Protein AF-A0AA45MIL2-F1 (afdb_monomer)

Radius of gyration: 39.01 Å; Cα contacts (8 Å, |Δi|>4): 1017; chains: 1; bounding box: 91×87×105 Å

Structure (mmCIF, N/CA/C/O backbone):
data_AF-A0AA45MIL2-F1
#
_entry.id   AF-A0AA45MIL2-F1
#
loop_
_atom_site.group_PDB
_atom_site.id
_atom_site.type_symbol
_atom_site.label_atom_id
_atom_site.label_alt_id
_atom_site.label_comp_id
_atom_site.label_asym_id
_atom_site.label_entity_id
_atom_site.label_seq_id
_atom_site.pdbx_PDB_ins_code
_atom_site.Cartn_x
_atom_site.Cartn_y
_atom_site.Cartn_z
_atom_site.occupancy
_atom_site.B_iso_or_equiv
_atom_site.auth_seq_id
_atom_site.auth_comp_id
_atom_site.auth_asym_id
_atom_site.auth_atom_id
_atom_site.pdbx_PDB_model_num
ATOM 1 N N . MET A 1 1 ? -14.015 -39.449 46.819 1.00 60.78 1 MET A N 1
ATOM 2 C CA . MET A 1 1 ? -13.533 -40.356 47.885 1.00 60.78 1 MET A CA 1
ATOM 3 C C . MET A 1 1 ? -14.393 -41.610 47.856 1.00 60.78 1 MET A C 1
ATOM 5 O O . MET A 1 1 ? -15.596 -41.478 47.663 1.00 60.78 1 MET A O 1
ATOM 9 N N . LYS A 1 2 ? -13.800 -42.804 47.962 1.00 75.56 2 LYS A N 1
ATOM 10 C CA . LYS A 1 2 ? -14.536 -44.087 47.991 1.00 75.56 2 LYS A CA 1
ATOM 11 C C . LYS A 1 2 ? -14.476 -44.672 49.409 1.00 75.56 2 LYS A C 1
ATOM 13 O O . LYS A 1 2 ? -13.550 -44.357 50.149 1.00 75.56 2 LYS A O 1
ATOM 18 N N . LYS A 1 3 ? -15.461 -45.477 49.812 1.00 78.44 3 LYS A N 1
ATOM 19 C CA . LYS A 1 3 ? -15.445 -46.186 51.106 1.00 78.44 3 LYS A CA 1
ATOM 20 C C . LYS A 1 3 ? -14.478 -47.376 51.025 1.00 78.44 3 LYS A C 1
ATOM 22 O O . LYS A 1 3 ? -14.319 -47.938 49.943 1.00 78.44 3 LYS A O 1
ATOM 27 N N . CYS A 1 4 ? -13.832 -47.740 52.134 1.00 81.56 4 CYS A N 1
ATOM 28 C CA . CYS A 1 4 ? -12.920 -48.885 52.193 1.00 81.56 4 CYS A CA 1
ATOM 29 C C . CYS A 1 4 ? -13.563 -50.160 51.615 1.00 81.56 4 CYS A C 1
ATOM 31 O O . CYS A 1 4 ? -14.669 -50.528 52.003 1.00 81.56 4 CYS A O 1
ATOM 33 N N . SER A 1 5 ? -12.851 -50.834 50.710 1.00 77.88 5 SER A N 1
ATOM 34 C CA . SER A 1 5 ? -13.331 -52.017 49.974 1.00 77.88 5 SER A CA 1
ATOM 35 C C . SER A 1 5 ? -12.584 -53.314 50.323 1.00 77.88 5 SER A C 1
ATOM 37 O O . SER A 1 5 ? -12.712 -54.316 49.624 1.00 77.88 5 SER A O 1
ATOM 39 N N . ASN A 1 6 ? -11.800 -53.316 51.407 1.00 79.12 6 ASN A N 1
ATOM 40 C CA . ASN A 1 6 ? -10.999 -54.470 51.815 1.00 79.12 6 ASN A CA 1
ATOM 41 C C . ASN A 1 6 ? -11.889 -55.656 52.246 1.00 79.12 6 ASN A C 1
ATOM 43 O O . ASN A 1 6 ? -12.660 -55.551 53.201 1.00 79.12 6 ASN A O 1
ATOM 47 N N . ALA A 1 7 ? -11.729 -56.797 51.570 1.00 75.12 7 ALA A N 1
ATOM 48 C CA . ALA A 1 7 ? -12.518 -58.009 51.792 1.00 75.12 7 ALA A CA 1
ATOM 49 C C . ALA A 1 7 ? -12.341 -58.633 53.191 1.00 75.12 7 ALA A C 1
ATOM 51 O O . ALA A 1 7 ? -13.244 -59.317 53.666 1.00 75.12 7 ALA A O 1
ATOM 52 N N . GLN A 1 8 ? -11.215 -58.386 53.869 1.00 76.19 8 GLN A N 1
ATOM 53 C CA . GLN A 1 8 ? -10.965 -58.866 55.235 1.00 76.19 8 GLN A CA 1
ATOM 54 C C . GLN A 1 8 ? -11.611 -57.971 56.306 1.00 76.19 8 GLN A C 1
ATOM 56 O O . GLN A 1 8 ? -11.767 -58.397 57.448 1.00 76.19 8 GLN A O 1
ATOM 61 N N . HIS A 1 9 ? -12.040 -56.754 55.944 1.00 74.69 9 HIS A N 1
ATOM 62 C CA . HIS A 1 9 ? -12.657 -55.792 56.863 1.00 74.69 9 HIS A CA 1
ATOM 63 C C . HIS A 1 9 ? -13.921 -55.145 56.257 1.00 74.69 9 HIS A C 1
ATOM 65 O O . HIS A 1 9 ? -13.960 -53.926 56.053 1.00 74.69 9 HIS A O 1
ATOM 71 N N . PRO A 1 10 ? -14.993 -55.930 56.013 1.00 72.69 10 PRO A N 1
ATOM 72 C CA . PRO A 1 10 ? -16.201 -55.474 55.312 1.00 72.69 10 PRO A CA 1
ATOM 73 C C . PRO A 1 10 ? -17.010 -54.413 56.077 1.00 72.69 10 PRO A C 1
ATOM 75 O O . PRO A 1 10 ? -17.844 -53.723 55.493 1.00 72.69 10 PRO A O 1
ATOM 78 N N . HIS A 1 11 ? -16.761 -54.250 57.379 1.00 77.38 11 HIS A N 1
ATOM 79 C CA . HIS A 1 11 ? -17.433 -53.261 58.228 1.00 77.38 11 HIS A CA 1
ATOM 80 C C . HIS A 1 11 ? -16.664 -51.938 58.368 1.00 77.38 11 HIS A C 1
ATOM 82 O O . HIS A 1 11 ? -17.094 -51.054 59.105 1.00 77.38 11 HIS A O 1
ATOM 88 N N . CYS A 1 12 ? -15.534 -51.772 57.676 1.00 78.94 12 CYS A N 1
ATOM 89 C CA . CYS A 1 12 ? -14.759 -50.539 57.741 1.00 78.94 12 CYS A CA 1
ATOM 90 C C . CYS A 1 12 ? -15.537 -49.359 57.125 1.00 78.94 12 CYS A C 1
ATOM 92 O O . CYS A 1 12 ? -15.958 -49.400 55.968 1.00 78.94 12 CYS A O 1
ATOM 94 N N . THR A 1 13 ? -15.720 -48.281 57.895 1.00 82.38 13 THR A N 1
ATOM 95 C CA . THR A 1 13 ? -16.438 -47.073 57.450 1.00 82.38 13 THR A CA 1
ATOM 96 C C . THR A 1 13 ? -15.532 -45.932 57.002 1.00 82.38 13 THR A C 1
ATOM 98 O O . THR A 1 13 ? -16.047 -44.914 56.547 1.00 82.38 13 THR A O 1
ATOM 101 N N . TYR A 1 14 ? -14.212 -46.101 57.106 1.00 81.94 14 TYR A N 1
ATOM 102 C CA . TYR A 1 14 ? -13.231 -45.080 56.746 1.00 81.94 14 TYR A CA 1
ATOM 103 C C . TYR A 1 14 ? -13.155 -44.845 55.235 1.00 81.94 14 TYR A C 1
ATOM 105 O O . TYR A 1 14 ? -13.369 -45.755 54.420 1.00 81.94 14 TYR A O 1
ATOM 113 N N . TRP A 1 15 ? -12.837 -43.604 54.870 1.00 79.00 15 TRP A N 1
ATOM 114 C CA . TRP A 1 15 ? -12.717 -43.175 53.485 1.00 79.00 15 TRP A CA 1
ATOM 115 C C . TRP A 1 15 ? -11.333 -43.499 52.916 1.00 79.00 15 TRP A C 1
ATOM 117 O O . TRP A 1 15 ? -10.340 -43.643 53.629 1.00 79.00 15 TRP A O 1
ATOM 127 N N . VAL A 1 16 ? -11.292 -43.644 51.596 1.00 80.44 16 VAL A N 1
ATOM 128 C CA . VAL A 1 16 ? -10.082 -43.804 50.795 1.00 80.44 16 VAL A CA 1
ATOM 129 C C . VAL A 1 16 ? -9.944 -42.564 49.920 1.00 80.44 16 VAL A C 1
ATOM 131 O O . VAL A 1 16 ? -10.837 -42.232 49.119 1.00 80.44 16 VAL A O 1
ATOM 134 N N . MET A 1 17 ? -8.814 -41.880 50.084 1.00 75.00 17 MET A N 1
ATOM 135 C CA . MET A 1 17 ? -8.419 -40.764 49.233 1.00 75.00 17 MET A CA 1
ATOM 136 C C . MET A 1 17 ? -8.111 -41.267 47.812 1.00 75.00 17 MET A C 1
ATOM 138 O O . MET A 1 17 ? -7.569 -42.362 47.660 1.00 75.00 17 MET A O 1
ATOM 142 N N . PRO A 1 18 ? -8.445 -40.511 46.751 1.00 71.88 18 PRO A N 1
ATOM 143 C CA . PRO A 1 18 ? -8.115 -40.909 45.382 1.00 71.88 18 PRO A CA 1
ATOM 144 C C . PRO A 1 18 ? -6.611 -41.195 45.226 1.00 71.88 18 PRO A C 1
ATOM 146 O O . PRO A 1 18 ? -5.790 -40.346 45.556 1.00 71.88 18 PRO A O 1
ATOM 149 N N . GLY A 1 19 ? -6.257 -42.393 44.750 1.00 68.00 19 GLY A N 1
ATOM 150 C CA . GLY A 1 19 ? -4.864 -42.829 44.570 1.00 68.00 19 GLY A CA 1
ATOM 151 C C . GLY A 1 19 ? -4.179 -43.421 45.812 1.00 68.00 19 GLY A C 1
ATOM 152 O O . GLY A 1 19 ? -3.061 -43.917 45.692 1.00 68.00 19 GLY A O 1
ATOM 153 N N . ALA A 1 20 ? -4.823 -43.419 46.986 1.00 69.94 20 ALA A N 1
ATOM 154 C CA . ALA A 1 20 ? -4.268 -44.034 48.191 1.00 69.94 20 ALA A CA 1
ATOM 155 C C . ALA A 1 20 ? -4.417 -45.567 48.172 1.00 69.94 20 ALA A C 1
ATOM 157 O O . ALA A 1 20 ? -5.497 -46.094 47.907 1.00 69.94 20 ALA A O 1
ATOM 158 N N . GLN A 1 21 ? -3.335 -46.275 48.511 1.00 78.50 21 GLN A N 1
ATOM 159 C CA . GLN A 1 21 ? -3.279 -47.747 48.565 1.00 78.50 21 GLN A CA 1
ATOM 160 C C . GLN A 1 21 ? -3.853 -48.330 49.871 1.00 78.50 21 GLN A C 1
ATOM 162 O O . GLN A 1 21 ? -3.966 -49.545 50.017 1.00 78.50 21 GLN A O 1
ATOM 167 N N . ALA A 1 22 ? -4.243 -47.479 50.824 1.00 82.25 22 ALA A N 1
ATOM 168 C CA . ALA A 1 22 ? -4.900 -47.866 52.068 1.00 82.25 22 ALA A CA 1
ATOM 169 C C . ALA A 1 22 ? -5.984 -46.846 52.456 1.00 82.25 22 ALA A C 1
ATOM 171 O O . ALA A 1 22 ? -5.918 -45.680 52.063 1.00 82.25 22 ALA A O 1
ATOM 172 N N . CYS A 1 23 ? -6.995 -47.278 53.215 1.00 84.06 23 CYS A N 1
ATOM 173 C CA . CYS A 1 23 ? -7.952 -46.354 53.837 1.00 84.06 23 CYS A CA 1
ATOM 174 C C . CYS A 1 23 ? -7.329 -45.644 55.050 1.00 84.06 23 CYS A C 1
ATOM 176 O O . CYS A 1 23 ? -6.282 -46.061 55.542 1.00 84.06 23 CYS A O 1
ATOM 178 N N . GLU A 1 24 ? -7.996 -44.620 55.588 1.00 78.94 24 GLU A N 1
ATOM 179 C CA . GLU A 1 24 ? -7.535 -43.914 56.803 1.00 78.94 24 GLU A CA 1
ATOM 180 C C . GLU A 1 24 ? -7.359 -44.837 58.025 1.00 78.94 24 GLU A C 1
ATOM 182 O O . GLU A 1 24 ? -6.569 -44.542 58.915 1.00 78.94 24 GLU A O 1
ATOM 187 N N . GLY A 1 25 ? -8.048 -45.984 58.050 1.00 76.94 25 GLY A N 1
ATOM 188 C CA . GLY A 1 25 ? -7.882 -47.028 59.066 1.00 76.94 25 GLY A CA 1
ATOM 189 C C . GLY A 1 25 ? -6.740 -48.020 58.799 1.00 76.94 25 GLY A C 1
ATOM 190 O O . GLY A 1 25 ? -6.639 -49.013 59.510 1.00 76.94 25 GLY A O 1
ATOM 191 N N . GLY A 1 26 ? -5.915 -47.808 57.767 1.00 78.88 26 GLY A N 1
ATOM 192 C CA . GLY A 1 26 ? -4.743 -48.637 57.456 1.00 78.88 26 GLY A CA 1
ATOM 193 C C . GLY A 1 26 ? -5.018 -49.915 56.651 1.00 78.88 26 GLY A C 1
ATOM 194 O O . GLY A 1 26 ? -4.095 -50.686 56.403 1.00 78.88 26 GLY A O 1
ATOM 195 N N . HIS A 1 27 ? -6.254 -50.159 56.202 1.00 83.88 27 HIS A N 1
ATOM 196 C CA . HIS A 1 27 ? -6.572 -51.350 55.407 1.00 83.88 27 HIS A CA 1
ATOM 197 C C . HIS A 1 27 ? -6.178 -51.171 53.939 1.00 83.88 27 HIS A C 1
ATOM 199 O O . HIS A 1 27 ? -6.670 -50.252 53.272 1.00 83.88 27 HIS A O 1
ATOM 205 N N . ALA A 1 28 ? -5.367 -52.100 53.424 1.00 80.62 28 ALA A N 1
ATOM 206 C CA . ALA A 1 28 ? -4.952 -52.139 52.023 1.00 80.62 28 ALA A CA 1
ATOM 207 C C . ALA A 1 28 ? -6.164 -52.187 51.078 1.00 80.62 28 ALA A C 1
ATOM 209 O O . ALA A 1 28 ? -7.132 -52.910 51.337 1.00 80.62 28 ALA A O 1
ATOM 210 N N . GLN A 1 29 ? -6.123 -51.398 50.009 1.00 80.44 29 GLN A N 1
ATOM 211 C CA . GLN A 1 29 ? -7.120 -51.408 48.941 1.00 80.44 29 GLN A CA 1
ATOM 212 C C . GLN A 1 29 ? -6.630 -52.283 47.784 1.00 80.44 29 GLN A C 1
ATOM 214 O O . GLN A 1 29 ? -5.429 -52.476 47.612 1.00 80.44 29 GLN A O 1
ATOM 219 N N . ALA A 1 30 ? -7.558 -52.838 47.003 1.00 68.31 30 ALA A N 1
ATOM 220 C CA . ALA A 1 30 ? -7.199 -53.547 45.778 1.00 68.31 30 ALA A CA 1
ATOM 221 C C . ALA A 1 30 ? -6.526 -52.579 44.790 1.00 68.31 30 ALA A C 1
ATOM 223 O O . ALA A 1 30 ? -6.910 -51.406 44.733 1.00 68.31 30 ALA A O 1
ATOM 224 N N . GLU A 1 31 ? -5.536 -53.059 44.028 1.00 61.69 31 GLU A N 1
ATOM 225 C CA . GLU A 1 31 ? -4.805 -52.205 43.089 1.00 61.69 31 GLU A CA 1
ATOM 226 C C . GLU A 1 31 ? -5.761 -51.494 42.112 1.00 61.69 31 GLU A C 1
ATOM 228 O O . GLU A 1 31 ? -6.704 -52.108 41.598 1.00 61.69 31 GLU A O 1
ATOM 233 N N . PRO A 1 32 ? -5.540 -50.193 41.854 1.00 61.69 32 PRO A N 1
ATOM 234 C CA . PRO A 1 32 ? -6.424 -49.404 41.013 1.00 61.69 32 PRO A CA 1
ATOM 235 C C . PRO A 1 32 ? -6.417 -49.931 39.576 1.00 61.69 32 PRO A C 1
ATOM 237 O O . PRO A 1 32 ? -5.371 -50.058 38.942 1.00 61.69 32 PRO A O 1
ATOM 240 N N . SER A 1 33 ? -7.608 -50.193 39.035 1.00 56.81 33 SER A N 1
ATOM 241 C CA . SER A 1 33 ? -7.756 -50.546 37.623 1.00 56.81 33 SER A CA 1
ATOM 242 C C . SER A 1 33 ? -7.404 -49.351 36.726 1.00 56.81 33 SER A C 1
ATOM 244 O O . SER A 1 33 ? -7.573 -48.190 37.110 1.00 56.81 33 SER A O 1
ATOM 246 N N . SER A 1 34 ? -6.967 -49.611 35.491 1.00 48.62 34 SER A N 1
ATOM 247 C CA . SER A 1 34 ? -6.650 -48.573 34.493 1.00 48.62 34 SER A CA 1
ATOM 248 C C . SER A 1 34 ? -7.807 -47.593 34.234 1.00 48.62 34 SER A C 1
ATOM 250 O O . SER A 1 34 ? -7.575 -46.449 33.844 1.00 48.62 34 SER A O 1
ATOM 252 N N . PHE A 1 35 ? -9.046 -48.005 34.516 1.00 50.06 35 PHE A N 1
ATOM 253 C CA . PHE A 1 35 ? -10.239 -47.167 34.438 1.00 50.06 35 PHE A CA 1
ATOM 254 C C . PHE A 1 35 ? -10.286 -46.086 35.537 1.00 50.06 35 PHE A C 1
ATOM 256 O O . PHE A 1 35 ? -10.625 -44.938 35.252 1.00 50.06 35 PHE A O 1
ATOM 263 N N . ASP A 1 36 ? -9.873 -46.406 36.768 1.00 55.66 36 ASP A N 1
ATOM 264 C CA . ASP A 1 36 ? -9.890 -45.466 37.901 1.00 55.66 36 ASP A CA 1
ATOM 265 C C . ASP A 1 36 ? -8.842 -44.350 37.757 1.00 55.66 36 ASP A C 1
ATOM 267 O O . ASP A 1 36 ? -9.091 -43.202 38.134 1.00 55.66 36 ASP A O 1
ATOM 271 N N . LEU A 1 37 ? -7.693 -44.661 37.148 1.00 55.06 37 LEU A N 1
ATOM 272 C CA . LEU A 1 37 ? -6.645 -43.678 36.854 1.00 55.06 37 LEU A CA 1
ATOM 273 C C . LEU A 1 37 ? -7.083 -42.682 35.768 1.00 55.06 37 LEU A C 1
ATOM 275 O O . LEU A 1 37 ? -6.803 -41.489 35.869 1.00 55.06 37 LEU A O 1
ATOM 279 N N . LEU A 1 38 ? -7.836 -43.139 34.761 1.00 48.91 38 LEU A N 1
ATOM 280 C CA . LEU A 1 38 ? -8.354 -42.285 33.685 1.00 48.91 38 LEU A CA 1
ATOM 281 C C . LEU A 1 38 ? -9.485 -41.355 34.155 1.00 48.91 38 LEU A C 1
ATOM 283 O O . LEU A 1 38 ? -9.609 -40.237 33.648 1.00 48.91 38 LEU A O 1
ATOM 287 N N . SER A 1 39 ? -10.288 -41.773 35.139 1.00 49.78 39 SER A N 1
ATOM 288 C CA . SER A 1 39 ? -11.308 -40.913 35.755 1.00 49.78 39 SER A CA 1
ATOM 289 C C . SER A 1 39 ? -10.708 -39.807 36.631 1.00 49.78 39 SER A C 1
ATOM 291 O O . SER A 1 39 ? -11.252 -38.706 36.655 1.00 49.78 39 SER A O 1
ATOM 293 N N . ALA A 1 40 ? -9.571 -40.050 37.293 1.00 53.28 40 ALA A N 1
ATOM 294 C CA . ALA A 1 40 ? -8.887 -39.047 38.116 1.00 53.28 40 ALA A CA 1
ATOM 295 C C . ALA A 1 40 ? -8.250 -37.907 37.292 1.00 53.28 40 ALA A C 1
ATOM 297 O O . ALA A 1 40 ? -8.144 -36.784 37.777 1.00 53.28 40 ALA A O 1
ATOM 298 N N . VAL A 1 41 ? -7.879 -38.163 36.031 1.00 54.16 41 VAL A N 1
ATOM 299 C CA . VAL A 1 41 ? -7.263 -37.166 35.130 1.00 54.16 41 VAL A CA 1
ATOM 300 C C . VAL A 1 41 ? -8.301 -36.251 34.455 1.00 54.16 41 VAL A C 1
ATOM 302 O O . VAL A 1 41 ? -7.966 -35.158 34.004 1.00 54.16 41 VAL A O 1
ATOM 305 N N . ARG A 1 42 ? -9.584 -36.642 34.404 1.00 44.91 42 ARG A N 1
ATOM 306 C CA . ARG A 1 42 ? -10.645 -35.891 33.699 1.00 44.91 42 ARG A CA 1
ATOM 307 C C . ARG A 1 42 ? -11.374 -34.830 34.538 1.00 44.91 42 ARG A C 1
ATOM 309 O O . ARG A 1 42 ? -12.277 -34.183 34.014 1.00 44.91 42 ARG A O 1
ATOM 316 N N . SER A 1 43 ? -10.985 -34.594 35.791 1.00 36.31 43 SER A N 1
ATOM 317 C CA . SER A 1 43 ? -11.594 -33.551 36.633 1.00 36.31 43 SER A CA 1
ATOM 318 C C . SER A 1 43 ? -10.573 -32.536 37.157 1.00 36.31 43 SER A C 1
ATOM 320 O O . SER A 1 43 ? -9.945 -32.793 38.181 1.00 36.31 43 SER A O 1
ATOM 322 N N . PRO A 1 44 ? -10.467 -31.340 36.541 1.00 37.59 44 PRO A N 1
ATOM 323 C CA . PRO A 1 44 ? -9.846 -30.191 37.184 1.00 37.59 44 PRO A CA 1
ATOM 324 C C . PRO A 1 44 ? -10.846 -29.033 37.361 1.00 37.59 44 PRO A C 1
ATOM 326 O O . PRO A 1 44 ? -11.120 -28.266 36.444 1.00 37.59 44 PRO A O 1
ATOM 329 N N . ARG A 1 45 ? -11.381 -28.925 38.580 1.00 32.62 45 ARG A N 1
ATOM 330 C CA . ARG A 1 45 ? -11.876 -27.733 39.309 1.00 32.62 45 ARG A CA 1
ATOM 331 C C . ARG A 1 45 ? -12.155 -28.277 40.722 1.00 32.62 45 ARG A C 1
ATOM 333 O O . ARG A 1 45 ? -12.901 -29.237 40.837 1.00 32.62 45 ARG A O 1
ATOM 340 N N . SER A 1 46 ? -11.566 -27.839 41.830 1.00 29.36 46 SER A N 1
ATOM 341 C CA . SER A 1 46 ? -10.897 -26.587 42.189 1.00 29.36 46 SER A CA 1
ATOM 342 C C . SER A 1 46 ? -10.365 -26.724 43.633 1.00 29.36 46 SER A C 1
ATOM 344 O O . SER A 1 46 ? -11.035 -27.350 44.448 1.00 29.36 46 SER A O 1
ATOM 346 N N . GLY A 1 47 ? -9.238 -26.075 43.956 1.00 27.52 47 GLY A N 1
ATOM 347 C CA . GLY A 1 47 ? -8.935 -25.576 45.311 1.00 27.52 47 GLY A CA 1
ATOM 348 C C . GLY A 1 47 ? -8.065 -26.446 46.231 1.00 27.52 47 GLY A C 1
ATOM 349 O O . GLY A 1 47 ? -8.576 -27.258 46.992 1.00 27.52 47 GLY A O 1
ATOM 350 N N . ALA A 1 48 ? -6.756 -26.176 46.243 1.00 35.44 48 ALA A N 1
ATOM 351 C CA . ALA A 1 48 ? -5.921 -26.280 47.453 1.00 35.44 48 ALA A CA 1
ATOM 352 C C . ALA A 1 48 ? -6.203 -25.043 48.352 1.00 35.44 48 ALA A C 1
ATOM 354 O O . ALA A 1 48 ? -6.681 -24.047 47.795 1.00 35.44 48 ALA A O 1
ATOM 355 N N . PRO A 1 49 ? -5.935 -25.029 49.683 1.00 37.66 49 PRO A N 1
ATOM 356 C CA . PRO A 1 49 ? -4.548 -25.025 50.190 1.00 37.66 49 PRO A CA 1
ATOM 357 C C . PRO A 1 49 ? -4.322 -25.640 51.598 1.00 37.66 49 PRO A C 1
ATOM 359 O O . PRO A 1 49 ? -5.260 -25.864 52.357 1.00 37.66 49 PRO A O 1
ATOM 362 N N . GLY A 1 50 ? -3.050 -25.822 51.983 1.00 26.52 50 GLY A N 1
ATOM 363 C CA . GLY A 1 50 ? -2.638 -25.900 53.395 1.00 26.52 50 GLY A CA 1
ATOM 364 C C . GLY A 1 50 ? -1.603 -26.977 53.735 1.00 26.52 50 GLY A C 1
ATOM 365 O O . GLY A 1 50 ? -1.955 -28.075 54.142 1.00 26.52 50 GLY A O 1
ATOM 366 N N . THR A 1 51 ? -0.324 -26.633 53.596 1.00 34.97 51 THR A N 1
ATOM 367 C CA . THR A 1 51 ? 0.886 -27.349 54.053 1.00 34.97 51 THR A CA 1
ATOM 368 C C . THR A 1 51 ? 1.026 -27.442 55.582 1.00 34.97 51 THR A C 1
ATOM 370 O O . THR A 1 51 ? 0.667 -26.472 56.240 1.00 34.97 51 THR A O 1
ATOM 373 N N . MET A 1 52 ? 1.675 -28.500 56.107 1.00 26.67 52 MET A N 1
ATOM 374 C CA . MET A 1 52 ? 2.476 -28.578 57.365 1.00 26.67 52 MET A CA 1
ATOM 375 C C . MET A 1 52 ? 3.378 -29.848 57.295 1.00 26.67 52 MET A C 1
ATOM 377 O O . MET A 1 52 ? 2.928 -30.823 56.703 1.00 26.67 52 MET A O 1
ATOM 381 N N . LEU A 1 53 ? 4.609 -29.977 57.828 1.00 29.59 53 LEU A N 1
ATOM 382 C CA . LEU A 1 53 ? 5.481 -29.163 58.701 1.00 29.59 53 LEU A CA 1
ATOM 383 C C . LEU A 1 53 ? 6.898 -29.801 58.790 1.00 29.59 53 LEU A C 1
ATOM 385 O O . LEU A 1 53 ? 6.991 -31.023 58.757 1.00 29.59 53 LEU A O 1
ATOM 389 N N . ASP A 1 54 ? 7.943 -28.977 58.971 1.00 25.22 54 ASP A N 1
ATOM 390 C CA . ASP A 1 54 ? 9.021 -29.060 60.000 1.00 25.22 54 ASP A CA 1
ATOM 391 C C . ASP A 1 54 ? 9.925 -27.806 59.829 1.00 25.22 54 ASP A C 1
ATOM 393 O O . ASP A 1 54 ? 10.186 -27.420 58.694 1.00 25.22 54 ASP A O 1
ATOM 397 N N . ALA A 1 55 ? 10.417 -27.040 60.818 1.00 25.66 55 ALA A N 1
ATOM 398 C CA . ALA A 1 55 ? 10.579 -27.183 62.268 1.00 25.66 55 ALA A CA 1
ATOM 399 C C . ALA A 1 55 ? 10.608 -25.784 62.980 1.00 25.66 55 ALA A C 1
ATOM 401 O O . ALA A 1 55 ? 10.674 -24.746 62.326 1.00 25.66 55 ALA A O 1
ATOM 402 N N . ALA A 1 56 ? 10.536 -25.781 64.321 1.00 24.77 56 ALA A N 1
ATOM 403 C CA . ALA A 1 56 ? 10.328 -24.666 65.286 1.00 24.77 56 ALA A CA 1
ATOM 404 C C . ALA A 1 56 ? 11.560 -23.739 65.558 1.00 24.77 56 ALA A C 1
ATOM 406 O O . ALA A 1 56 ? 12.576 -23.938 64.895 1.00 24.77 56 ALA A O 1
ATOM 407 N N . PRO A 1 57 ? 11.611 -22.845 66.598 1.00 37.72 57 PRO A N 1
ATOM 408 C CA . PRO A 1 57 ? 10.582 -22.147 67.417 1.00 37.72 57 PRO A CA 1
ATOM 409 C C . PRO A 1 57 ? 10.816 -20.604 67.577 1.00 37.72 57 PRO A C 1
ATOM 411 O O . PRO A 1 57 ? 11.914 -20.125 67.329 1.00 37.72 57 PRO A O 1
ATOM 414 N N . ALA A 1 58 ? 9.824 -19.833 68.076 1.00 24.50 58 ALA A N 1
ATOM 415 C CA . ALA A 1 58 ? 9.961 -18.836 69.175 1.00 24.50 58 ALA A CA 1
ATOM 416 C C . ALA A 1 58 ? 8.802 -17.807 69.276 1.00 24.50 58 ALA A C 1
ATOM 418 O O . ALA A 1 58 ? 8.484 -17.090 68.336 1.00 24.50 58 ALA A O 1
ATOM 419 N N . SER A 1 59 ? 8.275 -17.718 70.503 1.00 24.23 59 SER A N 1
ATOM 420 C CA . SER A 1 59 ? 7.757 -16.549 71.240 1.00 24.23 59 SER A CA 1
ATOM 421 C C . SER A 1 59 ? 6.561 -15.701 70.753 1.00 24.23 59 SER A C 1
ATOM 423 O O . SER A 1 59 ? 6.613 -14.980 69.764 1.00 24.23 59 SER A O 1
ATOM 425 N N . THR A 1 60 ? 5.591 -15.646 71.679 1.00 23.73 60 THR A N 1
ATOM 426 C CA . THR A 1 60 ? 4.809 -14.483 72.159 1.00 23.73 60 THR A CA 1
ATOM 427 C C . THR A 1 60 ? 3.609 -13.966 71.359 1.00 23.73 60 THR A C 1
ATOM 429 O O . THR A 1 60 ? 3.724 -13.147 70.463 1.00 23.73 60 THR A O 1
ATOM 432 N N . ALA A 1 61 ? 2.443 -14.357 71.884 1.00 24.66 61 ALA A N 1
ATOM 433 C CA . ALA A 1 61 ? 1.398 -13.474 72.412 1.00 24.66 61 ALA A CA 1
ATOM 434 C C . ALA A 1 61 ? 0.580 -12.585 71.447 1.00 24.66 61 ALA A C 1
ATOM 436 O O . ALA A 1 61 ? 1.001 -11.522 71.017 1.00 24.66 61 ALA A O 1
ATOM 437 N N . ALA A 1 62 ? -0.700 -12.974 71.366 1.00 25.81 62 ALA A N 1
ATOM 438 C CA . ALA A 1 62 ? -1.870 -12.127 71.625 1.00 25.81 62 ALA A CA 1
ATOM 439 C C . ALA A 1 62 ? -2.325 -11.126 70.543 1.00 25.81 62 ALA A C 1
ATOM 441 O O . ALA A 1 62 ? -1.848 -10.001 70.487 1.00 25.81 62 ALA A O 1
ATOM 442 N N . HIS A 1 63 ? -3.384 -11.482 69.806 1.00 25.25 63 HIS A N 1
ATOM 443 C CA . HIS A 1 63 ? -4.753 -10.946 69.974 1.00 25.25 63 HIS A CA 1
ATOM 444 C C . HIS A 1 63 ? -5.636 -11.393 68.794 1.00 25.25 63 HIS A C 1
ATOM 446 O O . HIS A 1 63 ? -5.375 -11.062 67.642 1.00 25.25 63 HIS A O 1
ATOM 452 N N . ALA A 1 64 ? -6.709 -12.128 69.091 1.00 27.03 64 ALA A N 1
ATOM 453 C CA . ALA A 1 64 ? -7.892 -12.201 68.229 1.00 27.03 64 ALA A CA 1
ATOM 454 C C . ALA A 1 64 ? -8.699 -10.886 68.412 1.00 27.03 64 ALA A C 1
ATOM 456 O O . ALA A 1 64 ? -8.558 -10.279 69.479 1.00 27.03 64 ALA A O 1
ATOM 457 N N . PRO A 1 65 ? -9.553 -10.436 67.460 1.00 35.28 65 PRO A N 1
ATOM 458 C CA . PRO A 1 65 ? -10.766 -11.197 67.150 1.00 35.28 65 PRO A CA 1
ATOM 459 C C . PRO A 1 65 ? -11.293 -11.156 65.694 1.00 35.28 65 PRO A C 1
ATOM 461 O O . PRO A 1 65 ? -11.149 -10.193 64.953 1.00 35.28 65 PRO A O 1
ATOM 464 N N . ALA A 1 66 ? -11.989 -12.249 65.365 1.00 35.12 66 ALA A N 1
ATOM 465 C CA . ALA A 1 66 ? -13.253 -12.358 64.629 1.00 35.12 66 ALA A CA 1
ATOM 466 C C . ALA A 1 66 ? -13.488 -11.546 63.337 1.00 35.12 66 ALA A C 1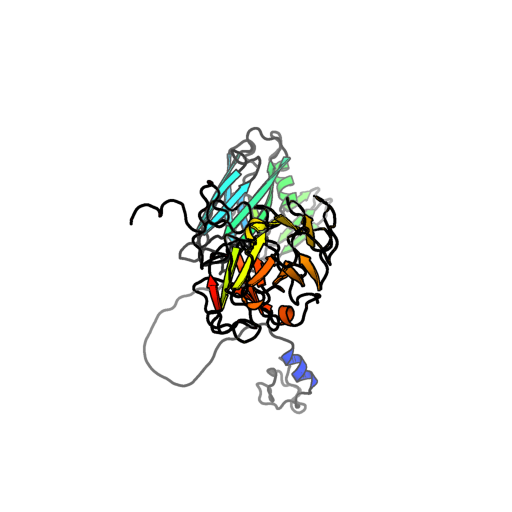
ATOM 468 O O . ALA A 1 66 ? -13.838 -10.368 63.357 1.00 35.12 66 ALA A O 1
ATOM 469 N N . THR A 1 67 ? -13.582 -12.262 62.213 1.00 27.52 67 THR A N 1
ATOM 470 C CA . THR A 1 67 ? -14.587 -11.954 61.183 1.00 27.52 67 THR A CA 1
ATOM 471 C C . THR A 1 67 ? -15.059 -13.259 60.543 1.00 27.52 67 THR A C 1
ATOM 473 O O . THR A 1 67 ? -14.298 -13.943 59.863 1.00 27.52 67 THR A O 1
ATOM 476 N N . TYR A 1 68 ? -16.314 -13.635 60.805 1.00 29.09 68 TYR A N 1
ATOM 477 C CA . TYR A 1 68 ? -16.987 -14.724 60.101 1.00 29.09 68 TYR A CA 1
ATOM 478 C C . TYR A 1 68 ? -17.106 -14.344 58.622 1.00 29.09 68 TYR A C 1
ATOM 480 O O . TYR A 1 68 ? -17.756 -13.362 58.265 1.00 29.09 68 TYR A O 1
ATOM 488 N N . ALA A 1 69 ? -16.436 -15.114 57.773 1.00 29.11 69 ALA A N 1
ATOM 489 C CA . ALA A 1 69 ? -16.467 -14.969 56.331 1.00 29.11 69 ALA A CA 1
ATOM 490 C C . ALA A 1 69 ? -17.862 -15.314 55.781 1.00 29.11 69 ALA A C 1
ATOM 492 O O . ALA A 1 69 ? -18.401 -16.376 56.085 1.00 29.11 69 ALA A O 1
ATOM 493 N N . ARG A 1 70 ? -18.413 -14.429 54.938 1.00 28.27 70 ARG A N 1
ATOM 494 C CA . ARG A 1 70 ? -19.502 -14.712 53.987 1.00 28.27 70 ARG A CA 1
ATOM 495 C C . ARG A 1 70 ? -18.934 -15.481 52.784 1.00 28.27 70 ARG A C 1
ATOM 497 O O . ARG A 1 70 ? -18.126 -14.897 52.060 1.00 28.27 70 ARG A O 1
ATOM 504 N N . PRO A 1 71 ? -19.389 -16.705 52.474 1.00 34.34 71 PRO A N 1
ATOM 505 C CA . PRO A 1 71 ? -19.087 -17.354 51.208 1.00 34.34 71 PRO A CA 1
ATOM 506 C C . PRO A 1 71 ? -20.397 -17.629 50.459 1.00 34.34 71 PRO A C 1
ATOM 508 O O . PRO A 1 71 ? -21.035 -18.635 50.730 1.00 34.34 71 PRO A O 1
ATOM 511 N N . LEU A 1 72 ? -20.813 -16.719 49.565 1.00 35.06 72 LEU A N 1
ATOM 512 C CA . LEU A 1 72 ? -21.761 -16.994 48.456 1.00 35.06 72 LEU A CA 1
ATOM 513 C C . LEU A 1 72 ? -21.944 -15.800 47.494 1.00 35.06 72 LEU A C 1
ATOM 515 O O . LEU A 1 72 ? -22.259 -16.001 46.329 1.00 35.06 72 LEU A O 1
ATOM 519 N N . GLN A 1 73 ? -21.609 -14.571 47.908 1.00 38.44 73 GLN A N 1
ATOM 520 C CA . GLN A 1 73 ? -21.720 -13.358 47.071 1.00 38.44 73 GLN A CA 1
ATOM 521 C C . GLN A 1 73 ? -20.720 -13.271 45.892 1.00 38.44 73 GLN A C 1
ATOM 523 O O . GLN A 1 73 ? -20.823 -12.371 45.068 1.00 38.44 73 GLN A O 1
ATOM 528 N N . ARG A 1 74 ? -19.745 -14.187 45.798 1.00 37.53 74 ARG A N 1
ATOM 529 C CA . ARG A 1 74 ? -18.696 -14.182 44.755 1.00 37.53 74 ARG A CA 1
ATOM 530 C C . ARG A 1 74 ? -19.037 -14.986 43.496 1.00 37.53 74 ARG A C 1
ATOM 532 O O . ARG A 1 74 ? -18.294 -14.904 42.529 1.00 37.53 74 ARG A O 1
ATOM 539 N N . ALA A 1 75 ? -20.103 -15.788 43.507 1.00 35.22 75 ALA A N 1
ATOM 540 C CA . ALA A 1 75 ? -20.386 -16.715 42.405 1.00 35.22 75 ALA A CA 1
ATOM 541 C C . ALA A 1 75 ? -21.239 -16.104 41.273 1.00 35.22 75 ALA A C 1
ATOM 543 O O . ALA A 1 75 ? -21.216 -16.622 40.164 1.00 35.22 75 ALA A O 1
ATOM 544 N N . GLN A 1 76 ? -21.951 -14.996 41.518 1.00 40.31 76 GLN A N 1
ATOM 545 C CA . GLN A 1 76 ? -22.699 -14.252 40.485 1.00 40.31 76 GLN A CA 1
ATOM 546 C C . GLN A 1 76 ? -21.874 -13.125 39.830 1.00 40.31 76 GLN A C 1
ATOM 548 O O . GLN A 1 76 ? -22.279 -12.576 38.813 1.00 40.31 76 GLN A O 1
ATOM 553 N N . SER A 1 77 ? -20.690 -12.803 40.360 1.00 45.84 77 SER A N 1
ATOM 554 C CA . SER A 1 77 ? -19.852 -11.680 39.914 1.00 45.84 77 SER A CA 1
ATOM 555 C C . SER A 1 77 ? -18.844 -12.032 38.809 1.00 45.84 77 SER A C 1
ATOM 557 O O . SER A 1 77 ? -17.778 -11.423 38.751 1.00 45.84 77 SER A O 1
ATOM 559 N N . GLU A 1 78 ? -19.119 -13.027 37.961 1.00 56.09 78 GLU A N 1
ATOM 560 C CA . GLU A 1 78 ? -18.240 -13.326 36.813 1.00 56.09 78 GLU A CA 1
ATOM 561 C C . GLU A 1 78 ? -18.505 -12.413 35.605 1.00 56.09 78 GLU A C 1
ATOM 563 O O . GLU A 1 78 ? -17.659 -12.322 34.716 1.00 56.09 78 GLU A O 1
ATOM 568 N N . ARG A 1 79 ? -19.651 -11.719 35.560 1.00 71.75 79 ARG A N 1
ATOM 569 C CA . ARG A 1 79 ? -20.009 -10.821 34.455 1.00 71.75 79 ARG A CA 1
ATOM 570 C C . ARG A 1 79 ? -20.019 -9.356 34.903 1.00 71.75 79 ARG A C 1
ATOM 572 O O . ARG A 1 79 ? -20.508 -9.075 35.999 1.00 71.75 79 ARG A O 1
ATOM 579 N N . PRO A 1 80 ? -19.502 -8.424 34.082 1.00 87.12 80 PRO A N 1
ATOM 580 C CA . PRO A 1 80 ? -19.616 -6.996 34.351 1.00 87.12 80 PRO A CA 1
ATOM 581 C C . PRO A 1 80 ? -21.088 -6.575 34.360 1.00 87.12 80 PRO A C 1
ATOM 583 O O . PRO A 1 80 ? -21.835 -6.908 33.441 1.00 87.12 80 PRO A O 1
ATOM 586 N N . GLN A 1 81 ? -21.502 -5.843 35.389 1.00 88.69 81 GLN A N 1
ATOM 587 C CA . GLN A 1 81 ? -22.883 -5.412 35.589 1.00 88.69 81 GLN A CA 1
ATOM 588 C C . GLN A 1 81 ? -22.953 -3.947 36.001 1.00 88.69 81 GLN A C 1
ATOM 590 O O . GLN A 1 81 ? -22.077 -3.426 36.704 1.00 88.69 81 GLN A O 1
ATOM 595 N N . LEU A 1 82 ? -24.030 -3.295 35.578 1.00 89.81 82 LEU A N 1
ATOM 596 C CA . LEU A 1 82 ? -24.411 -1.965 36.012 1.00 89.81 82 LEU A CA 1
ATOM 597 C C . LEU A 1 82 ? -25.603 -2.071 36.961 1.00 89.81 82 LEU A C 1
ATOM 599 O O . LEU A 1 82 ? -26.722 -2.346 36.537 1.00 89.81 82 LEU A O 1
ATOM 603 N N . HIS A 1 83 ? -25.357 -1.809 38.239 1.00 88.19 83 HIS A N 1
ATOM 604 C CA . HIS A 1 83 ? -26.407 -1.700 39.237 1.00 88.19 83 HIS A CA 1
ATOM 605 C C . HIS A 1 83 ? -27.044 -0.316 39.172 1.00 88.19 83 HIS A C 1
ATOM 607 O O . HIS A 1 83 ? -26.355 0.701 39.300 1.00 88.19 83 HIS A O 1
ATOM 613 N N . ILE A 1 84 ? -28.358 -0.274 38.999 1.00 85.69 84 ILE A N 1
ATOM 614 C CA . ILE A 1 84 ? -29.147 0.950 38.901 1.00 85.69 84 ILE A CA 1
ATOM 615 C C . ILE A 1 84 ? -30.071 1.004 40.109 1.00 85.69 84 ILE A C 1
ATOM 617 O O . ILE A 1 84 ? -30.728 0.024 40.437 1.00 85.69 84 ILE A O 1
ATOM 621 N N . SER A 1 85 ? -30.121 2.151 40.783 1.00 82.25 85 SER A N 1
ATOM 622 C CA . SER A 1 85 ? -31.000 2.389 41.931 1.00 82.25 85 SER A CA 1
ATOM 623 C C . SER A 1 85 ? -31.465 3.847 41.985 1.00 82.25 85 SER A C 1
ATOM 625 O O . SER A 1 85 ? -30.976 4.700 41.241 1.00 82.25 85 SER A O 1
ATOM 627 N N . GLY A 1 86 ? -32.417 4.159 42.867 1.00 74.62 86 GLY A N 1
ATOM 628 C CA . GLY A 1 86 ? -32.892 5.534 43.073 1.00 74.62 86 GLY A CA 1
ATOM 629 C C . GLY A 1 86 ? -34.068 5.955 42.187 1.00 74.62 86 GLY A C 1
ATOM 630 O O . GLY A 1 86 ? -34.535 7.085 42.310 1.00 74.62 86 GLY A O 1
ATOM 631 N N . PHE A 1 87 ? -34.589 5.064 41.333 1.00 75.75 87 PHE A N 1
ATOM 632 C CA . PHE A 1 87 ? -35.782 5.354 40.536 1.00 75.75 87 PHE A CA 1
ATOM 633 C C . PHE A 1 87 ? -37.047 5.313 41.408 1.00 75.75 87 PHE A C 1
ATOM 635 O O . PHE A 1 87 ? -37.311 4.306 42.071 1.00 75.75 87 PHE A O 1
ATOM 642 N N . ASP A 1 88 ? -37.840 6.389 41.394 1.00 71.44 88 ASP A N 1
ATOM 643 C CA . ASP A 1 88 ? -39.153 6.440 42.045 1.00 71.44 88 ASP A CA 1
ATOM 644 C C . ASP A 1 88 ? -40.242 6.692 40.988 1.00 71.44 88 ASP A C 1
ATOM 646 O O . ASP A 1 88 ? -40.408 7.821 40.511 1.00 71.44 88 ASP A O 1
ATOM 650 N N . PRO A 1 89 ? -41.042 5.672 40.634 1.00 64.56 89 PRO A N 1
ATOM 651 C CA . PRO A 1 89 ? -42.050 5.804 39.591 1.00 64.56 89 PRO A CA 1
ATOM 652 C C . PRO A 1 89 ? -43.206 6.717 40.031 1.00 64.56 89 PRO A C 1
ATOM 654 O O . PRO A 1 89 ? -43.981 7.167 39.193 1.00 64.56 89 PRO A O 1
ATOM 657 N N . ARG A 1 90 ? -43.325 7.029 41.332 1.00 61.66 90 ARG A N 1
ATOM 658 C CA . ARG A 1 90 ? -44.334 7.953 41.875 1.00 61.66 90 ARG A CA 1
ATOM 659 C C . ARG A 1 90 ? -43.972 9.414 41.617 1.00 61.66 90 ARG A C 1
ATOM 661 O O . ARG A 1 90 ? -44.854 10.264 41.631 1.00 61.66 90 ARG A O 1
ATOM 668 N N . ALA A 1 91 ? -42.701 9.715 41.347 1.00 62.03 91 ALA A N 1
ATOM 669 C CA . ALA A 1 91 ? -42.227 11.055 41.005 1.00 62.03 91 ALA A CA 1
ATOM 670 C C . ALA A 1 91 ? -42.439 11.385 39.509 1.00 62.03 91 ALA A C 1
ATOM 672 O O . ALA A 1 91 ? -41.596 12.019 38.862 1.00 62.03 91 ALA A O 1
ATOM 673 N N . ALA A 1 92 ? -43.551 10.918 38.935 1.00 58.34 92 ALA A N 1
ATOM 674 C CA . ALA A 1 92 ? -43.920 11.154 37.545 1.00 58.34 92 ALA A CA 1
ATOM 675 C C . ALA A 1 92 ? -44.171 12.650 37.293 1.00 58.34 92 ALA A C 1
ATOM 677 O O . ALA A 1 92 ? -44.838 13.324 38.075 1.00 58.34 92 ALA A O 1
ATOM 678 N N . GLY A 1 93 ? -43.592 13.190 36.217 1.00 61.41 93 GLY A N 1
ATOM 679 C CA . GLY A 1 93 ? -43.623 14.621 35.894 1.00 61.41 93 GLY A CA 1
ATOM 680 C C . GLY A 1 93 ? -42.559 15.467 36.609 1.00 61.41 93 GLY A C 1
ATOM 681 O O . GLY A 1 93 ? -42.480 16.673 36.365 1.00 61.41 93 GLY A O 1
ATOM 682 N N . GLY A 1 94 ? -41.729 14.854 37.461 1.00 71.38 94 GLY A N 1
ATOM 683 C CA . GLY A 1 94 ? -40.645 15.504 38.197 1.00 71.38 94 GLY A CA 1
ATOM 684 C C . GLY A 1 94 ? -39.244 15.235 37.639 1.00 71.38 94 GLY A C 1
ATOM 685 O O . GLY A 1 94 ? -39.048 14.463 36.695 1.00 71.38 94 GLY A O 1
ATOM 686 N N . ARG A 1 95 ? -38.255 15.891 38.260 1.00 79.00 95 ARG A N 1
ATOM 687 C CA . ARG A 1 95 ? -36.831 15.553 38.129 1.00 79.00 95 ARG A CA 1
ATOM 688 C C . ARG A 1 95 ? -36.505 14.386 39.051 1.00 79.00 95 ARG A C 1
ATOM 690 O O . ARG A 1 95 ? -36.946 14.372 40.197 1.00 79.00 95 ARG A O 1
ATOM 697 N N . GLN A 1 96 ? -35.723 13.445 38.552 1.00 81.25 96 GLN A N 1
ATOM 698 C CA . GLN A 1 96 ? -35.302 12.253 39.272 1.00 81.25 96 GLN A CA 1
ATOM 699 C C . GLN A 1 96 ? -33.820 11.982 38.998 1.00 81.25 96 GLN A C 1
ATOM 701 O O . GLN A 1 96 ? -33.260 12.470 38.013 1.00 81.25 96 GLN A O 1
ATOM 706 N N . THR A 1 97 ? -33.189 11.192 39.863 1.00 84.88 97 THR A N 1
ATOM 707 C CA . THR A 1 97 ? -31.759 10.886 39.776 1.00 84.88 97 THR A CA 1
ATOM 708 C C . THR A 1 97 ? -31.550 9.384 39.907 1.00 84.88 97 THR A C 1
ATOM 710 O O . THR A 1 97 ? -31.923 8.798 40.920 1.00 84.88 97 THR A O 1
ATOM 713 N N . LEU A 1 98 ? -30.932 8.761 38.901 1.00 87.25 98 LEU A N 1
ATOM 714 C CA . LEU A 1 98 ? -30.475 7.375 38.993 1.00 87.25 98 LEU A CA 1
ATOM 715 C C . LEU A 1 98 ? -29.086 7.354 39.609 1.00 87.25 98 LEU A C 1
ATOM 717 O O . LEU A 1 98 ? -28.185 8.046 39.132 1.00 87.25 98 LEU A O 1
ATOM 721 N N . LYS A 1 99 ? -28.905 6.524 40.630 1.00 89.75 99 LYS A N 1
ATOM 722 C CA . LYS A 1 99 ? -27.593 6.132 41.129 1.00 89.75 99 LYS A CA 1
ATOM 723 C C . LYS A 1 99 ? -27.150 4.887 40.370 1.00 89.75 99 LYS A C 1
ATOM 725 O O . LYS A 1 99 ? -27.855 3.881 40.370 1.00 89.75 99 LYS A O 1
ATOM 730 N N . MET A 1 100 ? -25.982 4.961 39.748 1.00 91.06 100 MET A N 1
ATOM 731 C CA . MET A 1 100 ? -25.395 3.885 38.960 1.00 91.06 100 MET A CA 1
ATOM 732 C C . MET A 1 100 ? -24.080 3.424 39.596 1.00 91.06 100 MET A C 1
ATOM 734 O O . MET A 1 100 ? -23.225 4.247 39.933 1.00 91.06 100 MET A O 1
ATOM 738 N N . GLU A 1 101 ? -23.910 2.114 39.749 1.00 90.31 101 GLU A N 1
ATOM 739 C CA . GLU A 1 101 ? -22.746 1.465 40.361 1.00 90.31 101 GLU A CA 1
ATOM 740 C C . GLU A 1 101 ? -22.223 0.339 39.464 1.00 90.31 101 GLU A C 1
ATOM 742 O O . GLU A 1 101 ? -22.999 -0.455 38.941 1.00 90.31 101 GLU A O 1
ATOM 747 N N . LEU A 1 102 ? -20.901 0.239 39.308 1.00 90.38 102 LEU A N 1
ATOM 748 C CA . LEU A 1 102 ? -20.277 -0.842 38.543 1.00 90.38 102 LEU A CA 1
ATOM 749 C C . LEU A 1 102 ? -19.940 -2.032 39.441 1.00 90.38 102 LEU A C 1
ATOM 751 O O . LEU A 1 102 ? -19.289 -1.874 40.477 1.00 90.38 102 LEU A O 1
ATOM 755 N N . ARG A 1 103 ? -20.322 -3.233 39.004 1.00 86.94 103 ARG A N 1
ATOM 756 C CA . ARG A 1 103 ? -20.048 -4.511 39.675 1.00 86.94 103 ARG A CA 1
ATOM 757 C C . ARG A 1 103 ? -19.405 -5.490 38.693 1.00 86.94 103 ARG A C 1
ATOM 759 O O . ARG A 1 103 ? -19.638 -5.407 37.495 1.00 86.94 103 ARG A O 1
ATOM 766 N N . GLY A 1 104 ? -18.547 -6.388 39.182 1.00 82.75 104 GLY A N 1
ATOM 767 C CA . GLY A 1 104 ? -17.952 -7.448 38.348 1.00 82.75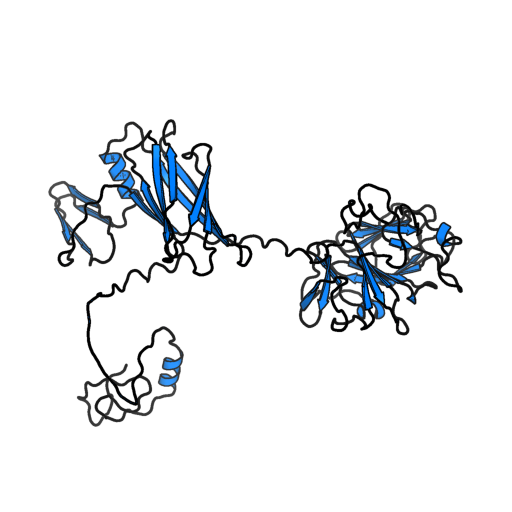 104 GLY A CA 1
ATOM 768 C C . GLY A 1 104 ? -17.041 -6.964 37.206 1.00 82.75 104 GLY A C 1
ATOM 769 O O . GLY A 1 104 ? -16.805 -7.709 36.260 1.00 82.75 104 GLY A O 1
ATOM 770 N N . MET A 1 105 ? -16.539 -5.722 37.254 1.00 86.44 105 MET A N 1
ATOM 771 C CA . MET A 1 105 ? -15.644 -5.199 36.212 1.00 86.44 105 MET A CA 1
ATOM 772 C C . MET A 1 105 ? -14.317 -5.976 36.177 1.00 86.44 105 MET A C 1
ATOM 774 O O . MET A 1 105 ? -13.753 -6.229 37.247 1.00 86.44 105 MET A O 1
ATOM 778 N N . PRO A 1 106 ? -13.758 -6.281 34.989 1.00 82.56 106 PRO A N 1
ATOM 779 C CA . PRO A 1 106 ? -12.493 -7.004 34.883 1.00 82.56 106 PRO A CA 1
ATOM 780 C C . PRO A 1 106 ? -11.348 -6.268 35.589 1.00 82.56 106 PRO A C 1
ATOM 782 O O . PRO A 1 106 ? -11.302 -5.039 35.608 1.00 82.56 106 PRO A O 1
ATOM 785 N N . GLU A 1 107 ? -10.379 -6.999 36.141 1.00 76.44 107 GLU A N 1
ATOM 786 C CA . GLU A 1 107 ? -9.199 -6.385 36.778 1.00 76.44 107 GLU A CA 1
ATOM 787 C C . GLU A 1 107 ? -8.335 -5.607 35.774 1.00 76.44 107 GLU A C 1
ATOM 789 O O . GLU A 1 107 ? -7.733 -4.596 36.121 1.00 76.44 107 GLU A O 1
ATOM 794 N N . ALA A 1 108 ? -8.345 -6.028 34.508 1.00 75.31 108 ALA A N 1
ATOM 795 C CA . ALA A 1 108 ? -7.598 -5.422 33.411 1.00 75.31 108 ALA A CA 1
ATOM 796 C C . ALA A 1 108 ? -8.328 -4.243 32.727 1.00 75.31 108 ALA A C 1
ATOM 798 O O . ALA A 1 108 ? -8.126 -4.018 31.533 1.00 75.31 108 ALA A O 1
ATOM 799 N N . CYS A 1 109 ? -9.192 -3.502 33.429 1.00 80.94 109 CYS A N 1
ATOM 800 C CA . CYS A 1 109 ? -9.799 -2.262 32.921 1.00 80.94 109 CYS A CA 1
ATOM 801 C C . CYS A 1 109 ? -9.104 -1.013 33.490 1.00 80.94 109 CYS A C 1
ATOM 803 O O . CYS A 1 109 ? -8.568 -1.050 34.598 1.00 80.94 109 CYS A O 1
ATOM 805 N N . ALA A 1 110 ? -9.149 0.108 32.763 1.00 84.31 110 ALA A N 1
ATOM 806 C CA . ALA A 1 110 ? -8.571 1.371 33.225 1.00 84.31 110 ALA A CA 1
ATOM 807 C C . ALA A 1 110 ? -9.162 1.799 34.587 1.00 84.31 110 ALA A C 1
ATOM 809 O O . ALA A 1 110 ? -10.338 1.539 34.836 1.00 84.31 110 ALA A O 1
ATOM 810 N N . PRO A 1 111 ? -8.410 2.501 35.461 1.00 85.25 111 PRO A N 1
ATOM 811 C CA . PRO A 1 111 ? -8.918 2.978 36.756 1.00 85.25 111 PRO A CA 1
ATOM 812 C C . PRO A 1 111 ? -9.966 4.098 36.627 1.00 85.25 111 PRO A C 1
ATOM 814 O O . PRO A 1 111 ? -10.598 4.483 37.612 1.00 85.25 111 PRO A O 1
ATOM 817 N N . GLN A 1 112 ? -10.154 4.628 35.418 1.00 89.69 112 GLN A N 1
ATOM 818 C CA . GLN A 1 112 ? -11.163 5.620 35.080 1.00 89.69 112 GLN A CA 1
ATOM 819 C C . GLN A 1 112 ? -11.915 5.177 33.826 1.00 89.69 112 GLN A C 1
ATOM 821 O O . GLN A 1 112 ? -11.294 4.883 32.806 1.00 89.69 112 GLN A O 1
ATOM 826 N N . LEU A 1 113 ? -13.246 5.165 33.891 1.00 91.31 113 LEU A N 1
ATOM 827 C CA . LEU A 1 113 ? -14.116 4.770 32.783 1.00 91.31 113 LEU A CA 1
ATOM 828 C C . LEU A 1 113 ? -15.067 5.912 32.441 1.00 91.31 113 LEU A C 1
ATOM 830 O O . LEU A 1 113 ? -15.669 6.516 33.329 1.00 91.31 113 LEU A O 1
ATOM 834 N N . THR A 1 114 ? -15.221 6.205 31.154 1.00 93.44 114 THR A N 1
ATOM 835 C CA . THR A 1 114 ? -16.202 7.189 30.683 1.00 93.44 114 THR A CA 1
ATOM 836 C C . THR A 1 114 ? -17.552 6.508 30.500 1.00 93.44 114 THR A C 1
ATOM 838 O O . THR A 1 114 ? -17.652 5.583 29.703 1.00 93.44 114 THR A O 1
ATOM 841 N N . LEU A 1 115 ? -18.586 7.002 31.177 1.00 93.69 115 LEU A N 1
ATOM 842 C CA . LEU A 1 115 ? -19.978 6.612 30.971 1.00 93.69 115 LEU A CA 1
ATOM 843 C C . LEU A 1 115 ? -20.661 7.632 30.052 1.00 93.69 115 LEU A C 1
ATOM 845 O O . LEU A 1 115 ? -20.663 8.828 30.343 1.00 93.69 115 LEU A O 1
ATOM 849 N N . GLN A 1 116 ? -21.271 7.170 28.969 1.00 93.94 116 GLN A N 1
ATOM 850 C CA . GLN A 1 116 ? -22.188 7.944 28.141 1.00 93.94 116 GLN A CA 1
ATOM 851 C C . GLN A 1 116 ? -23.581 7.343 28.264 1.00 93.94 116 GLN A C 1
ATOM 853 O O . GLN A 1 116 ? -23.756 6.136 28.128 1.00 93.94 116 GLN A O 1
ATOM 858 N N . VAL A 1 117 ? -24.565 8.191 28.532 1.00 92.19 117 VAL A N 1
ATOM 859 C CA . VAL A 1 117 ? -25.964 7.800 28.686 1.00 92.19 117 VAL A CA 1
ATOM 860 C C . VAL A 1 117 ? -26.786 8.603 27.695 1.00 92.19 117 VAL A C 1
ATOM 862 O O . VAL A 1 117 ? -26.642 9.822 27.632 1.00 92.19 117 VAL A O 1
ATOM 865 N N . GLN A 1 118 ? -27.640 7.938 26.929 1.00 93.19 118 GLN A N 1
ATOM 866 C CA . GLN A 1 118 ? -28.509 8.558 25.934 1.00 93.19 118 GLN A CA 1
ATOM 867 C C . GLN A 1 118 ? -29.958 8.167 26.201 1.00 93.19 118 GLN A C 1
ATOM 869 O O . GLN A 1 118 ? -30.267 6.989 26.383 1.00 93.19 118 GLN A O 1
ATOM 874 N N . SER A 1 119 ? -30.842 9.160 26.256 1.00 90.25 119 SER A N 1
ATOM 875 C CA . SER A 1 119 ? -32.281 8.961 26.419 1.00 90.25 119 SER A CA 1
ATOM 876 C C . SER A 1 119 ? -33.032 10.268 26.198 1.00 90.25 119 SER A C 1
ATOM 878 O O . SER A 1 119 ? -32.560 11.336 26.590 1.00 90.25 119 SER A O 1
ATOM 880 N N . ASP A 1 120 ? -34.265 10.178 25.706 1.00 87.88 120 ASP A N 1
ATOM 881 C CA . ASP A 1 120 ? -35.182 11.318 25.619 1.00 87.88 120 ASP A CA 1
ATOM 882 C C . ASP A 1 120 ? -35.542 11.914 26.986 1.00 87.88 120 ASP A C 1
ATOM 884 O O . ASP A 1 120 ? -35.997 13.059 27.052 1.00 87.88 120 ASP A O 1
ATOM 888 N N . LEU A 1 121 ? -35.359 11.156 28.073 1.00 85.50 121 LEU A N 1
ATOM 889 C CA . LEU A 1 121 ? -35.578 11.625 29.443 1.00 85.50 121 LEU A CA 1
ATOM 890 C C . LEU A 1 121 ? -34.427 12.496 29.970 1.00 85.50 121 LEU A C 1
ATOM 892 O O . LEU A 1 121 ? -34.583 13.158 30.998 1.00 85.50 121 LEU A O 1
ATOM 896 N N . ILE A 1 122 ? -33.274 12.511 29.298 1.00 87.31 122 ILE A N 1
ATOM 897 C CA . ILE A 1 122 ? -32.099 13.279 29.716 1.00 87.31 122 ILE A CA 1
ATOM 898 C C . ILE A 1 122 ? -32.159 14.687 29.102 1.00 87.31 122 ILE A C 1
ATOM 900 O O . ILE A 1 122 ? -32.468 14.829 27.914 1.00 87.31 122 ILE A O 1
ATOM 904 N N . PRO A 1 123 ? -31.848 15.755 29.863 1.00 78.25 123 PRO A N 1
ATOM 905 C CA . PRO A 1 123 ? -31.715 17.094 29.295 1.00 78.25 123 PRO A CA 1
ATOM 906 C C . PRO A 1 123 ? -30.698 17.104 28.141 1.00 78.25 123 PRO A C 1
ATOM 908 O O . PRO A 1 123 ? -29.558 16.694 28.324 1.00 78.25 123 PRO A O 1
ATOM 911 N N . ASN A 1 124 ? -31.104 17.582 26.961 1.00 80.00 124 ASN A N 1
ATOM 912 C CA . ASN A 1 124 ? -30.317 17.553 25.713 1.00 80.00 124 ASN A CA 1
ATOM 913 C C . ASN A 1 124 ? -30.074 16.149 25.113 1.00 80.00 124 ASN A C 1
ATOM 915 O O . ASN A 1 124 ? -29.225 16.002 24.238 1.00 80.00 124 ASN A O 1
ATOM 919 N N . GLY A 1 125 ? -30.808 15.124 25.558 1.00 83.50 125 GLY A N 1
ATOM 920 C CA . GLY A 1 125 ? -30.803 13.776 24.974 1.00 83.50 125 GLY A CA 1
ATOM 921 C C . GLY A 1 125 ? -29.621 12.885 25.373 1.00 83.50 125 GLY A C 1
ATOM 922 O O . GLY A 1 125 ? -29.675 11.673 25.162 1.00 83.50 125 GLY A O 1
ATOM 923 N N . ALA A 1 126 ? -28.567 13.446 25.974 1.00 88.81 126 ALA A N 1
ATOM 924 C CA . ALA A 1 126 ? -27.392 12.695 26.402 1.00 88.81 126 ALA A CA 1
ATOM 925 C C . ALA A 1 126 ? -26.702 13.312 27.628 1.00 88.81 126 ALA A C 1
ATOM 927 O O . ALA A 1 126 ? -26.672 14.529 27.804 1.00 88.81 126 ALA A O 1
ATOM 928 N N . ALA A 1 127 ? -26.099 12.459 28.454 1.00 90.44 127 ALA A N 1
ATOM 929 C CA . ALA A 1 127 ? -25.276 12.829 29.597 1.00 90.44 127 ALA A CA 1
ATOM 930 C C . ALA A 1 127 ? -23.961 12.045 29.574 1.00 90.44 127 ALA A C 1
ATOM 932 O O . ALA A 1 127 ? -23.919 10.877 29.189 1.00 90.44 127 ALA A O 1
ATOM 933 N N . ARG A 1 128 ? -22.878 12.684 30.022 1.00 92.31 128 ARG A N 1
ATOM 934 C CA . ARG A 1 128 ? -21.562 12.055 30.162 1.00 92.31 128 ARG A CA 1
ATOM 935 C C . ARG A 1 128 ? -21.115 12.130 31.616 1.00 92.31 128 ARG A C 1
ATOM 937 O O . ARG A 1 128 ? -21.130 13.205 32.203 1.00 92.31 128 ARG A O 1
ATOM 944 N N . GLN A 1 129 ? -20.720 10.991 32.170 1.00 92.19 129 GLN A N 1
ATOM 945 C CA . GLN A 1 129 ? -20.215 10.840 33.533 1.00 92.19 129 GLN A CA 1
ATOM 946 C C . GLN A 1 129 ? -18.910 10.039 33.528 1.00 92.19 129 GLN A C 1
ATOM 948 O O . GLN A 1 129 ? -18.491 9.505 32.498 1.00 92.19 129 GLN A O 1
ATOM 953 N N . GLN A 1 130 ? -18.254 9.954 34.682 1.00 92.81 130 GLN A N 1
ATOM 954 C CA . GLN A 1 130 ? -17.003 9.220 34.825 1.00 92.81 130 GLN A CA 1
ATOM 955 C C . GLN A 1 130 ? -17.022 8.359 36.084 1.00 92.81 130 GLN A C 1
ATOM 957 O O . GLN A 1 130 ? -17.196 8.864 37.193 1.00 92.81 130 GLN A O 1
ATOM 962 N N . PHE A 1 131 ? -16.798 7.061 35.909 1.00 92.06 131 PHE A N 1
ATOM 963 C CA . PHE A 1 131 ? -16.519 6.155 37.012 1.00 92.06 131 PHE A CA 1
ATOM 964 C C . PHE A 1 131 ? -15.035 6.222 37.351 1.00 92.06 131 PHE A C 1
ATOM 966 O O . PHE A 1 131 ? -14.178 6.139 36.469 1.00 92.06 131 PHE A O 1
ATOM 973 N N . VAL A 1 132 ? -14.731 6.344 38.639 1.00 90.75 132 VAL A N 1
ATOM 974 C CA . VAL A 1 132 ? -13.359 6.355 39.153 1.00 90.75 132 VAL A CA 1
ATOM 975 C C . VAL A 1 132 ? -13.222 5.236 40.172 1.00 90.75 132 VAL A C 1
ATOM 977 O O . VAL A 1 132 ? -14.029 5.143 41.103 1.00 90.75 132 VAL A O 1
ATOM 980 N N . ARG A 1 133 ? -12.207 4.390 39.991 1.00 88.56 133 ARG A N 1
ATOM 981 C CA . ARG A 1 133 ? -11.867 3.325 40.932 1.00 88.56 133 ARG A CA 1
ATOM 982 C C . ARG A 1 133 ? -11.148 3.935 42.136 1.00 88.56 133 ARG A C 1
ATOM 984 O O . ARG A 1 133 ? -10.161 4.653 41.983 1.00 88.56 133 ARG A O 1
ATOM 991 N N . ALA A 1 134 ? -11.670 3.690 43.331 1.00 83.94 134 ALA A N 1
ATOM 992 C CA . ALA A 1 134 ? -11.059 4.102 44.585 1.00 83.94 134 ALA A CA 1
ATOM 993 C C . ALA A 1 134 ? -9.798 3.273 44.881 1.00 83.94 134 ALA A C 1
ATOM 995 O O . ALA A 1 134 ? -9.612 2.181 44.344 1.00 83.94 134 ALA A O 1
ATOM 996 N N . THR A 1 135 ? -8.950 3.757 45.792 1.00 81.00 135 THR A N 1
ATOM 997 C CA . THR A 1 135 ? -7.751 3.030 46.254 1.00 81.00 135 THR A CA 1
ATOM 998 C C . THR A 1 135 ? -8.082 1.706 46.948 1.00 81.00 135 THR A C 1
ATOM 1000 O O . THR A 1 135 ? -7.250 0.806 46.961 1.00 81.00 135 THR A O 1
ATOM 1003 N N . SER A 1 136 ? -9.302 1.559 47.474 1.00 79.88 136 SER A N 1
ATOM 1004 C CA . SER A 1 136 ? -9.843 0.304 48.011 1.00 79.88 136 SER A CA 1
ATOM 1005 C C . SER A 1 136 ? -10.211 -0.726 46.934 1.00 79.88 136 SER A C 1
ATOM 1007 O O . SER A 1 136 ? -10.538 -1.860 47.268 1.00 79.88 136 SER A O 1
ATOM 1009 N N . GLY A 1 137 ? -10.182 -0.346 45.652 1.00 73.69 137 GLY A N 1
ATOM 1010 C CA . GLY A 1 137 ? -10.573 -1.187 44.520 1.00 73.69 137 GLY A CA 1
ATOM 1011 C C . GLY A 1 137 ? -12.048 -1.076 44.119 1.00 73.69 137 GLY A C 1
ATOM 1012 O O . GLY A 1 137 ? -12.414 -1.576 43.057 1.00 73.69 137 GLY A O 1
ATOM 1013 N N . GLU A 1 138 ? -12.880 -0.394 44.910 1.00 82.50 138 GLU A N 1
ATOM 1014 C CA . GLU A 1 138 ? -14.307 -0.196 44.623 1.00 82.50 138 GLU A CA 1
ATOM 1015 C C . GLU A 1 138 ? -14.556 0.939 43.619 1.00 82.50 138 GLU A C 1
ATOM 1017 O O . GLU A 1 138 ? -13.795 1.905 43.535 1.00 82.50 138 GLU A O 1
ATOM 1022 N N . TRP A 1 139 ? -15.651 0.854 42.864 1.00 87.19 139 TRP A N 1
ATOM 1023 C CA . TRP A 1 139 ? -16.062 1.904 41.932 1.00 87.19 139 TRP A CA 1
ATOM 1024 C C . TRP A 1 139 ? -16.931 2.945 42.621 1.00 87.19 139 TRP A C 1
ATOM 1026 O O . TRP A 1 139 ? -17.930 2.611 43.257 1.00 87.19 139 TRP A O 1
ATOM 1036 N N . ARG A 1 140 ? -16.589 4.226 42.459 1.00 88.94 140 ARG A N 1
ATOM 1037 C CA . ARG A 1 140 ? -17.435 5.304 42.979 1.00 88.94 140 ARG A CA 1
ATOM 1038 C C . ARG A 1 140 ? -18.751 5.378 42.192 1.00 88.94 140 ARG A C 1
ATOM 1040 O O . ARG A 1 140 ? -18.684 5.428 40.965 1.00 88.94 140 ARG A O 1
ATOM 1047 N N . PRO A 1 141 ? -19.917 5.439 42.862 1.00 90.31 141 PRO A N 1
ATOM 1048 C CA . PRO A 1 141 ? -21.198 5.584 42.181 1.00 90.31 141 PRO A CA 1
ATOM 1049 C C . PRO A 1 141 ? -21.275 6.909 41.423 1.00 90.31 141 PRO A C 1
ATOM 1051 O O . PRO A 1 141 ? -20.752 7.928 41.884 1.00 90.31 141 PRO A O 1
ATOM 1054 N N . VAL A 1 142 ? -21.983 6.897 40.297 1.00 92.50 142 VAL A N 1
ATOM 1055 C CA . VAL A 1 142 ? -22.309 8.099 39.520 1.00 92.50 142 VAL A CA 1
ATOM 1056 C C . VAL A 1 142 ? -23.807 8.354 39.553 1.00 92.50 142 VAL A C 1
ATOM 1058 O O . VAL A 1 142 ? -24.606 7.437 39.739 1.00 92.50 142 VAL A O 1
ATOM 1061 N N . PHE A 1 143 ? -24.185 9.615 39.378 1.00 90.44 143 PHE A N 1
ATOM 1062 C CA . PHE A 1 143 ? -25.572 10.051 39.431 1.00 90.44 143 PHE A CA 1
ATOM 1063 C C . PHE A 1 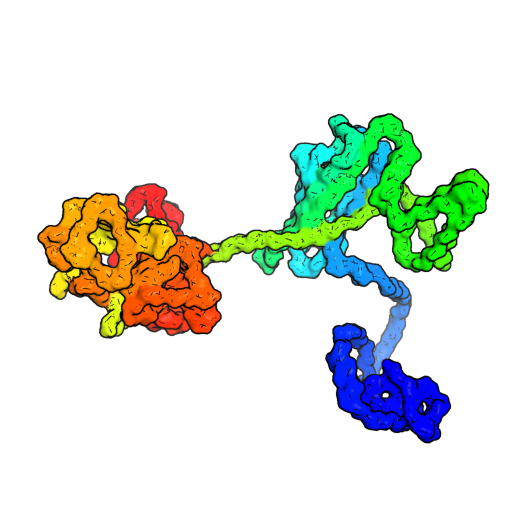143 ? -25.961 10.667 38.091 1.00 90.44 143 PHE A C 1
ATOM 1065 O O . PHE A 1 143 ? -25.261 11.542 37.579 1.00 90.44 143 PHE A O 1
ATOM 1072 N N . VAL A 1 144 ? -27.067 10.199 37.519 1.00 89.38 144 VAL A N 1
ATOM 1073 C CA . VAL A 1 144 ? -27.595 10.694 36.244 1.00 89.38 144 VAL A CA 1
ATOM 1074 C C . VAL A 1 144 ? -28.981 11.263 36.483 1.00 89.38 144 VAL A C 1
ATOM 1076 O O . VAL A 1 144 ? -29.889 10.556 36.919 1.00 89.38 144 VAL A O 1
ATOM 1079 N N . GLU A 1 145 ? -29.133 12.555 36.214 1.00 88.38 145 GLU A N 1
ATOM 1080 C CA . GLU A 1 145 ? -30.416 13.242 36.316 1.00 88.38 145 GLU A CA 1
ATOM 1081 C C . GLU A 1 145 ? -31.238 13.056 35.041 1.00 88.38 145 GLU A C 1
ATOM 1083 O O . GLU A 1 145 ? -30.736 13.196 33.924 1.00 88.38 145 GLU A O 1
ATOM 1088 N N . PHE A 1 146 ? -32.527 12.796 35.216 1.00 86.75 146 PHE A N 1
ATOM 1089 C CA . PHE A 1 146 ? -33.500 12.702 34.137 1.00 86.75 146 PHE A CA 1
ATOM 1090 C C . PHE A 1 146 ? -34.803 13.395 34.549 1.00 86.75 146 PHE A C 1
ATOM 1092 O O . PHE A 1 146 ? -35.076 13.644 35.726 1.00 86.75 146 PHE A O 1
ATOM 1099 N N . SER A 1 147 ? -35.607 13.768 33.561 1.00 84.75 147 SER A N 1
ATOM 1100 C CA . SER A 1 147 ? -36.853 14.499 33.751 1.00 84.75 147 SER A CA 1
ATOM 1101 C C . SER A 1 147 ? -37.945 13.894 32.885 1.00 84.75 147 SER A C 1
ATOM 1103 O O . SER A 1 147 ? -37.851 13.892 31.661 1.00 84.75 147 SER A O 1
ATOM 1105 N N . SER A 1 148 ? -39.027 13.461 33.528 1.00 81.31 148 SER A N 1
ATOM 1106 C CA . SER A 1 148 ? -40.257 13.037 32.843 1.00 81.31 148 SER A CA 1
ATOM 1107 C C . SER A 1 148 ? -41.228 14.201 32.600 1.00 81.31 148 SER A C 1
ATOM 1109 O O . SER A 1 148 ? -42.310 14.015 32.047 1.00 81.31 148 SER A O 1
ATOM 1111 N N . ARG A 1 149 ? -40.866 15.430 32.999 1.00 81.50 149 ARG A N 1
ATOM 1112 C CA . ARG A 1 149 ? -41.705 16.618 32.796 1.00 81.50 149 ARG A CA 1
ATOM 1113 C C . ARG A 1 149 ? -41.947 16.873 31.307 1.00 81.50 149 ARG A C 1
ATOM 1115 O O . ARG A 1 149 ? -40.997 17.070 30.554 1.00 81.50 149 ARG A O 1
ATOM 1122 N N . GLY A 1 150 ? -43.219 16.936 30.911 1.00 75.75 150 GLY A N 1
ATOM 1123 C CA . GLY A 1 150 ? -43.618 17.198 29.524 1.00 75.75 150 GLY A CA 1
ATOM 1124 C C . GLY A 1 150 ? -43.368 16.029 28.567 1.00 75.75 150 GLY A C 1
ATOM 1125 O O . GLY A 1 150 ? -43.390 16.233 27.358 1.00 75.75 150 GLY A O 1
ATOM 1126 N N . LYS A 1 151 ? -43.104 14.829 29.095 1.00 82.81 151 LYS A N 1
ATOM 1127 C CA . LYS A 1 151 ? -42.972 13.592 28.323 1.00 82.81 151 LYS A CA 1
ATOM 1128 C C . LYS A 1 151 ? -44.282 12.810 28.363 1.00 82.81 151 LYS A C 1
ATOM 1130 O O . LYS A 1 151 ? -45.025 12.893 29.342 1.00 82.81 151 LYS A O 1
ATOM 1135 N N . GLU A 1 152 ? -44.579 12.105 27.278 1.00 82.56 152 GLU A N 1
ATOM 1136 C CA . GLU A 1 152 ? -45.757 11.244 27.197 1.00 82.56 152 GLU A CA 1
ATOM 1137 C C . GLU A 1 152 ? -45.609 10.047 28.142 1.00 82.56 152 GLU A C 1
ATOM 1139 O O . GLU A 1 152 ? -44.514 9.690 28.572 1.00 82.56 152 GLU A O 1
ATOM 1144 N N . HIS A 1 153 ? -46.728 9.431 28.510 1.00 81.19 153 HIS A N 1
ATOM 1145 C CA . HIS A 1 153 ? -46.676 8.190 29.271 1.00 81.19 153 HIS A CA 1
ATOM 1146 C C . HIS A 1 153 ? -46.198 7.064 28.353 1.00 81.19 153 HIS A C 1
ATOM 1148 O O . HIS A 1 153 ? -46.620 6.978 27.201 1.00 81.19 153 HIS A O 1
ATOM 1154 N N . GLY A 1 154 ? -45.340 6.181 28.852 1.00 79.69 154 GLY A N 1
ATOM 1155 C CA . GLY A 1 154 ? -44.793 5.115 28.025 1.00 79.69 154 GLY A CA 1
ATOM 1156 C C . GLY A 1 154 ? -43.441 4.608 28.489 1.00 79.69 154 GLY A C 1
ATOM 1157 O O . GLY A 1 154 ? -42.958 4.930 29.575 1.00 79.69 154 GLY A O 1
ATOM 1158 N N . GLN A 1 155 ? -42.856 3.765 27.649 1.00 82.06 155 GLN A N 1
ATOM 1159 C CA . GLN A 1 155 ? -41.551 3.159 27.861 1.00 82.06 155 GLN A CA 1
ATOM 1160 C C . GLN A 1 155 ? -40.476 4.005 27.183 1.00 82.06 155 GLN A C 1
ATOM 1162 O O . GLN A 1 155 ? -40.537 4.241 25.980 1.00 82.06 155 GLN A O 1
ATOM 1167 N N . TYR A 1 156 ? -39.486 4.436 27.957 1.00 84.69 156 TYR A N 1
ATOM 1168 C CA . TYR A 1 156 ? -38.347 5.201 27.473 1.00 84.69 156 TYR A CA 1
ATOM 1169 C C . TYR A 1 156 ? -37.082 4.372 27.588 1.00 84.69 156 TYR A C 1
ATOM 1171 O O . TYR A 1 156 ? -36.706 3.930 28.675 1.00 84.69 156 TYR A O 1
ATOM 1179 N N . GLN A 1 157 ? -36.420 4.185 26.454 1.00 87.50 157 GLN A N 1
ATOM 1180 C CA . GLN A 1 157 ? -35.144 3.500 26.395 1.00 87.50 157 GLN A CA 1
ATOM 1181 C C . GLN A 1 157 ? -34.028 4.405 26.929 1.00 87.50 157 GLN A C 1
ATOM 1183 O O . GLN A 1 157 ? -33.985 5.611 26.657 1.00 87.50 157 GLN A O 1
ATOM 1188 N N . ILE A 1 158 ? -33.118 3.804 27.687 1.00 88.94 158 ILE A N 1
ATOM 1189 C CA . ILE A 1 158 ? -31.864 4.406 28.118 1.00 88.94 158 ILE A CA 1
ATOM 1190 C C . ILE A 1 158 ? -30.733 3.536 27.589 1.00 88.94 158 ILE A C 1
ATOM 1192 O O . ILE A 1 158 ? -30.575 2.383 27.990 1.00 88.94 158 ILE A O 1
ATOM 1196 N N . SER A 1 159 ? -29.955 4.108 26.678 1.00 91.50 159 SER A N 1
ATOM 1197 C CA . SER A 1 159 ? -28.785 3.466 26.089 1.00 91.50 159 SER A CA 1
ATOM 1198 C C . SER A 1 159 ? -27.536 3.914 26.833 1.00 91.50 159 SER A C 1
ATOM 1200 O O . SER A 1 159 ? -27.332 5.111 27.052 1.00 91.50 159 SER A O 1
ATOM 1202 N N . ILE A 1 160 ? -26.698 2.957 27.215 1.00 92.69 160 ILE A N 1
ATOM 1203 C CA . ILE A 1 160 ? -25.453 3.199 27.935 1.00 92.69 160 ILE A CA 1
ATOM 1204 C C . ILE A 1 160 ? -24.270 2.700 27.123 1.00 92.69 160 ILE A C 1
ATOM 1206 O O . ILE A 1 160 ? -24.261 1.572 26.634 1.00 92.69 160 ILE A O 1
ATOM 1210 N N . GLU A 1 161 ? -23.234 3.531 27.070 1.00 92.25 161 GLU A N 1
ATOM 1211 C CA . GLU A 1 161 ? -21.906 3.153 26.613 1.00 92.25 161 GLU A CA 1
ATOM 1212 C C . GLU A 1 161 ? -20.874 3.441 27.706 1.00 92.25 161 GLU A C 1
ATOM 1214 O O . GLU A 1 161 ? -20.785 4.553 28.225 1.00 92.25 161 GLU A O 1
ATOM 1219 N N . LEU A 1 162 ? -20.062 2.445 28.042 1.00 91.81 162 LEU A N 1
ATOM 1220 C CA . LEU A 1 162 ? -18.971 2.550 29.001 1.00 91.81 162 LEU A CA 1
ATOM 1221 C C . LEU A 1 162 ? -17.646 2.314 28.280 1.00 91.81 162 LEU A C 1
ATOM 1223 O O . LEU A 1 162 ? -17.442 1.270 27.669 1.00 91.81 162 LEU A O 1
ATOM 1227 N N . LEU A 1 163 ? -16.734 3.276 28.361 1.00 90.56 163 LEU A N 1
ATOM 1228 C CA . LEU A 1 163 ? -15.476 3.274 27.623 1.00 90.56 163 LEU A CA 1
ATOM 1229 C C . LEU A 1 163 ? -14.281 3.274 28.582 1.00 90.56 163 LEU A C 1
ATOM 1231 O O . LEU A 1 163 ? -14.117 4.193 29.388 1.00 90.56 163 LEU A O 1
ATOM 1235 N N . SER A 1 164 ? -13.428 2.257 28.456 1.00 87.88 164 SER A N 1
ATOM 1236 C CA . SER A 1 164 ? -12.115 2.164 29.102 1.00 87.88 164 SER A CA 1
ATOM 1237 C C . SER A 1 164 ? -11.042 2.612 28.122 1.00 87.88 164 SER A C 1
ATOM 1239 O O . SER A 1 164 ? -10.780 1.910 27.147 1.00 87.88 164 SER A O 1
ATOM 1241 N N . GLN A 1 165 ? -10.392 3.744 28.393 1.00 78.62 165 GLN A N 1
ATOM 1242 C CA . GLN A 1 165 ? -9.242 4.233 27.630 1.00 78.62 165 GLN A CA 1
ATOM 1243 C C . GLN A 1 165 ? -8.100 4.573 28.589 1.00 78.62 165 GLN A C 1
ATOM 1245 O O . GLN A 1 165 ? -8.270 5.377 29.503 1.00 78.62 165 GLN A O 1
ATOM 1250 N N . HIS A 1 166 ? -6.939 3.955 28.381 1.00 76.12 166 HIS A N 1
ATOM 1251 C CA . HIS A 1 166 ? -5.706 4.244 29.110 1.00 76.12 166 HIS A CA 1
ATOM 1252 C C . HIS A 1 166 ? -4.513 4.006 28.181 1.00 76.12 166 HIS A C 1
ATOM 1254 O O . HIS A 1 166 ? -4.541 3.061 27.398 1.00 76.12 166 HIS A O 1
ATOM 1260 N N . ALA A 1 167 ? -3.478 4.848 28.260 1.00 57.25 167 ALA A N 1
ATOM 1261 C CA . ALA A 1 167 ? -2.372 4.868 27.292 1.00 57.25 167 ALA A CA 1
ATOM 1262 C C . ALA A 1 167 ? -1.614 3.529 27.170 1.00 57.25 167 ALA A C 1
ATOM 1264 O O . ALA A 1 167 ? -1.063 3.228 26.118 1.00 57.25 167 ALA A O 1
ATOM 1265 N N . GLU A 1 168 ? -1.621 2.718 28.228 1.00 62.81 168 GLU A N 1
ATOM 1266 C CA . GLU A 1 168 ? -0.884 1.448 28.308 1.00 62.81 168 GLU A CA 1
ATOM 1267 C C . GLU A 1 168 ? -1.791 0.204 28.284 1.00 62.81 168 GLU A C 1
ATOM 1269 O O . GLU A 1 168 ? -1.322 -0.911 28.499 1.00 62.81 168 GLU A O 1
ATOM 1274 N N . MET A 1 169 ? -3.100 0.367 28.060 1.00 67.56 169 MET A N 1
ATOM 1275 C CA . MET A 1 169 ? -4.061 -0.740 28.106 1.00 67.56 169 MET A CA 1
ATOM 1276 C C . MET A 1 169 ? -4.927 -0.788 26.852 1.00 67.56 169 MET A C 1
ATOM 1278 O O . MET A 1 169 ? -5.254 0.239 26.259 1.00 67.56 169 MET A O 1
ATOM 1282 N N . ALA A 1 170 ? -5.351 -1.996 26.475 1.00 66.25 170 ALA A N 1
ATOM 1283 C CA . ALA A 1 170 ? -6.308 -2.175 25.391 1.00 66.25 170 ALA A CA 1
ATOM 1284 C C . ALA A 1 170 ? -7.594 -1.388 25.689 1.00 66.25 170 ALA A C 1
ATOM 1286 O O . ALA A 1 170 ? -8.163 -1.493 26.781 1.00 66.25 170 ALA A O 1
ATOM 1287 N N . SER A 1 171 ? -8.042 -0.597 24.711 1.00 80.50 171 SER A N 1
ATOM 1288 C CA . SER A 1 171 ? -9.317 0.108 24.819 1.00 80.50 171 SER A CA 1
ATOM 1289 C C . SER A 1 171 ? -10.458 -0.899 24.763 1.00 80.50 171 SER A C 1
ATOM 1291 O O . SER A 1 171 ? -10.457 -1.790 23.916 1.00 80.50 171 SER A O 1
ATOM 1293 N N . ARG A 1 172 ? -11.418 -0.765 25.676 1.00 85.62 172 ARG A N 1
ATOM 1294 C CA . ARG A 1 172 ? -12.582 -1.653 25.778 1.00 85.62 172 ARG A CA 1
ATOM 1295 C C . ARG A 1 172 ? -13.847 -0.826 25.858 1.00 85.62 172 ARG A C 1
ATOM 1297 O O . ARG A 1 172 ? -13.850 0.234 26.493 1.00 85.62 172 ARG A O 1
ATOM 1304 N N . LYS A 1 173 ? -14.915 -1.323 25.245 1.00 90.00 173 LYS A N 1
ATOM 1305 C CA . LYS A 1 173 ? -16.233 -0.699 25.277 1.00 90.00 173 LYS A CA 1
ATOM 1306 C C . LYS A 1 173 ? -17.254 -1.720 25.762 1.00 90.00 173 LYS A C 1
ATOM 1308 O O . LYS A 1 173 ? -17.304 -2.829 25.245 1.00 90.00 173 LYS A O 1
ATOM 1313 N N . TRP A 1 174 ? -18.072 -1.328 26.730 1.00 92.44 174 TRP A N 1
ATOM 1314 C CA . TRP A 1 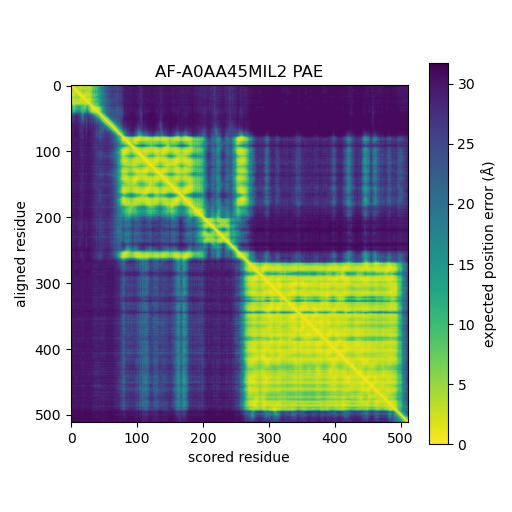174 ? -19.253 -2.078 27.140 1.00 92.44 174 TRP A CA 1
ATOM 1315 C C . TRP A 1 174 ? -20.506 -1.284 26.815 1.00 92.44 174 TRP A C 1
ATOM 1317 O O . TRP A 1 174 ? -20.498 -0.053 26.865 1.00 92.44 174 TRP A O 1
ATOM 1327 N N . VAL A 1 175 ? -21.582 -1.988 26.498 1.00 91.62 175 VAL A N 1
ATOM 1328 C CA . VAL A 1 175 ? -22.893 -1.392 26.257 1.00 91.62 175 VAL A CA 1
ATOM 1329 C C . VAL A 1 175 ? -23.955 -2.126 27.056 1.00 91.62 175 VAL A C 1
ATOM 1331 O O . VAL A 1 175 ? -23.887 -3.341 27.236 1.00 91.62 175 VAL A O 1
ATOM 1334 N N . CYS A 1 176 ? -24.947 -1.384 27.529 1.00 89.56 176 CYS A N 1
ATOM 1335 C CA . CYS A 1 176 ? -26.190 -1.954 28.028 1.00 89.56 176 CYS A CA 1
ATOM 1336 C C . CYS A 1 176 ? -27.357 -1.042 27.656 1.00 89.56 176 CYS A C 1
ATOM 1338 O O . CYS A 1 176 ? -27.188 0.119 27.271 1.00 89.56 176 CYS A O 1
ATOM 1340 N N . THR A 1 177 ? -28.561 -1.592 27.690 1.00 87.06 177 THR A N 1
ATOM 1341 C CA . THR A 1 177 ? -29.782 -0.856 27.385 1.00 87.06 177 THR A CA 1
ATOM 1342 C C . THR A 1 177 ? -30.860 -1.332 28.325 1.00 87.06 177 THR A C 1
ATOM 1344 O O . THR A 1 177 ? -31.086 -2.531 28.436 1.00 87.06 177 THR A O 1
ATOM 1347 N N . PHE A 1 178 ? -31.545 -0.388 28.953 1.00 84.31 178 PHE A N 1
ATOM 1348 C CA . PHE A 1 178 ? -32.669 -0.678 29.828 1.00 84.31 178 PHE A CA 1
ATOM 1349 C C . PHE A 1 178 ? -33.806 0.303 29.571 1.00 84.31 178 PHE A C 1
ATOM 1351 O O . PHE A 1 178 ? -33.651 1.302 28.863 1.00 84.31 178 PHE A O 1
ATOM 1358 N N . VAL A 1 179 ? -34.977 -0.003 30.119 1.00 82.38 179 VAL A N 1
ATOM 1359 C CA . VAL A 1 179 ? -36.205 0.750 29.864 1.00 82.38 179 VAL A CA 1
ATOM 1360 C C . VAL A 1 179 ? -36.758 1.288 31.173 1.00 82.38 179 VAL A C 1
ATOM 1362 O O . VAL A 1 179 ? -36.912 0.550 32.143 1.00 82.38 179 VAL A O 1
ATOM 1365 N N . ILE A 1 180 ? -37.102 2.574 31.182 1.00 80.69 180 ILE A N 1
ATOM 1366 C CA . ILE A 1 180 ? -37.845 3.208 32.268 1.00 80.69 180 ILE A CA 1
ATOM 1367 C C . ILE A 1 180 ? -39.281 3.447 31.824 1.00 80.69 180 ILE A C 1
ATOM 1369 O O . ILE A 1 180 ? -39.538 4.012 30.761 1.00 80.69 180 ILE A O 1
ATOM 1373 N N . LEU A 1 181 ? -40.227 3.053 32.672 1.00 77.44 181 LEU A N 1
ATOM 1374 C CA . LEU A 1 181 ? -41.636 3.350 32.475 1.00 77.44 181 LEU A CA 1
ATOM 1375 C C . LEU A 1 181 ? -41.991 4.701 33.106 1.00 77.44 181 LEU A C 1
ATOM 1377 O O . LEU A 1 181 ? -41.867 4.881 34.318 1.00 77.44 181 LEU A O 1
ATOM 1381 N N . VAL A 1 182 ? -42.500 5.623 32.294 1.00 81.56 182 VAL A N 1
ATOM 1382 C CA . VAL A 1 182 ? -43.134 6.860 32.758 1.00 81.56 182 VAL A CA 1
ATOM 1383 C C . VAL A 1 182 ? -44.642 6.609 32.849 1.00 81.56 182 VAL A C 1
ATOM 1385 O O . VAL A 1 182 ? -45.282 6.390 31.815 1.00 81.56 182 VAL A O 1
ATOM 1388 N N . PRO A 1 183 ? -45.233 6.588 34.058 1.00 74.50 183 PRO A N 1
ATOM 1389 C CA . PRO A 1 183 ? -46.651 6.297 34.212 1.00 74.50 183 PRO A CA 1
ATOM 1390 C C . PRO A 1 183 ? -47.520 7.468 33.737 1.00 74.50 183 PRO A C 1
ATOM 1392 O O . PRO A 1 183 ? -47.056 8.602 33.592 1.00 74.50 183 PRO A O 1
ATOM 1395 N N . ARG A 1 184 ? -48.808 7.191 33.507 1.00 72.12 184 ARG A N 1
ATOM 1396 C CA . ARG A 1 184 ? -49.795 8.229 33.181 1.00 72.12 184 ARG A CA 1
ATOM 1397 C C . ARG A 1 184 ? -49.969 9.197 34.352 1.00 72.12 184 ARG A C 1
ATOM 1399 O O . ARG A 1 184 ? -49.873 8.792 35.507 1.00 72.12 184 ARG A O 1
ATOM 1406 N N . LEU A 1 185 ? -50.284 10.455 34.046 1.00 66.75 185 LEU A N 1
ATOM 1407 C CA . LEU A 1 185 ? -50.548 11.495 35.051 1.00 66.75 185 LEU A CA 1
ATOM 1408 C C . LEU A 1 185 ? -51.730 11.151 35.977 1.00 66.75 185 LEU A C 1
ATOM 1410 O O . LEU A 1 185 ? -51.758 11.605 37.115 1.00 66.75 185 LEU A O 1
ATOM 1414 N N . ASP A 1 186 ? -52.687 10.354 35.497 1.00 69.06 186 ASP A N 1
ATOM 1415 C CA . ASP A 1 186 ? -53.872 9.887 36.225 1.00 69.06 186 ASP A CA 1
ATOM 1416 C C . ASP A 1 186 ? -53.702 8.489 36.849 1.00 69.06 186 ASP A C 1
ATOM 1418 O O . ASP A 1 186 ? -54.632 7.981 37.477 1.00 69.06 186 ASP A O 1
ATOM 1422 N N . ALA A 1 187 ? -52.534 7.851 36.695 1.00 67.00 187 ALA A N 1
ATOM 1423 C CA . ALA A 1 187 ? -52.307 6.503 37.202 1.00 67.00 187 ALA A CA 1
ATOM 1424 C C . ALA A 1 187 ? -52.341 6.478 38.737 1.00 67.00 187 ALA A C 1
ATOM 1426 O O . ALA A 1 187 ? -51.605 7.197 39.417 1.00 67.00 187 ALA A O 1
ATOM 1427 N N . THR A 1 188 ? -53.171 5.598 39.299 1.00 66.44 188 THR A N 1
ATOM 1428 C CA . THR A 1 188 ? -53.231 5.408 40.753 1.00 66.44 188 THR A CA 1
ATOM 1429 C C . THR A 1 188 ? -51.953 4.744 41.274 1.00 66.44 188 THR A C 1
ATOM 1431 O O . THR A 1 188 ? -51.296 3.976 40.570 1.00 66.44 188 THR A O 1
ATOM 1434 N N . LEU A 1 189 ? -51.605 4.973 42.545 1.00 61.16 189 LEU A N 1
ATOM 1435 C CA . LEU A 1 189 ? -50.433 4.341 43.170 1.00 61.16 189 LEU A CA 1
ATOM 1436 C C . LEU A 1 189 ? -50.505 2.805 43.088 1.00 61.16 189 LEU A C 1
ATOM 1438 O O . LEU A 1 189 ? -49.488 2.148 42.890 1.00 61.16 189 LEU A O 1
ATOM 1442 N N . THR A 1 190 ? -51.712 2.238 43.161 1.00 62.22 190 THR A N 1
ATOM 1443 C CA . THR A 1 190 ? -51.964 0.803 42.975 1.00 62.22 190 THR A CA 1
ATOM 1444 C C . THR A 1 190 ? -51.682 0.337 41.544 1.00 62.22 190 THR A C 1
ATOM 1446 O O . THR A 1 190 ? -51.132 -0.748 41.370 1.00 62.22 190 THR A O 1
ATOM 1449 N N . GLU A 1 191 ? -52.012 1.132 40.521 1.00 64.75 191 GLU A N 1
ATOM 1450 C CA . GLU A 1 191 ? -51.682 0.835 39.118 1.00 64.75 191 GLU A CA 1
ATOM 1451 C C . GLU A 1 191 ? -50.177 0.909 38.860 1.00 64.75 191 GLU A C 1
ATOM 1453 O O . GLU A 1 191 ? -49.614 -0.025 38.291 1.00 64.75 191 GLU A O 1
ATOM 1458 N N . ILE A 1 192 ? -49.522 1.973 39.337 1.00 64.81 192 ILE A N 1
ATOM 1459 C CA . ILE A 1 192 ? -48.069 2.160 39.219 1.00 64.81 192 ILE A CA 1
ATOM 1460 C C . ILE A 1 192 ? -47.339 0.995 39.891 1.00 64.81 192 ILE A C 1
ATOM 1462 O O . ILE A 1 192 ? -46.459 0.380 39.292 1.00 64.81 192 ILE A O 1
ATOM 1466 N N . HIS A 1 193 ? -47.746 0.650 41.115 1.00 62.69 193 HIS A N 1
ATOM 1467 C CA . HIS A 1 193 ? -47.158 -0.453 41.863 1.00 62.69 193 HIS A CA 1
ATOM 1468 C C . HIS A 1 193 ? -47.417 -1.797 41.173 1.00 62.69 193 HIS A C 1
ATOM 1470 O O . HIS A 1 193 ? -46.490 -2.574 41.007 1.00 62.69 193 HIS A O 1
ATOM 1476 N N . ARG A 1 194 ? -48.636 -2.069 40.687 1.00 62.28 194 ARG A N 1
ATOM 1477 C CA . ARG A 1 194 ? -48.951 -3.325 39.986 1.00 62.28 194 ARG A CA 1
ATOM 1478 C C . ARG A 1 194 ? -48.127 -3.506 38.709 1.00 62.28 194 ARG A C 1
ATOM 1480 O O . ARG A 1 194 ? -47.627 -4.605 38.483 1.00 62.28 194 ARG A O 1
ATOM 1487 N N . ILE A 1 195 ? -48.001 -2.466 37.882 1.00 62.44 195 ILE A N 1
ATOM 1488 C CA . ILE A 1 195 ? -47.221 -2.545 36.639 1.00 62.44 195 ILE A CA 1
ATOM 1489 C C . ILE A 1 195 ? -45.743 -2.757 36.972 1.00 62.44 195 ILE A C 1
ATOM 1491 O O . ILE A 1 195 ? -45.127 -3.669 36.431 1.00 62.44 195 ILE A O 1
ATOM 1495 N N . PHE A 1 196 ? -45.214 -2.000 37.933 1.00 61.81 196 PHE A N 1
ATOM 1496 C CA . PHE A 1 196 ? -43.845 -2.159 38.408 1.00 61.81 196 PHE A CA 1
ATOM 1497 C C . PHE A 1 196 ? -43.554 -3.578 38.933 1.00 61.81 196 PHE A C 1
ATOM 1499 O O . PHE A 1 196 ? -42.583 -4.215 38.530 1.00 61.81 196 PHE A O 1
ATOM 1506 N N . LEU A 1 197 ? -44.426 -4.112 39.793 1.00 58.41 197 LEU A N 1
ATOM 1507 C CA . LEU A 1 197 ? -44.284 -5.471 40.314 1.00 58.41 197 LEU A CA 1
ATOM 1508 C C . LEU A 1 197 ? -44.342 -6.518 39.191 1.00 58.41 197 LEU A C 1
ATOM 1510 O O . LEU A 1 197 ? -43.653 -7.530 39.261 1.00 58.41 197 LEU A O 1
ATOM 1514 N N . SER A 1 198 ? -45.146 -6.281 38.150 1.00 56.34 198 SER A N 1
ATOM 1515 C CA . SER A 1 198 ? -45.260 -7.203 37.017 1.00 56.34 198 SER A CA 1
ATOM 1516 C C . SER A 1 198 ? -44.037 -7.218 36.099 1.00 56.34 198 SER A C 1
ATOM 1518 O O . SER A 1 198 ? -43.804 -8.231 35.448 1.00 56.34 198 SER A O 1
ATOM 1520 N N . THR A 1 199 ? -43.256 -6.133 36.051 1.00 52.34 199 THR A N 1
ATOM 1521 C CA . THR A 1 199 ? -42.064 -6.035 35.198 1.00 52.34 199 THR A CA 1
ATOM 1522 C C . THR A 1 199 ? -40.768 -6.429 35.907 1.00 52.34 199 THR A C 1
ATOM 1524 O O . THR A 1 199 ? -39.813 -6.770 35.218 1.00 52.34 199 THR A O 1
ATOM 1527 N N . HIS A 1 200 ? -40.723 -6.416 37.248 1.00 51.16 200 HIS A N 1
ATOM 1528 C CA . HIS A 1 200 ? -39.469 -6.590 38.004 1.00 51.16 200 HIS A CA 1
ATOM 1529 C C . HIS A 1 200 ? -39.472 -7.681 39.088 1.00 51.16 200 HIS A C 1
ATOM 1531 O O . HIS A 1 200 ? -38.433 -7.899 39.708 1.00 51.16 200 HIS A O 1
ATOM 1537 N N . LYS A 1 201 ? -40.586 -8.384 39.350 1.00 52.12 201 LYS A N 1
ATOM 1538 C CA . LYS A 1 201 ? -40.595 -9.466 40.355 1.00 52.12 201 LYS A CA 1
ATOM 1539 C C . LYS A 1 201 ? -40.318 -10.840 39.762 1.00 52.12 201 LYS A C 1
ATOM 1541 O O . LYS A 1 201 ? -40.915 -11.242 38.769 1.00 52.12 201 LYS A O 1
ATOM 1546 N N . ASN A 1 202 ? -39.491 -11.596 40.478 1.00 48.84 202 ASN A N 1
ATOM 1547 C CA . ASN A 1 202 ? -39.146 -12.977 40.146 1.00 48.84 202 ASN A CA 1
ATOM 1548 C C . ASN A 1 202 ? -40.224 -13.987 40.591 1.00 48.84 202 ASN A C 1
ATOM 1550 O O . ASN A 1 202 ? -40.293 -15.079 40.033 1.00 48.84 202 ASN A O 1
ATOM 1554 N N . VAL A 1 203 ? -41.066 -13.656 41.589 1.00 51.84 203 VAL A N 1
ATOM 1555 C CA . VAL A 1 203 ? -42.082 -14.578 42.140 1.00 51.84 203 VAL A CA 1
ATOM 1556 C C . VAL A 1 203 ? -43.368 -13.843 42.546 1.00 51.84 203 VAL A C 1
ATOM 1558 O O . VAL A 1 203 ? -43.336 -12.873 43.306 1.00 51.84 203 VAL A O 1
ATOM 1561 N N . ARG A 1 204 ? -44.524 -14.350 42.095 1.00 54.94 204 ARG A N 1
ATOM 1562 C CA . ARG A 1 204 ? -45.862 -13.854 42.457 1.00 54.94 204 ARG A CA 1
ATOM 1563 C C . ARG A 1 204 ? -46.698 -14.963 43.094 1.00 54.94 204 ARG A C 1
ATOM 1565 O O . ARG A 1 204 ? -46.824 -16.042 42.520 1.00 54.94 204 ARG A O 1
ATOM 1572 N N . VAL A 1 205 ? -47.294 -14.684 44.254 1.00 55.56 205 VAL A N 1
ATOM 1573 C CA . VAL A 1 205 ? -48.147 -15.617 45.006 1.00 55.56 205 VAL A CA 1
ATOM 1574 C C . VAL A 1 205 ? -49.569 -15.072 45.040 1.00 55.56 205 VAL A C 1
ATOM 1576 O O . VAL A 1 205 ? -49.821 -14.001 45.595 1.00 55.56 205 VAL A O 1
ATOM 1579 N N . MET A 1 206 ? -50.504 -15.803 44.435 1.00 51.75 206 MET A N 1
ATOM 1580 C CA . MET A 1 206 ? -51.910 -15.411 44.355 1.00 51.75 206 MET A CA 1
ATOM 1581 C C . MET A 1 206 ? -52.799 -16.561 44.827 1.00 51.75 206 MET A C 1
ATOM 1583 O O . MET A 1 206 ? -52.659 -17.681 44.341 1.00 51.75 206 MET A O 1
ATOM 1587 N N . ALA A 1 207 ? -53.697 -16.272 45.769 1.00 57.62 207 ALA A N 1
ATOM 1588 C CA . ALA A 1 207 ? -54.731 -17.188 46.246 1.00 57.62 207 ALA A CA 1
ATOM 1589 C C . ALA A 1 207 ? -56.119 -16.559 46.037 1.00 57.62 207 ALA A C 1
ATOM 1591 O O . ALA A 1 207 ? -56.353 -15.425 46.465 1.00 57.62 207 ALA A O 1
ATOM 1592 N N . ASP A 1 208 ? -57.017 -17.296 45.383 1.00 55.25 208 ASP A N 1
ATOM 1593 C CA . ASP A 1 208 ? -58.402 -16.888 45.087 1.00 55.25 208 ASP A CA 1
ATOM 1594 C C . ASP A 1 208 ? -59.387 -18.059 45.291 1.00 55.25 208 ASP A C 1
ATOM 1596 O O . ASP A 1 208 ? -58.957 -19.209 45.341 1.00 55.25 208 ASP A O 1
ATOM 1600 N N . ASP A 1 209 ? -60.684 -17.790 45.438 1.00 64.94 209 ASP A N 1
ATOM 1601 C CA . ASP A 1 209 ? -61.757 -18.7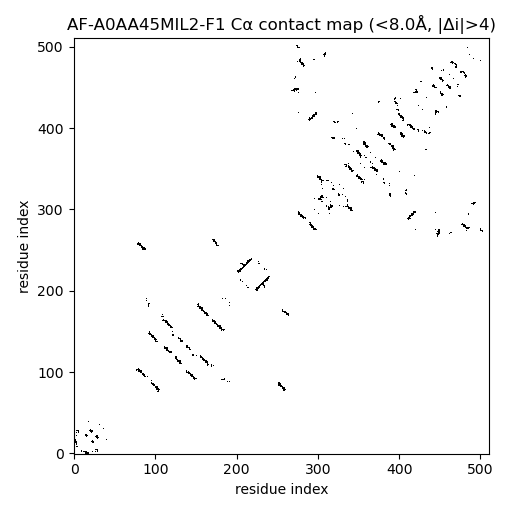92 45.616 1.00 64.94 209 ASP A CA 1
ATOM 1602 C C . ASP A 1 209 ? -61.474 -19.856 46.699 1.00 64.94 209 ASP A C 1
ATOM 1604 O O . ASP A 1 209 ? -61.467 -21.061 46.444 1.00 64.94 209 ASP A O 1
ATOM 1608 N N . ALA A 1 210 ? -61.206 -19.411 47.933 1.00 58.59 210 ALA A N 1
ATOM 1609 C CA . ALA A 1 210 ? -60.866 -20.275 49.075 1.00 58.59 210 ALA A CA 1
ATOM 1610 C C . ALA A 1 210 ? -59.639 -21.199 48.868 1.00 58.59 210 ALA A C 1
ATOM 1612 O O . ALA A 1 210 ? -59.421 -22.136 49.642 1.00 58.59 210 ALA A O 1
ATOM 1613 N N . SER A 1 211 ? -58.806 -20.937 47.855 1.00 53.03 211 SER A N 1
ATOM 1614 C CA . SER A 1 211 ? -57.552 -21.665 47.646 1.00 53.03 211 SER A CA 1
ATOM 1615 C C . SER A 1 211 ? -56.450 -21.213 48.608 1.00 53.03 211 SER A C 1
ATOM 1617 O O . SER A 1 211 ? -56.478 -20.121 49.186 1.00 53.03 211 SER A O 1
ATOM 1619 N N . ILE A 1 212 ? -55.456 -22.084 48.786 1.00 58.75 212 ILE A N 1
ATOM 1620 C CA . ILE A 1 212 ? -54.284 -21.816 49.616 1.00 58.75 212 ILE A CA 1
ATOM 1621 C C . ILE A 1 212 ? -53.044 -21.857 48.730 1.00 58.75 212 ILE A C 1
ATOM 1623 O O . ILE A 1 212 ? -52.689 -22.913 48.208 1.00 58.75 212 ILE A O 1
ATOM 1627 N N . ALA A 1 213 ? -52.358 -20.722 48.609 1.00 49.59 213 ALA A N 1
ATOM 1628 C CA . ALA A 1 213 ? -51.077 -20.627 47.918 1.00 49.59 213 ALA A CA 1
ATOM 1629 C C . ALA A 1 213 ? -49.947 -20.527 48.950 1.00 49.59 213 ALA A C 1
ATOM 1631 O O . ALA A 1 213 ? -49.960 -19.648 49.817 1.00 49.59 213 ALA A O 1
ATOM 1632 N N . ARG A 1 214 ? -48.973 -21.441 48.877 1.00 56.12 214 ARG A N 1
ATOM 1633 C CA . ARG A 1 214 ? -47.820 -21.482 49.787 1.00 56.12 214 ARG A CA 1
ATOM 1634 C C . ARG A 1 214 ? -46.529 -21.379 48.997 1.00 56.12 214 ARG A C 1
ATOM 1636 O O . ARG A 1 214 ? -46.329 -22.142 48.057 1.00 56.12 214 ARG A O 1
ATOM 1643 N N . VAL A 1 215 ? -45.648 -20.479 49.419 1.00 55.69 215 VAL A N 1
ATOM 1644 C CA . VAL A 1 215 ? -44.275 -20.402 48.914 1.00 55.69 215 VAL A CA 1
ATOM 1645 C C . VAL A 1 215 ? -43.321 -20.443 50.097 1.00 55.69 215 VAL A C 1
ATOM 1647 O O . VAL A 1 215 ? -43.423 -19.636 51.020 1.00 55.69 215 VAL A O 1
ATOM 1650 N N . SER A 1 216 ? -42.405 -21.407 50.060 1.00 54.72 216 SER A N 1
ATOM 1651 C CA . SER A 1 216 ? -41.295 -21.543 51.001 1.00 54.72 216 SER A CA 1
ATOM 1652 C C . SER A 1 216 ? -39.993 -21.311 50.242 1.00 54.72 216 SER A C 1
ATOM 1654 O O . SER A 1 216 ? -39.661 -22.094 49.350 1.00 54.72 216 SER A O 1
ATOM 1656 N N . ALA A 1 217 ? -39.264 -20.253 50.588 1.00 53.41 217 ALA A N 1
ATOM 1657 C CA . ALA A 1 217 ? -37.945 -19.970 50.033 1.00 53.41 217 ALA A CA 1
ATOM 1658 C C . ALA A 1 217 ? -36.899 -20.084 51.148 1.00 53.41 217 ALA A C 1
ATOM 1660 O O . ALA A 1 217 ? -37.060 -19.492 52.214 1.00 53.41 217 ALA A O 1
ATO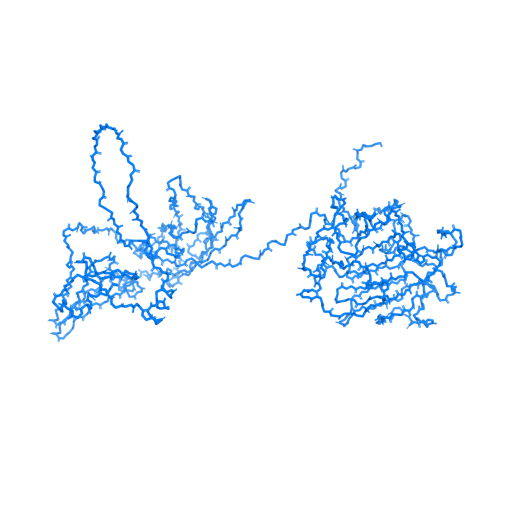M 1661 N N . GLN A 1 218 ? -35.831 -20.853 50.920 1.00 47.06 218 GLN A N 1
ATOM 1662 C CA . GLN A 1 218 ? -34.682 -20.869 51.825 1.00 47.06 218 GLN A CA 1
ATOM 1663 C C . GLN A 1 218 ? -33.797 -19.665 51.495 1.00 47.06 218 GLN A C 1
ATOM 1665 O O . GLN A 1 218 ? -33.299 -19.539 50.378 1.00 47.06 218 GLN A O 1
ATOM 1670 N N . GLY A 1 219 ? -33.703 -18.741 52.453 1.00 49.47 219 GLY A N 1
ATOM 1671 C CA . GLY A 1 219 ? -33.130 -17.411 52.269 1.00 49.47 219 GLY A CA 1
ATOM 1672 C C . GLY A 1 219 ? -31.650 -17.421 51.889 1.00 49.47 219 GLY A C 1
ATOM 1673 O O . GLY A 1 219 ? -30.839 -18.117 52.498 1.00 49.47 219 GLY A O 1
ATOM 1674 N N . GLY A 1 220 ? -31.313 -16.584 50.910 1.00 44.59 220 GLY A N 1
ATOM 1675 C CA . GLY A 1 220 ? -29.942 -16.285 50.494 1.00 44.59 220 GLY A CA 1
ATOM 1676 C C . GLY A 1 220 ? -29.856 -14.980 49.700 1.00 44.59 220 GLY A C 1
ATOM 1677 O O . GLY A 1 220 ? -28.946 -14.193 49.944 1.00 44.59 220 GLY A O 1
ATOM 1678 N N . ASP A 1 221 ? -30.863 -14.709 48.860 1.00 48.97 221 ASP A N 1
ATOM 1679 C CA . ASP A 1 221 ? -30.957 -13.508 48.021 1.00 48.97 221 ASP A CA 1
ATOM 1680 C C . ASP A 1 221 ? -32.151 -12.609 48.391 1.00 48.97 221 ASP A C 1
ATOM 1682 O O . ASP A 1 221 ? -33.131 -13.050 49.000 1.00 48.97 221 ASP A O 1
ATOM 1686 N N . SER A 1 222 ? -32.067 -11.331 47.998 1.00 49.47 222 SER A N 1
ATOM 1687 C CA . SER A 1 222 ? -33.171 -10.366 48.075 1.00 49.47 222 SER A CA 1
ATOM 1688 C C . SER A 1 222 ? -34.303 -10.811 47.148 1.00 49.47 222 SER A C 1
ATOM 1690 O O . SER A 1 222 ? -34.217 -10.672 45.930 1.00 49.47 222 SER A O 1
ATOM 1692 N N . LEU A 1 223 ? -35.360 -11.378 47.724 1.00 51.66 223 LEU A N 1
ATOM 1693 C CA . LEU A 1 223 ? -36.536 -11.835 46.995 1.00 51.66 223 LEU A CA 1
ATOM 1694 C C . LEU A 1 223 ? -37.614 -10.756 46.999 1.00 51.66 223 LEU A C 1
ATOM 1696 O O . LEU A 1 223 ? -38.170 -10.402 48.037 1.00 51.66 223 LEU A O 1
ATOM 1700 N N . ASP A 1 224 ? -37.951 -10.294 45.804 1.00 51.59 224 ASP A N 1
ATOM 1701 C CA . ASP A 1 224 ? -39.049 -9.374 45.581 1.00 51.59 224 ASP A CA 1
ATOM 1702 C C . ASP A 1 224 ? -40.338 -10.177 45.353 1.00 51.59 224 ASP A C 1
ATOM 1704 O O . ASP A 1 224 ? -40.553 -10.738 44.278 1.00 51.59 224 ASP A O 1
ATOM 1708 N N . ILE A 1 225 ? -41.193 -10.268 46.380 1.00 57.75 225 ILE A N 1
ATOM 1709 C CA . ILE A 1 225 ? -42.377 -11.151 46.385 1.00 57.75 225 ILE A CA 1
ATOM 1710 C C . ILE A 1 225 ? -43.658 -10.316 46.444 1.00 57.75 225 ILE A C 1
ATOM 1712 O O . ILE A 1 225 ? -43.775 -9.424 47.284 1.00 57.75 225 ILE A O 1
ATOM 1716 N N . ASP A 1 226 ? -44.599 -10.550 45.528 1.00 54.78 226 ASP A N 1
ATOM 1717 C CA . ASP A 1 226 ? -45.963 -9.999 45.590 1.00 54.78 226 ASP A CA 1
ATOM 1718 C C . ASP A 1 226 ? -46.915 -11.070 46.136 1.00 54.78 226 ASP A C 1
ATOM 1720 O O . ASP A 1 226 ? -47.006 -12.160 45.564 1.00 54.78 226 ASP A O 1
ATOM 1724 N N . VAL A 1 227 ? -47.594 -10.775 47.249 1.00 59.06 227 VAL A N 1
ATOM 1725 C CA . VAL A 1 227 ? -48.513 -11.699 47.928 1.00 59.06 227 VAL A CA 1
ATOM 1726 C C . VAL A 1 227 ? -49.908 -11.095 47.917 1.00 59.06 227 VAL A C 1
ATOM 1728 O O . VAL A 1 227 ? -50.159 -10.067 48.542 1.00 59.06 227 VAL A O 1
ATOM 1731 N N . THR A 1 228 ? -50.834 -11.749 47.220 1.00 61.47 228 THR A N 1
ATOM 1732 C CA . THR A 1 228 ? -52.226 -11.296 47.118 1.00 61.47 228 THR A CA 1
ATOM 1733 C C . THR A 1 228 ? -53.201 -12.415 47.478 1.00 61.47 228 THR A C 1
ATOM 1735 O O . THR A 1 228 ? -53.090 -13.536 46.984 1.00 61.47 228 THR A O 1
ATOM 1738 N N . ALA A 1 229 ? -54.170 -12.101 48.343 1.00 55.50 229 ALA A N 1
ATOM 1739 C CA . ALA A 1 229 ? -55.235 -13.007 48.770 1.00 55.50 229 ALA A CA 1
ATOM 1740 C C . ALA A 1 229 ? -56.601 -12.331 48.574 1.00 55.50 229 ALA A C 1
ATOM 1742 O O . ALA A 1 229 ? -56.793 -11.187 48.994 1.00 55.50 229 ALA A O 1
ATOM 1743 N N . ARG A 1 230 ? -57.531 -13.010 47.894 1.00 58.69 230 ARG A N 1
ATOM 1744 C CA . ARG A 1 230 ? -58.892 -12.523 47.595 1.00 58.69 230 ARG A CA 1
ATOM 1745 C C . ARG A 1 230 ? -59.920 -13.633 47.832 1.00 58.69 230 ARG A C 1
ATOM 1747 O O . ARG A 1 230 ? -59.542 -14.792 47.938 1.00 58.69 230 ARG A O 1
ATOM 1754 N N . ASN A 1 231 ? -61.198 -13.266 47.983 1.00 63.19 231 ASN A N 1
ATOM 1755 C CA . ASN A 1 231 ? -62.339 -14.190 48.121 1.00 63.19 231 ASN A CA 1
ATOM 1756 C C . ASN A 1 231 ? -62.097 -15.357 49.102 1.00 63.19 231 ASN A C 1
ATOM 1758 O O . ASN A 1 231 ? -62.183 -16.530 48.743 1.00 63.19 231 ASN A O 1
ATOM 1762 N N . ALA A 1 232 ? -61.755 -15.025 50.352 1.00 54.56 232 ALA A N 1
ATOM 1763 C CA . ALA A 1 232 ? -61.431 -15.985 51.417 1.00 54.56 232 ALA A CA 1
ATOM 1764 C C . ALA A 1 232 ? -60.222 -16.913 51.141 1.00 54.56 232 ALA A C 1
ATOM 1766 O O . ALA A 1 232 ? -60.014 -17.880 51.872 1.00 54.56 232 ALA A O 1
ATOM 1767 N N . GLY A 1 233 ? -59.402 -16.617 50.128 1.00 53.50 233 GLY A N 1
ATOM 1768 C CA . GLY A 1 233 ? -58.126 -17.284 49.885 1.00 53.50 233 GLY A CA 1
ATOM 1769 C C . GLY A 1 233 ? -57.080 -16.958 50.955 1.00 53.50 233 GLY A C 1
ATOM 1770 O O . GLY A 1 233 ? -57.097 -15.885 51.562 1.00 53.50 233 GLY A O 1
ATOM 1771 N N . ILE A 1 234 ? -56.147 -17.884 51.178 1.00 54.00 234 ILE A N 1
ATOM 1772 C CA . ILE A 1 234 ? -55.057 -17.735 52.153 1.00 54.00 234 ILE A CA 1
ATOM 1773 C C . ILE A 1 234 ? -53.723 -17.826 51.414 1.00 54.00 234 ILE A C 1
ATOM 1775 O O . ILE A 1 234 ? -53.380 -18.866 50.852 1.00 54.00 234 ILE A O 1
ATOM 1779 N N . ALA A 1 235 ? -52.943 -16.747 51.446 1.00 56.31 235 ALA A N 1
ATOM 1780 C CA . ALA A 1 235 ? -51.579 -16.736 50.931 1.00 56.31 235 ALA A CA 1
ATOM 1781 C C . ALA A 1 235 ? -50.588 -16.778 52.102 1.00 56.31 235 ALA A C 1
ATOM 1783 O O . ALA A 1 235 ? -50.617 -15.911 52.974 1.00 56.31 235 ALA A O 1
ATOM 1784 N N . HIS A 1 236 ? -49.733 -17.803 52.136 1.00 54.62 236 HIS A N 1
ATOM 1785 C CA . HIS A 1 236 ? -48.752 -18.008 53.203 1.00 54.62 236 HIS A CA 1
ATOM 1786 C C . HIS A 1 236 ? -47.334 -17.966 52.629 1.00 54.62 236 HIS A C 1
ATOM 1788 O O . HIS A 1 236 ? -46.951 -18.830 51.834 1.00 54.62 236 HIS A O 1
ATOM 1794 N N . LEU A 1 237 ? -46.562 -16.966 53.052 1.00 59.78 237 LEU A N 1
ATOM 1795 C CA . LEU A 1 237 ? -45.150 -16.811 52.721 1.00 59.78 237 LEU A CA 1
ATOM 1796 C C . LEU A 1 237 ? -44.316 -17.121 53.965 1.00 59.78 237 LEU A C 1
ATOM 1798 O O . LEU A 1 237 ? -44.458 -16.441 54.977 1.00 59.78 237 LEU A O 1
ATOM 1802 N N . ASP A 1 238 ? -43.455 -18.133 53.874 1.00 58.66 238 ASP A N 1
ATOM 1803 C CA . ASP A 1 238 ? -42.553 -18.517 54.961 1.00 58.66 238 ASP A CA 1
ATOM 1804 C C . ASP A 1 238 ? -41.096 -18.198 54.585 1.00 58.66 238 ASP A C 1
ATOM 1806 O O . ASP A 1 238 ? -40.538 -18.796 53.659 1.00 58.66 238 ASP A O 1
ATOM 1810 N N . LEU A 1 239 ? -40.507 -17.221 55.285 1.00 59.59 239 LEU A N 1
ATOM 1811 C CA . LEU A 1 239 ? -39.129 -16.743 55.125 1.00 59.59 239 LEU A CA 1
ATOM 1812 C C . LEU A 1 239 ? -38.305 -17.180 56.344 1.00 59.59 239 LEU A C 1
ATOM 1814 O O . LEU A 1 239 ? -37.914 -16.362 57.176 1.00 59.59 239 LEU A O 1
ATOM 1818 N N . ASN A 1 240 ? -38.063 -18.481 56.491 1.00 51.12 240 ASN A N 1
ATOM 1819 C CA . ASN A 1 240 ? -37.264 -18.997 57.602 1.00 51.12 240 ASN A CA 1
ATOM 1820 C C . ASN A 1 240 ? -35.773 -18.643 57.424 1.00 51.12 240 ASN A C 1
ATOM 1822 O O . ASN A 1 240 ? -35.013 -19.392 56.811 1.00 51.12 240 ASN A O 1
ATOM 1826 N N . ALA A 1 241 ? -35.348 -17.512 57.995 1.00 42.19 241 ALA A N 1
ATOM 1827 C CA . ALA A 1 241 ? -33.949 -17.182 58.274 1.00 42.19 241 ALA A CA 1
ATOM 1828 C C . ALA A 1 241 ? -33.794 -16.768 59.755 1.00 42.19 241 ALA A C 1
ATOM 1830 O O . ALA A 1 241 ? -34.668 -16.079 60.289 1.00 42.19 241 ALA A O 1
ATOM 1831 N N . PRO A 1 242 ? -32.710 -17.163 60.452 1.00 43.97 242 PRO A N 1
ATOM 1832 C CA . PRO A 1 242 ? -32.515 -16.799 61.850 1.00 43.97 242 PRO A CA 1
ATOM 1833 C C . PRO A 1 242 ? -32.229 -15.297 61.980 1.00 43.97 242 PRO A C 1
ATOM 1835 O O . PRO A 1 242 ? -31.277 -14.796 61.390 1.00 43.97 242 PRO A O 1
ATOM 1838 N N . ALA A 1 243 ? -33.086 -14.609 62.745 1.00 42.22 243 ALA A N 1
ATOM 1839 C CA . ALA A 1 243 ? -32.976 -13.244 63.276 1.00 42.22 243 ALA A CA 1
ATOM 1840 C C . ALA A 1 243 ? -31.920 -12.328 62.612 1.00 42.22 243 ALA A C 1
ATOM 1842 O O . ALA A 1 243 ? -30.897 -11.991 63.207 1.00 42.22 243 ALA A O 1
ATOM 1843 N N . GLY A 1 244 ? -32.207 -11.883 61.388 1.00 38.47 244 GLY A N 1
ATOM 1844 C CA . GLY A 1 244 ? -31.523 -10.780 60.718 1.00 38.47 244 GLY A CA 1
ATOM 1845 C C . GLY A 1 244 ? -32.508 -9.636 60.499 1.00 38.47 244 GLY A C 1
ATOM 1846 O O . GLY A 1 244 ? -33.634 -9.860 60.065 1.00 38.47 244 GLY A O 1
ATOM 1847 N N . LYS A 1 245 ? -32.101 -8.415 60.850 1.00 34.59 245 LYS A N 1
ATOM 1848 C CA . LYS A 1 245 ? -32.882 -7.179 60.721 1.00 34.59 245 LYS A CA 1
ATOM 1849 C C . LYS A 1 245 ? -33.500 -7.064 59.315 1.00 34.59 245 LYS A C 1
ATOM 1851 O O . LYS A 1 245 ? -32.772 -6.996 58.329 1.00 34.59 245 LYS A O 1
ATOM 1856 N N . VAL A 1 246 ? -34.831 -7.027 59.237 1.00 39.09 246 VAL A N 1
ATOM 1857 C CA . VAL A 1 246 ? -35.566 -6.704 58.006 1.00 39.09 246 VAL A CA 1
ATOM 1858 C C . VAL A 1 246 ? -35.497 -5.187 57.830 1.00 39.09 246 VAL A C 1
ATOM 1860 O O . VAL A 1 246 ? -36.263 -4.452 58.453 1.00 39.09 246 VAL A O 1
ATOM 1863 N N . ASP A 1 247 ? -34.529 -4.702 57.050 1.00 33.31 247 ASP A N 1
ATOM 1864 C CA . ASP A 1 247 ? -34.473 -3.287 56.676 1.00 33.31 247 ASP A CA 1
ATOM 1865 C C . ASP A 1 247 ? -35.592 -3.011 55.660 1.00 33.31 247 ASP A C 1
ATOM 1867 O O . ASP A 1 247 ? -35.487 -3.314 54.473 1.00 33.31 247 ASP A O 1
ATOM 1871 N N . LEU A 1 248 ? -36.686 -2.421 56.143 1.00 35.59 248 LEU A N 1
ATOM 1872 C CA . LEU A 1 248 ? -37.703 -1.771 55.316 1.00 35.59 248 LEU A CA 1
ATOM 1873 C C . LEU A 1 248 ? -37.110 -0.463 54.768 1.00 35.59 248 LEU A C 1
ATOM 1875 O O . LEU A 1 248 ? -37.410 0.632 55.243 1.00 35.59 248 LEU A O 1
ATOM 1879 N N . GLY A 1 249 ? -36.188 -0.593 53.815 1.00 35.69 249 GLY A N 1
ATOM 1880 C CA . GLY A 1 249 ? -35.600 0.525 53.089 1.00 35.69 249 GLY A CA 1
ATOM 1881 C C . GLY A 1 249 ? -36.625 1.184 52.166 1.00 35.69 249 GLY A C 1
ATOM 1882 O O . GLY A 1 249 ? -37.449 0.514 51.545 1.00 35.69 249 GLY A O 1
ATOM 1883 N N . PHE A 1 250 ? -36.584 2.513 52.091 1.00 35.44 250 PHE A N 1
ATOM 1884 C CA . PHE A 1 250 ? -37.449 3.329 51.241 1.00 35.44 250 PHE A CA 1
ATOM 1885 C C . PHE A 1 250 ? -37.470 2.821 49.788 1.00 35.44 250 PHE A C 1
ATOM 1887 O O . PHE A 1 250 ? -36.425 2.565 49.194 1.00 35.44 250 PHE A O 1
ATOM 1894 N N . THR A 1 251 ? -38.680 2.694 49.232 1.00 45.28 251 THR A N 1
ATOM 1895 C CA . THR A 1 251 ? -39.006 2.082 47.933 1.00 45.28 251 THR A CA 1
ATOM 1896 C C . THR A 1 251 ? -38.470 2.892 46.749 1.00 45.28 251 THR A C 1
ATOM 1898 O O . THR A 1 251 ? -39.229 3.557 46.044 1.00 45.28 251 THR A O 1
ATOM 1901 N N . THR A 1 252 ? -37.160 2.865 46.545 1.00 52.41 252 THR A N 1
ATOM 1902 C CA . THR A 1 252 ? -36.561 3.175 45.247 1.00 52.41 252 THR A CA 1
ATOM 1903 C C . THR A 1 252 ? -36.252 1.864 44.557 1.00 52.41 252 THR A C 1
ATOM 1905 O O . THR A 1 252 ? -35.769 0.922 45.182 1.00 52.41 252 THR A O 1
ATOM 1908 N N . ILE A 1 253 ? -36.601 1.788 43.285 1.00 62.38 253 ILE A N 1
ATOM 1909 C CA . ILE A 1 253 ? -36.427 0.591 42.479 1.00 62.38 253 ILE A CA 1
ATOM 1910 C C . ILE A 1 253 ? -34.930 0.407 42.233 1.00 62.38 253 ILE A C 1
ATOM 1912 O O . ILE A 1 253 ? -34.252 1.376 41.874 1.00 62.38 253 ILE A O 1
ATOM 1916 N N . ALA A 1 254 ? -34.437 -0.819 42.418 1.00 67.12 254 ALA A N 1
ATOM 1917 C CA . ALA A 1 254 ? -33.070 -1.193 42.092 1.00 67.12 254 ALA A CA 1
ATOM 1918 C C . ALA A 1 254 ? -33.021 -2.500 41.289 1.00 67.12 254 ALA A C 1
ATOM 1920 O O . ALA A 1 254 ? -33.782 -3.422 41.571 1.00 67.12 254 ALA A O 1
ATOM 1921 N N . TRP A 1 255 ? -32.148 -2.564 40.286 1.00 77.00 255 TRP A N 1
ATOM 1922 C CA . TRP A 1 255 ? -31.943 -3.731 39.424 1.00 77.00 255 TRP A CA 1
ATOM 1923 C C . TRP A 1 255 ? -30.522 -3.732 38.854 1.00 77.00 255 TRP A C 1
ATOM 1925 O O . TRP A 1 255 ? -29.806 -2.734 38.953 1.00 77.00 255 TRP A O 1
ATOM 1935 N N . ASP A 1 256 ? -30.108 -4.860 38.285 1.00 79.19 256 ASP A N 1
ATOM 1936 C CA . ASP A 1 256 ? -28.798 -5.033 37.663 1.00 79.19 256 ASP A CA 1
ATOM 1937 C C . ASP A 1 256 ? -28.971 -5.270 36.159 1.00 79.19 256 ASP A C 1
ATOM 1939 O O . ASP A 1 256 ? -29.805 -6.076 35.749 1.00 79.19 256 ASP A O 1
ATOM 1943 N N . GLU A 1 257 ? -28.178 -4.572 35.347 1.00 83.31 257 GLU A N 1
ATOM 1944 C CA . GLU A 1 257 ? -28.109 -4.761 33.895 1.00 83.31 257 GLU A CA 1
ATOM 1945 C C . GLU A 1 257 ? -26.756 -5.349 33.499 1.00 83.31 257 GLU A C 1
ATOM 1947 O O . GLU A 1 257 ? -25.706 -4.883 33.956 1.00 83.31 257 GLU A O 1
ATOM 1952 N N . ASP A 1 258 ? -26.764 -6.341 32.612 1.00 84.25 258 ASP A N 1
ATOM 1953 C CA . ASP A 1 258 ? -25.535 -6.940 32.094 1.00 84.25 258 ASP A CA 1
ATOM 1954 C C . ASP A 1 258 ? -24.820 -5.961 31.146 1.00 84.25 258 ASP A C 1
ATOM 1956 O O . ASP A 1 258 ? -25.394 -5.449 30.181 1.00 84.25 258 ASP A O 1
ATOM 1960 N N . LEU A 1 259 ? -23.534 -5.711 31.403 1.00 86.94 259 LEU A N 1
ATOM 1961 C CA . LEU A 1 259 ? -22.671 -4.916 30.533 1.00 86.94 259 LEU A CA 1
ATOM 1962 C C . LEU A 1 259 ? -22.028 -5.831 29.489 1.00 86.94 259 LEU A C 1
ATOM 1964 O O . LEU A 1 259 ? -21.134 -6.626 29.790 1.00 86.94 259 LEU A O 1
ATOM 1968 N N . ILE A 1 260 ? -22.465 -5.694 28.240 1.00 83.50 260 ILE A N 1
ATOM 1969 C CA . ILE A 1 260 ? -21.984 -6.501 27.119 1.00 83.50 260 ILE A CA 1
ATOM 1970 C C . ILE A 1 260 ? -20.727 -5.843 26.549 1.00 83.50 260 ILE A C 1
ATOM 1972 O O . ILE A 1 260 ? -20.784 -4.712 26.070 1.00 83.50 260 ILE A O 1
ATOM 1976 N N . GLU A 1 261 ? -19.590 -6.538 26.604 1.00 86.44 261 GLU A N 1
ATOM 1977 C CA . GLU A 1 261 ? -18.348 -6.086 25.962 1.00 86.44 261 GLU A CA 1
ATOM 1978 C C . GLU A 1 261 ? -18.505 -6.172 24.440 1.00 86.44 261 GLU A C 1
ATOM 1980 O O . GLU A 1 261 ? -18.917 -7.205 23.911 1.00 86.44 261 GLU A O 1
ATOM 1985 N N . ILE A 1 262 ? -18.200 -5.079 23.743 1.00 81.81 262 ILE A N 1
ATOM 1986 C CA . ILE A 1 262 ? -18.231 -5.008 22.283 1.00 81.81 262 ILE A CA 1
ATOM 1987 C C . ILE A 1 262 ? -16.839 -4.709 21.744 1.00 81.81 262 ILE A C 1
ATOM 1989 O O . ILE A 1 262 ? -16.107 -3.876 22.289 1.00 81.81 262 ILE A O 1
ATOM 1993 N N . ASP A 1 263 ? -16.493 -5.380 20.647 1.00 70.81 263 ASP A N 1
ATOM 1994 C CA . ASP A 1 263 ? -15.217 -5.180 19.977 1.00 70.81 263 ASP A CA 1
ATOM 1995 C C . ASP A 1 263 ? -15.101 -3.731 19.508 1.00 70.81 263 ASP A C 1
ATOM 1997 O O . ASP A 1 263 ? -15.926 -3.215 18.747 1.00 70.81 263 ASP A O 1
ATOM 2001 N N . MET A 1 264 ? -14.050 -3.058 19.969 1.00 64.38 264 MET A N 1
ATOM 2002 C CA . MET A 1 264 ? -13.659 -1.791 19.381 1.00 64.38 264 MET A CA 1
ATOM 2003 C C . MET A 1 264 ? -12.903 -2.073 18.083 1.00 64.38 264 MET A C 1
ATOM 2005 O O . MET A 1 264 ? -12.021 -2.937 18.088 1.00 64.38 264 MET A O 1
ATOM 2009 N N . PRO A 1 265 ? -13.180 -1.344 16.985 1.00 57.09 265 PRO A N 1
ATOM 2010 C CA . PRO A 1 265 ? -12.296 -1.395 15.833 1.00 57.09 265 PRO A CA 1
ATOM 2011 C C . PRO A 1 265 ? -10.897 -1.030 16.328 1.00 57.09 265 PRO A C 1
ATOM 2013 O O . PRO A 1 265 ? -10.713 0.043 16.912 1.00 57.09 265 PRO A O 1
ATOM 2016 N N . LEU A 1 266 ? -9.933 -1.947 16.166 1.00 56.16 266 LEU A N 1
ATOM 2017 C CA . LEU A 1 266 ? -8.537 -1.646 16.458 1.00 56.16 266 LEU A CA 1
ATOM 2018 C C . LEU A 1 266 ? -8.208 -0.369 15.690 1.00 56.16 266 LEU A C 1
ATOM 2020 O O . LEU A 1 266 ? -8.346 -0.332 14.466 1.00 56.16 266 LEU A O 1
ATOM 2024 N N . ALA A 1 267 ? -7.810 0.683 16.408 1.00 53.22 267 ALA A N 1
ATOM 2025 C CA . ALA A 1 267 ? -7.166 1.811 15.764 1.00 53.22 267 ALA A CA 1
ATOM 2026 C C . ALA A 1 267 ? -6.016 1.218 14.944 1.00 53.22 267 ALA A C 1
ATOM 2028 O O . ALA A 1 267 ? -5.168 0.525 15.513 1.00 53.22 267 ALA A O 1
ATOM 2029 N N . ALA A 1 268 ? -6.068 1.394 13.620 1.00 55.56 268 ALA A N 1
ATOM 2030 C CA . ALA A 1 268 ? -5.050 0.891 12.709 1.00 55.56 268 ALA A CA 1
ATOM 2031 C C . ALA A 1 268 ? -3.685 1.269 13.287 1.00 55.56 268 ALA A C 1
ATOM 2033 O O . ALA A 1 268 ? -3.461 2.437 13.624 1.00 55.56 268 ALA A O 1
ATOM 2034 N N . ALA A 1 269 ? -2.831 0.273 13.522 1.00 62.56 269 ALA A N 1
ATOM 2035 C CA . ALA A 1 269 ? -1.542 0.498 14.150 1.00 62.56 269 ALA A CA 1
ATOM 2036 C C . ALA A 1 269 ? -0.720 1.367 13.200 1.00 62.56 269 ALA A C 1
ATOM 2038 O O . ALA A 1 269 ? -0.181 0.859 12.227 1.00 62.56 269 ALA A O 1
ATOM 2039 N N . MET A 1 270 ? -0.674 2.680 13.445 1.00 75.81 270 MET A N 1
ATOM 2040 C CA . MET A 1 270 ? -0.026 3.622 12.535 1.00 75.81 270 MET A CA 1
ATOM 2041 C C . MET A 1 270 ? 1.404 3.169 12.253 1.00 75.81 270 MET A C 1
ATOM 2043 O O . MET A 1 270 ? 2.173 2.901 13.182 1.00 75.81 270 MET A O 1
ATOM 2047 N N . HIS A 1 271 ? 1.760 3.082 10.971 1.00 87.50 271 HIS A N 1
ATOM 2048 C CA . HIS A 1 271 ? 3.102 2.694 10.581 1.00 87.50 271 HIS A CA 1
ATOM 2049 C C . HIS A 1 271 ? 4.118 3.674 11.198 1.00 87.50 271 HIS A C 1
ATOM 2051 O O . HIS A 1 271 ? 3.907 4.888 11.125 1.00 87.50 271 HIS A O 1
ATOM 2057 N N . PRO A 1 272 ? 5.243 3.198 11.771 1.00 86.44 272 PRO A N 1
ATOM 2058 C CA . PRO A 1 272 ? 6.234 4.063 12.422 1.00 86.44 272 PRO A CA 1
ATOM 2059 C C . PRO A 1 272 ? 6.875 5.087 11.474 1.00 86.44 272 PRO A C 1
ATOM 2061 O O . PRO A 1 272 ? 7.496 6.044 11.928 1.00 86.44 272 PRO A O 1
ATOM 2064 N N . HIS A 1 273 ? 6.742 4.888 10.163 1.00 88.81 273 HIS A N 1
ATOM 2065 C CA . HIS A 1 273 ? 7.229 5.811 9.146 1.00 88.81 273 HIS A CA 1
ATOM 2066 C C . HIS A 1 273 ? 6.253 5.892 7.959 1.00 88.81 273 HIS A C 1
ATOM 2068 O O . HIS A 1 273 ? 6.426 5.162 6.975 1.00 88.81 273 HIS A O 1
ATOM 2074 N N . PRO A 1 274 ? 5.195 6.714 8.025 1.00 89.69 274 PRO A N 1
ATOM 2075 C CA . PRO A 1 274 ? 4.228 6.815 6.939 1.00 89.69 274 PRO A CA 1
ATOM 2076 C C . PRO A 1 274 ? 4.903 7.291 5.646 1.00 89.69 274 PRO A C 1
ATOM 2078 O O . PRO A 1 274 ? 5.644 8.268 5.664 1.00 89.69 274 PRO A O 1
ATOM 2081 N N . SER A 1 275 ? 4.703 6.589 4.533 1.00 91.88 275 SER A N 1
ATOM 2082 C CA . SER A 1 275 ? 5.160 7.022 3.211 1.00 91.88 275 SER A CA 1
ATOM 2083 C C . SER A 1 275 ? 4.474 6.234 2.100 1.00 91.88 275 SER A C 1
ATOM 2085 O O . SER A 1 275 ? 4.339 5.017 2.189 1.00 91.88 275 SER A O 1
ATOM 2087 N N . ARG A 1 276 ? 4.129 6.930 1.010 1.00 94.12 276 ARG A N 1
ATOM 2088 C CA . ARG A 1 276 ? 3.536 6.350 -0.207 1.00 94.12 276 ARG A CA 1
ATOM 2089 C C . ARG A 1 276 ? 4.547 6.073 -1.314 1.00 94.12 276 ARG A C 1
ATOM 2091 O O . ARG A 1 276 ? 4.186 5.468 -2.323 1.00 94.12 276 ARG A O 1
ATOM 2098 N N . ALA A 1 277 ? 5.792 6.513 -1.164 1.00 95.75 277 ALA A N 1
ATOM 2099 C CA . ALA A 1 277 ? 6.872 6.137 -2.065 1.00 95.75 277 ALA A CA 1
ATOM 2100 C C . ALA A 1 277 ? 8.204 6.100 -1.329 1.00 95.75 277 ALA A C 1
ATOM 2102 O O . ALA A 1 277 ? 8.452 6.912 -0.454 1.00 95.75 277 ALA A O 1
ATOM 2103 N N . ALA A 1 278 ? 9.050 5.143 -1.669 1.00 97.06 278 ALA A N 1
ATOM 2104 C CA . ALA A 1 278 ? 10.293 4.892 -0.953 1.00 97.06 278 ALA A CA 1
ATOM 2105 C C . ALA A 1 278 ? 11.282 4.165 -1.865 1.00 97.06 278 ALA A C 1
ATOM 2107 O O . ALA A 1 278 ? 10.963 3.832 -3.009 1.00 97.06 278 ALA A O 1
ATOM 2108 N N . CYS A 1 279 ? 12.479 3.887 -1.364 1.00 97.25 279 CYS A N 1
ATOM 2109 C CA . CYS A 1 279 ? 13.466 3.106 -2.095 1.00 97.25 279 CYS A CA 1
ATOM 2110 C C . CYS A 1 279 ? 14.207 2.135 -1.173 1.00 97.25 279 CYS A C 1
ATOM 2112 O O . CYS A 1 279 ? 14.634 2.508 -0.080 1.00 97.25 279 CYS A O 1
ATOM 2114 N N . LEU A 1 280 ? 14.416 0.895 -1.623 1.00 96.50 280 LEU A N 1
ATOM 2115 C CA . LEU A 1 280 ? 15.468 0.043 -1.070 1.00 96.50 280 LEU A CA 1
ATOM 2116 C C . LEU A 1 280 ? 16.736 0.252 -1.895 1.00 96.50 280 LEU A C 1
ATOM 2118 O O . LEU A 1 280 ? 16.814 -0.160 -3.053 1.00 96.50 280 LEU A O 1
ATOM 2122 N N . VAL A 1 281 ? 17.728 0.883 -1.273 1.00 95.69 281 VAL A N 1
ATOM 2123 C CA . VAL A 1 281 ? 19.016 1.188 -1.892 1.00 95.69 281 VAL A CA 1
ATOM 2124 C C . VAL A 1 281 ? 19.987 0.062 -1.585 1.00 95.69 281 VAL A C 1
ATOM 2126 O O . VAL A 1 281 ? 20.355 -0.140 -0.428 1.00 95.69 281 VAL A O 1
ATOM 2129 N N . ASN A 1 282 ? 20.442 -0.627 -2.619 1.00 93.00 282 ASN A N 1
ATOM 2130 C CA . ASN A 1 282 ? 21.475 -1.645 -2.545 1.00 93.00 282 ASN A CA 1
ATOM 2131 C C . ASN A 1 282 ? 22.851 -0.976 -2.704 1.00 93.00 282 ASN A C 1
ATOM 2133 O O . ASN A 1 282 ? 23.209 -0.513 -3.786 1.00 93.00 282 ASN A O 1
ATOM 2137 N N . ALA A 1 283 ? 23.632 -0.873 -1.625 1.00 88.44 283 ALA A N 1
ATOM 2138 C CA . ALA A 1 283 ? 24.918 -0.169 -1.666 1.00 88.44 283 ALA A CA 1
ATOM 2139 C C . ALA A 1 283 ? 26.028 -0.930 -2.423 1.00 88.44 283 ALA A C 1
ATOM 2141 O O . ALA A 1 283 ? 26.976 -0.300 -2.899 1.00 88.44 283 ALA A O 1
ATOM 2142 N N . ALA A 1 284 ? 25.905 -2.252 -2.562 1.00 86.94 284 ALA A N 1
ATOM 2143 C CA . ALA A 1 284 ? 26.903 -3.137 -3.159 1.00 86.94 284 ALA A CA 1
ATOM 2144 C C . ALA A 1 284 ? 26.219 -4.229 -4.008 1.00 86.94 284 ALA A C 1
ATOM 2146 O O . ALA A 1 284 ? 26.160 -5.387 -3.595 1.00 86.94 284 ALA A O 1
ATOM 2147 N N . PRO A 1 285 ? 25.647 -3.878 -5.177 1.00 82.31 285 PRO A N 1
ATOM 2148 C CA . PRO A 1 285 ? 24.854 -4.819 -5.954 1.00 82.31 285 PRO A CA 1
ATOM 2149 C C . PRO A 1 285 ? 25.717 -5.976 -6.454 1.00 82.31 285 PRO A C 1
ATOM 2151 O O . PRO A 1 285 ? 26.734 -5.777 -7.117 1.00 82.31 285 PRO A O 1
ATOM 2154 N N . GLU A 1 286 ? 25.289 -7.192 -6.125 1.00 81.00 286 GLU A N 1
ATOM 2155 C CA . GLU A 1 286 ? 25.835 -8.422 -6.688 1.00 81.00 286 GLU A CA 1
ATOM 2156 C C . GLU A 1 286 ? 25.444 -8.541 -8.170 1.00 81.00 286 GLU A C 1
ATOM 2158 O O . GLU A 1 286 ? 24.539 -7.854 -8.654 1.00 81.00 286 GLU A O 1
ATOM 2163 N N . ALA A 1 287 ? 26.123 -9.417 -8.913 1.00 74.25 287 ALA A N 1
ATOM 2164 C CA . ALA A 1 287 ? 25.854 -9.600 -10.335 1.00 74.25 287 ALA A CA 1
ATOM 2165 C C . ALA A 1 287 ? 24.372 -9.952 -10.585 1.00 74.25 287 ALA A C 1
ATOM 2167 O O . ALA A 1 287 ? 23.872 -10.966 -10.102 1.00 74.25 287 ALA A O 1
ATOM 2168 N N . GLY A 1 288 ? 23.679 -9.108 -11.358 1.00 75.38 288 GLY A N 1
ATOM 2169 C CA . GLY A 1 288 ? 22.264 -9.281 -11.711 1.00 75.38 288 GLY A CA 1
ATOM 2170 C C . GLY A 1 288 ? 21.253 -8.704 -10.711 1.00 75.38 288 GLY A C 1
ATOM 2171 O O . GLY A 1 288 ? 20.055 -8.752 -10.990 1.00 75.38 288 GLY A O 1
ATOM 2172 N N . ALA A 1 289 ? 21.697 -8.139 -9.582 1.00 84.00 289 ALA A N 1
ATOM 2173 C CA . ALA A 1 289 ? 20.831 -7.427 -8.644 1.00 84.00 289 ALA A CA 1
ATOM 2174 C C . ALA A 1 289 ? 20.693 -5.943 -9.020 1.00 84.00 289 ALA A C 1
ATOM 2176 O O . ALA A 1 289 ? 21.644 -5.308 -9.479 1.00 84.00 289 ALA A O 1
ATOM 2177 N N . GLN A 1 290 ? 19.514 -5.366 -8.779 1.00 90.75 290 GLN A N 1
ATOM 2178 C CA . GLN A 1 290 ? 19.283 -3.942 -9.006 1.00 90.75 290 GLN A CA 1
ATOM 2179 C C . GLN A 1 290 ? 19.906 -3.098 -7.894 1.00 90.75 290 GLN A C 1
ATOM 2181 O O . GLN A 1 290 ? 19.843 -3.443 -6.709 1.00 90.75 290 GLN A O 1
ATOM 2186 N N . ARG A 1 291 ? 20.474 -1.953 -8.284 1.00 93.44 291 ARG A N 1
ATOM 2187 C CA . ARG A 1 291 ? 20.975 -0.932 -7.359 1.00 93.44 291 ARG A CA 1
ATOM 2188 C C . ARG A 1 291 ? 19.840 -0.300 -6.552 1.00 93.44 291 ARG A C 1
ATOM 2190 O O . ARG A 1 291 ? 20.024 -0.038 -5.367 1.00 93.44 291 ARG A O 1
ATOM 2197 N N . GLN A 1 292 ? 18.696 -0.051 -7.183 1.00 95.50 292 GLN A N 1
ATOM 2198 C CA . GLN A 1 292 ? 17.535 0.584 -6.564 1.00 95.50 292 GLN A CA 1
ATOM 2199 C C . GLN A 1 292 ? 16.280 -0.267 -6.773 1.00 95.50 292 GLN A C 1
ATOM 2201 O O . GLN A 1 292 ? 15.961 -0.645 -7.900 1.00 95.50 292 GLN A O 1
ATOM 2206 N N . ILE A 1 293 ? 15.532 -0.517 -5.701 1.00 96.81 293 ILE A N 1
ATOM 2207 C CA . ILE A 1 293 ? 14.159 -1.026 -5.784 1.00 96.81 293 ILE A CA 1
ATOM 2208 C C . ILE A 1 293 ? 13.240 0.117 -5.369 1.00 96.81 293 ILE A C 1
ATOM 2210 O O . ILE A 1 293 ? 13.114 0.419 -4.180 1.00 96.81 293 ILE A O 1
ATOM 2214 N N . ARG A 1 294 ? 12.618 0.774 -6.348 1.00 97.75 294 ARG A N 1
ATOM 2215 C CA . ARG A 1 294 ? 11.744 1.926 -6.105 1.00 97.75 294 ARG A CA 1
ATOM 2216 C C . ARG A 1 294 ? 10.332 1.453 -5.787 1.00 97.75 294 ARG A C 1
ATOM 2218 O O . ARG A 1 294 ? 9.777 0.627 -6.508 1.00 97.75 294 ARG A O 1
ATOM 2225 N N . LEU A 1 295 ? 9.755 1.975 -4.713 1.00 98.19 295 LEU A N 1
ATOM 2226 C CA . LEU A 1 295 ? 8.466 1.564 -4.170 1.00 98.19 295 LEU A CA 1
ATOM 2227 C C . LEU A 1 295 ? 7.451 2.689 -4.359 1.00 98.19 295 LEU A C 1
ATOM 2229 O O . LEU A 1 295 ? 7.735 3.830 -4.003 1.00 98.19 295 LEU A O 1
ATOM 2233 N N . PHE A 1 296 ? 6.265 2.364 -4.865 1.00 97.88 296 PHE A N 1
ATOM 2234 C CA . PHE A 1 296 ? 5.157 3.304 -5.031 1.00 97.88 296 PHE A CA 1
ATOM 2235 C C . PHE A 1 296 ? 3.851 2.644 -4.590 1.00 97.88 296 PHE A C 1
ATOM 2237 O O . PHE A 1 296 ? 3.500 1.587 -5.104 1.00 97.88 296 PHE A O 1
ATOM 2244 N N . ALA A 1 297 ? 3.129 3.264 -3.659 1.00 96.38 297 ALA A N 1
ATOM 2245 C CA . ALA A 1 297 ? 1.847 2.805 -3.132 1.00 96.38 297 ALA A CA 1
ATOM 2246 C C . ALA A 1 297 ? 0.718 3.774 -3.517 1.00 96.38 297 ALA A C 1
ATOM 2248 O O . ALA A 1 297 ? 0.377 4.728 -2.801 1.00 96.38 297 ALA A O 1
ATOM 2249 N N . MET A 1 298 ? 0.169 3.567 -4.711 1.00 93.44 298 MET A N 1
ATOM 2250 C CA . MET A 1 298 ? -0.740 4.503 -5.374 1.00 93.44 298 MET A CA 1
ATOM 2251 C C . MET A 1 298 ? -1.842 3.753 -6.107 1.00 93.44 298 MET A C 1
ATOM 2253 O O . MET A 1 298 ? -1.595 2.697 -6.678 1.00 93.44 298 MET A O 1
ATOM 2257 N N . GLU A 1 299 ? -3.042 4.331 -6.128 1.00 92.25 299 GLU A N 1
ATOM 2258 C CA . GLU A 1 299 ? -4.143 3.821 -6.960 1.00 92.25 299 GLU A CA 1
ATOM 2259 C C . GLU A 1 299 ? -3.806 3.943 -8.453 1.00 92.25 299 GLU A C 1
ATOM 2261 O O . GLU A 1 299 ? -4.055 3.031 -9.241 1.00 92.25 299 GLU A O 1
ATOM 2266 N N . GLU A 1 300 ? -3.167 5.060 -8.818 1.00 94.00 300 GLU A N 1
ATOM 2267 C CA . GLU A 1 300 ? -2.651 5.327 -10.156 1.00 94.00 300 GLU A CA 1
ATOM 2268 C C . GLU A 1 300 ? -1.184 5.773 -10.073 1.00 94.00 300 GLU A C 1
ATOM 2270 O O . GLU A 1 300 ? -0.843 6.790 -9.461 1.00 94.00 300 GLU A O 1
ATOM 2275 N N . CYS A 1 301 ? -0.290 5.020 -10.710 1.00 96.94 301 CYS A N 1
ATOM 2276 C CA . CYS A 1 301 ? 1.117 5.369 -10.838 1.00 96.94 301 CYS A CA 1
ATOM 2277 C C . CYS A 1 301 ? 1.390 5.957 -12.225 1.00 96.94 301 CYS A C 1
ATOM 2279 O O . CYS A 1 301 ? 1.190 5.299 -13.246 1.00 96.94 301 CYS A O 1
ATOM 2281 N N . VAL A 1 302 ? 1.866 7.200 -12.267 1.00 97.94 302 VAL A N 1
ATOM 2282 C CA . VAL A 1 302 ? 2.194 7.900 -13.507 1.00 97.94 302 VAL A CA 1
ATOM 2283 C C . VAL A 1 302 ? 3.679 7.725 -13.784 1.00 97.94 302 VAL A C 1
ATOM 2285 O O . VAL A 1 302 ? 4.514 8.128 -12.973 1.00 97.94 302 VAL A O 1
ATOM 2288 N N . LEU A 1 303 ? 3.992 7.151 -14.938 1.00 98.19 303 LEU A N 1
ATOM 2289 C CA . LEU A 1 303 ? 5.340 6.976 -15.460 1.00 98.19 303 LEU A CA 1
ATOM 2290 C C . LEU A 1 303 ? 5.648 8.130 -16.404 1.00 98.19 303 LEU A C 1
ATOM 2292 O O . LEU A 1 303 ? 4.820 8.484 -17.249 1.00 98.19 303 LEU A O 1
ATOM 2296 N N . GLY A 1 304 ? 6.840 8.699 -16.307 1.00 96.88 304 GLY A N 1
ATOM 2297 C CA . GLY A 1 304 ? 7.182 9.857 -17.112 1.00 96.88 304 GLY A CA 1
ATOM 2298 C C . GLY A 1 304 ? 8.658 10.181 -17.146 1.00 96.88 304 GLY A C 1
ATOM 2299 O O . GLY A 1 304 ? 9.488 9.484 -16.572 1.00 96.88 304 GLY A O 1
ATOM 2300 N N . ARG A 1 305 ? 8.984 11.234 -17.886 1.00 96.06 305 ARG A N 1
ATOM 2301 C CA . ARG A 1 305 ? 10.340 11.763 -17.999 1.00 96.06 305 ARG A CA 1
ATOM 2302 C C . ARG A 1 305 ? 10.863 12.188 -16.629 1.00 96.06 305 ARG A C 1
ATOM 2304 O O . ARG A 1 305 ? 10.151 12.838 -15.871 1.00 96.06 305 ARG A O 1
ATOM 2311 N N . PHE A 1 306 ? 12.129 11.887 -16.355 1.00 94.75 306 PHE A N 1
ATOM 2312 C CA . PHE A 1 306 ? 12.821 12.459 -15.209 1.00 94.75 306 PHE A CA 1
ATOM 2313 C C . PHE A 1 306 ? 12.943 13.976 -15.333 1.00 94.75 306 PHE A C 1
ATOM 2315 O O . PHE A 1 306 ? 13.535 14.493 -16.283 1.00 94.75 306 PHE A O 1
ATOM 2322 N N . GLU A 1 307 ? 12.415 14.673 -14.334 1.00 92.31 307 GLU A N 1
ATOM 2323 C CA . GLU A 1 307 ? 12.491 16.119 -14.182 1.00 92.31 307 GLU A CA 1
ATOM 2324 C C . GLU A 1 307 ? 12.875 16.424 -12.738 1.00 92.31 307 GLU A C 1
ATOM 2326 O O . GLU A 1 307 ? 12.308 15.868 -11.797 1.00 92.31 307 GLU A O 1
ATOM 2331 N N . LEU A 1 308 ? 13.879 17.286 -12.570 1.00 90.75 308 LEU A N 1
ATOM 2332 C CA . LEU A 1 308 ? 14.379 17.652 -11.247 1.00 90.75 308 LEU A CA 1
ATOM 2333 C C . LEU A 1 308 ? 13.403 18.579 -10.513 1.00 90.75 308 LEU A C 1
ATOM 2335 O O . LEU A 1 308 ? 13.314 18.525 -9.293 1.00 90.75 308 LEU A O 1
ATOM 2339 N N . VAL A 1 309 ? 12.696 19.431 -11.258 1.00 90.81 309 VAL A N 1
ATOM 2340 C CA . VAL A 1 309 ? 11.798 20.461 -10.731 1.00 90.81 309 VAL A CA 1
ATOM 2341 C C . VAL A 1 309 ? 10.388 20.176 -11.221 1.00 90.81 309 VAL A C 1
ATOM 2343 O O . VAL A 1 309 ? 10.186 20.013 -12.421 1.00 90.81 309 VAL A O 1
ATOM 2346 N N . ASP A 1 310 ? 9.452 20.107 -10.279 1.00 89.81 310 ASP A N 1
ATOM 2347 C CA . ASP A 1 310 ? 8.021 19.875 -10.474 1.00 89.81 310 ASP A CA 1
ATOM 2348 C C . ASP A 1 310 ? 7.677 18.747 -11.457 1.00 89.81 310 ASP A C 1
ATOM 2350 O O . ASP A 1 310 ? 6.878 18.948 -12.373 1.00 89.81 310 ASP A O 1
ATOM 2354 N N . PRO A 1 311 ? 8.236 17.532 -11.273 1.00 92.69 311 PRO A N 1
ATOM 2355 C CA . PRO A 1 311 ? 7.928 16.432 -12.170 1.00 92.69 311 PRO A CA 1
ATOM 2356 C C . PRO A 1 311 ? 6.439 16.078 -12.130 1.00 92.69 311 PRO A C 1
ATOM 2358 O O . PRO A 1 311 ? 5.877 15.781 -11.067 1.00 92.69 311 PRO A O 1
ATOM 2361 N N . GLU A 1 312 ? 5.835 16.005 -13.317 1.00 91.44 312 GLU A N 1
ATOM 2362 C CA . GLU A 1 312 ? 4.420 15.653 -13.509 1.00 91.44 312 GLU A CA 1
ATOM 2363 C C . GLU A 1 312 ? 4.110 14.161 -13.258 1.00 91.44 312 GLU A C 1
ATOM 2365 O O . GLU A 1 312 ? 2.941 13.748 -13.264 1.00 91.44 312 GLU A O 1
ATOM 2370 N N . SER A 1 313 ? 5.150 13.339 -13.088 1.00 95.19 313 SER A N 1
ATOM 2371 C CA . SER A 1 313 ? 5.075 11.891 -12.880 1.00 95.19 313 SER A CA 1
ATOM 2372 C C . SER A 1 313 ? 5.529 11.463 -11.481 1.00 95.19 313 SER A C 1
ATOM 2374 O O . SER A 1 313 ? 6.249 12.165 -10.760 1.00 95.19 313 SER A O 1
ATOM 2376 N N . HIS A 1 314 ? 5.070 10.275 -11.086 1.00 95.38 314 HIS A N 1
ATOM 2377 C CA . HIS A 1 314 ? 5.464 9.614 -9.844 1.00 95.38 314 HIS A CA 1
ATOM 2378 C C . HIS A 1 314 ? 6.766 8.833 -10.051 1.00 95.38 314 HIS A C 1
ATOM 2380 O O . HIS A 1 314 ? 7.715 8.960 -9.277 1.00 95.38 314 HIS A O 1
ATOM 2386 N N . LEU A 1 315 ? 6.811 8.057 -11.135 1.00 96.62 315 LEU A N 1
ATOM 2387 C CA . LEU A 1 315 ? 7.947 7.247 -11.539 1.00 96.62 315 LEU A CA 1
ATOM 2388 C C . LEU A 1 315 ? 8.708 7.973 -12.658 1.00 96.62 315 LEU A C 1
ATOM 2390 O O . LEU A 1 315 ? 8.223 8.097 -13.784 1.00 96.62 315 LEU A O 1
ATOM 2394 N N . LEU A 1 316 ? 9.899 8.454 -12.311 1.00 96.31 316 LEU A N 1
ATOM 2395 C CA . LEU A 1 316 ? 10.789 9.269 -13.119 1.00 96.31 316 LEU A CA 1
ATOM 2396 C C . LEU A 1 316 ? 11.760 8.378 -13.892 1.00 96.31 316 LEU A C 1
ATOM 2398 O O . LEU A 1 316 ? 12.597 7.689 -13.315 1.00 96.31 316 LEU A O 1
ATOM 2402 N N . LEU A 1 317 ? 11.652 8.409 -15.213 1.00 96.12 317 LEU A N 1
ATOM 2403 C CA . LEU A 1 317 ? 12.409 7.562 -16.119 1.00 96.12 317 LEU A CA 1
ATOM 2404 C C . LEU A 1 317 ? 13.478 8.357 -16.865 1.00 96.12 317 LEU A C 1
ATOM 2406 O O . LEU A 1 317 ? 13.232 9.438 -17.406 1.00 96.12 317 LEU A O 1
ATOM 2410 N N . THR A 1 318 ? 14.656 7.753 -16.960 1.00 95.12 318 THR A N 1
ATOM 2411 C CA . THR A 1 318 ? 15.793 8.221 -17.755 1.00 95.12 318 THR A CA 1
ATOM 2412 C C . THR A 1 318 ? 16.248 7.160 -18.741 1.00 95.12 318 THR A C 1
ATOM 2414 O O . THR A 1 318 ? 16.163 5.956 -18.483 1.00 95.12 318 THR A O 1
ATOM 2417 N N . HIS A 1 319 ? 16.763 7.612 -19.876 1.00 95.06 319 HIS A N 1
ATOM 2418 C CA . HIS A 1 319 ? 17.527 6.793 -20.798 1.00 95.06 319 HIS A CA 1
ATOM 2419 C C . HIS A 1 319 ? 18.898 6.444 -20.206 1.00 95.06 319 HIS A C 1
ATOM 2421 O O . HIS A 1 319 ? 19.529 7.281 -19.558 1.00 95.06 319 HIS A O 1
ATOM 2427 N N . TYR A 1 320 ? 19.357 5.221 -20.464 1.00 93.94 320 TYR A N 1
ATOM 2428 C CA . TYR A 1 320 ? 20.713 4.771 -20.160 1.00 93.94 320 TYR A CA 1
ATOM 2429 C C . TYR A 1 320 ? 21.439 4.464 -21.471 1.00 93.94 320 TYR A C 1
ATOM 2431 O O . TYR A 1 320 ? 20.966 3.657 -22.272 1.00 93.94 320 TYR A O 1
ATOM 2439 N N . GLY A 1 321 ? 22.577 5.120 -21.675 1.00 89.44 321 GLY A N 1
ATOM 2440 C CA . GLY A 1 321 ? 23.533 4.822 -22.736 1.00 89.44 321 GLY A CA 1
ATOM 2441 C C . GLY A 1 321 ? 24.688 3.957 -22.229 1.00 89.44 321 GLY A C 1
ATOM 2442 O O . GLY A 1 321 ? 24.689 3.502 -21.086 1.00 89.44 321 GLY A O 1
ATOM 2443 N N . ALA A 1 322 ? 25.701 3.757 -23.077 1.00 86.31 322 ALA A N 1
ATOM 2444 C CA . ALA A 1 322 ? 26.923 3.037 -22.701 1.00 86.31 322 ALA A CA 1
ATOM 2445 C C . ALA A 1 322 ? 27.671 3.715 -21.536 1.00 86.31 322 ALA A C 1
ATOM 2447 O O . ALA A 1 322 ? 28.242 3.032 -20.691 1.00 86.31 322 ALA A O 1
ATOM 2448 N N . ASP A 1 323 ? 27.596 5.046 -21.464 1.00 85.44 323 ASP A N 1
ATOM 2449 C CA . ASP A 1 323 ? 28.253 5.865 -20.440 1.00 85.44 323 ASP A CA 1
ATOM 2450 C C . ASP A 1 323 ? 27.392 6.063 -19.174 1.00 85.44 323 ASP A C 1
ATOM 2452 O O . ASP A 1 323 ? 27.763 6.811 -18.270 1.00 85.44 323 ASP A O 1
ATOM 2456 N N . GLY A 1 324 ? 26.232 5.398 -19.090 1.00 87.06 324 GLY A N 1
ATOM 2457 C CA . GLY A 1 324 ? 25.299 5.500 -17.968 1.00 87.06 324 GLY A CA 1
ATOM 2458 C C . GLY A 1 324 ? 24.084 6.387 -18.255 1.00 87.06 324 GLY A C 1
ATOM 2459 O O . GLY A 1 324 ? 23.563 6.416 -19.369 1.00 87.06 324 GLY A O 1
ATOM 2460 N N . GLN A 1 325 ? 23.572 7.055 -17.221 1.00 90.06 325 GLN A N 1
ATOM 2461 C CA . GLN A 1 325 ? 22.321 7.815 -17.280 1.00 90.06 325 GLN A CA 1
ATOM 2462 C C . GLN A 1 325 ? 22.465 9.078 -18.144 1.00 90.06 325 GLN A C 1
ATOM 2464 O O . GLN A 1 325 ? 23.300 9.937 -17.871 1.00 90.06 325 GLN A O 1
ATOM 2469 N N . ASP A 1 326 ? 21.598 9.232 -19.143 1.00 87.62 326 ASP A N 1
ATOM 2470 C CA . ASP A 1 326 ? 21.543 10.407 -20.016 1.00 87.62 326 ASP A CA 1
ATOM 2471 C C . ASP A 1 326 ? 20.281 11.225 -19.723 1.00 87.62 326 ASP A C 1
ATOM 2473 O O . ASP A 1 326 ? 19.194 10.905 -20.199 1.00 87.62 326 ASP A O 1
ATOM 2477 N N . THR A 1 327 ? 20.396 12.304 -18.949 1.00 75.69 327 THR A N 1
ATOM 2478 C CA . THR A 1 327 ? 19.249 13.145 -18.555 1.00 75.69 327 THR A CA 1
ATOM 2479 C C . THR A 1 327 ? 18.819 14.157 -19.622 1.00 75.69 327 THR A C 1
ATOM 2481 O O . THR A 1 327 ? 17.702 14.668 -19.562 1.00 75.69 327 THR A O 1
ATOM 2484 N N . ASN A 1 328 ? 19.656 14.445 -20.624 1.00 74.19 328 ASN A N 1
ATOM 2485 C CA . ASN A 1 328 ? 19.452 15.562 -21.555 1.00 74.19 328 ASN A CA 1
ATOM 2486 C C . ASN A 1 328 ? 19.321 15.149 -23.028 1.00 74.19 328 ASN A C 1
ATOM 2488 O O . ASN A 1 328 ? 18.787 15.924 -23.822 1.00 74.19 328 ASN A O 1
ATOM 2492 N N . GLY A 1 329 ? 19.773 13.959 -23.410 1.00 86.44 329 GLY A N 1
ATOM 2493 C CA . GLY A 1 329 ? 19.639 13.422 -24.758 1.00 86.44 329 GLY A CA 1
ATOM 2494 C C . GLY A 1 329 ? 18.307 12.707 -24.951 1.00 86.44 329 GLY A C 1
ATOM 2495 O O . GLY A 1 329 ? 17.244 13.339 -25.007 1.00 86.44 329 GLY A O 1
ATOM 2496 N N . LEU A 1 330 ? 18.340 11.381 -25.085 1.00 91.25 330 LEU A N 1
ATOM 2497 C CA . LEU A 1 330 ? 17.156 10.603 -25.473 1.00 91.25 330 LEU A CA 1
ATOM 2498 C C . LEU A 1 330 ? 16.051 10.606 -24.408 1.00 91.25 330 LEU A C 1
ATOM 2500 O O . LEU A 1 330 ? 14.884 10.433 -24.753 1.00 91.25 330 LEU A O 1
ATOM 2504 N N . THR A 1 331 ? 16.361 10.935 -23.153 1.00 93.25 331 THR A N 1
ATOM 2505 C CA . THR A 1 331 ? 15.352 11.163 -22.103 1.00 93.25 331 THR A CA 1
ATOM 2506 C C . THR A 1 331 ? 14.318 12.227 -22.488 1.00 93.25 331 THR A C 1
ATOM 2508 O O . THR A 1 331 ? 13.148 12.113 -22.128 1.00 93.25 331 THR A O 1
ATOM 2511 N N . ARG A 1 332 ? 14.671 13.228 -23.312 1.00 91.94 332 ARG A N 1
ATOM 2512 C CA . ARG A 1 332 ? 13.712 14.252 -23.787 1.00 91.94 332 ARG A CA 1
ATOM 2513 C C . ARG A 1 332 ? 12.621 13.702 -24.713 1.00 91.94 332 ARG A C 1
ATOM 2515 O O . ARG A 1 332 ? 11.643 14.399 -24.988 1.00 91.94 332 ARG A O 1
ATOM 2522 N N . ARG A 1 333 ? 12.788 12.470 -25.198 1.00 93.12 333 ARG A N 1
ATOM 2523 C CA . ARG A 1 333 ? 11.814 11.725 -26.011 1.00 93.12 333 ARG A CA 1
ATOM 2524 C C . ARG A 1 333 ? 10.826 10.926 -25.156 1.00 93.12 333 ARG A C 1
ATOM 2526 O O . ARG A 1 333 ? 10.018 10.178 -25.695 1.00 93.12 333 ARG A O 1
ATOM 2533 N N . LEU A 1 334 ? 10.855 11.134 -23.842 1.00 95.44 334 LEU A N 1
ATOM 2534 C CA . LEU A 1 334 ? 9.795 10.775 -22.914 1.00 95.44 334 LEU A CA 1
ATOM 2535 C C . LEU A 1 334 ? 8.939 12.020 -22.626 1.00 95.44 334 LEU A C 1
ATOM 2537 O O . LEU A 1 334 ? 9.458 13.129 -22.505 1.00 95.44 334 LEU A O 1
ATOM 2541 N N . SER A 1 335 ? 7.621 11.857 -22.529 1.00 96.31 335 SER A N 1
ATOM 2542 C CA . SER A 1 335 ? 6.721 12.894 -22.011 1.00 96.31 335 SER A CA 1
ATOM 2543 C C . SER A 1 335 ? 6.810 12.983 -20.481 1.00 96.31 335 SER A C 1
ATOM 2545 O O . SER A 1 335 ? 7.034 11.960 -19.837 1.00 96.31 335 SER A O 1
ATOM 2547 N N . GLY A 1 336 ? 6.605 14.176 -19.903 1.00 95.38 336 GLY A N 1
ATOM 2548 C CA . GLY A 1 336 ? 6.539 14.381 -18.442 1.00 95.38 336 GLY A CA 1
ATOM 2549 C C . GLY A 1 336 ? 5.500 13.474 -17.775 1.00 95.38 336 GLY A C 1
ATOM 2550 O O . GLY A 1 336 ? 5.784 12.852 -16.756 1.00 95.38 336 GLY A O 1
ATOM 2551 N N . ARG A 1 337 ? 4.362 13.269 -18.450 1.00 97.12 337 ARG A N 1
ATOM 2552 C CA . ARG A 1 337 ? 3.415 12.166 -18.229 1.00 97.12 337 ARG A CA 1
ATOM 2553 C C . ARG A 1 337 ? 3.381 11.287 -19.469 1.00 97.12 337 ARG A C 1
ATOM 2555 O O . ARG A 1 337 ? 2.932 11.723 -20.527 1.00 97.12 337 ARG A O 1
ATOM 2562 N N . HIS A 1 338 ? 3.906 10.074 -19.365 1.00 97.88 338 HIS A N 1
ATOM 2563 C CA . HIS A 1 338 ? 4.060 9.175 -20.505 1.00 97.88 338 HIS A CA 1
ATOM 2564 C C . HIS A 1 338 ? 3.021 8.057 -20.492 1.00 97.88 338 HIS A C 1
ATOM 2566 O O . HIS A 1 338 ? 2.318 7.841 -21.476 1.00 97.88 338 HIS A O 1
ATOM 2572 N N . ALA A 1 339 ? 2.903 7.366 -19.366 1.00 98.25 339 ALA A N 1
ATOM 2573 C CA . ALA A 1 339 ? 1.951 6.283 -19.199 1.00 98.25 339 ALA A CA 1
ATOM 2574 C C . ALA A 1 339 ? 1.368 6.304 -17.788 1.00 98.25 339 ALA A C 1
ATOM 2576 O O . ALA A 1 339 ? 1.979 6.841 -16.864 1.00 98.25 339 ALA A O 1
ATOM 2577 N N . VAL A 1 340 ? 0.196 5.706 -17.621 1.00 98.12 340 VAL A N 1
ATOM 2578 C CA . VAL A 1 340 ? -0.434 5.518 -16.311 1.00 98.12 340 VAL A CA 1
ATOM 2579 C C . VAL A 1 340 ? -0.658 4.033 -16.099 1.00 98.12 340 VAL A C 1
ATOM 2581 O O . VAL A 1 340 ? -1.194 3.372 -16.983 1.00 98.12 340 VAL A O 1
ATOM 2584 N N . ILE A 1 341 ? -0.239 3.513 -14.947 1.00 98.06 341 ILE A N 1
ATOM 2585 C CA . ILE A 1 341 ? -0.550 2.155 -14.501 1.00 98.06 341 ILE A CA 1
ATOM 2586 C C . ILE A 1 341 ? -1.496 2.242 -13.312 1.00 98.06 341 ILE A C 1
ATOM 2588 O O . ILE A 1 341 ? -1.220 2.962 -12.355 1.00 98.06 341 ILE A O 1
ATOM 2592 N N . ARG A 1 342 ? -2.591 1.488 -13.356 1.00 95.75 342 ARG A N 1
ATOM 2593 C CA . ARG A 1 342 ? -3.596 1.455 -12.288 1.00 95.75 342 ARG A CA 1
ATOM 2594 C C . ARG A 1 342 ? -4.207 0.076 -12.131 1.00 95.75 342 ARG A C 1
ATOM 2596 O O . ARG A 1 342 ? -4.057 -0.787 -13.001 1.00 95.75 342 ARG A O 1
ATOM 2603 N N . ARG A 1 343 ? -4.909 -0.129 -11.020 1.00 91.00 343 ARG A N 1
ATOM 2604 C CA . ARG A 1 343 ? -5.696 -1.342 -10.801 1.00 91.00 343 ARG A CA 1
ATOM 2605 C C . ARG A 1 343 ? -6.927 -1.345 -11.712 1.00 91.00 343 ARG A C 1
ATOM 2607 O O . ARG A 1 343 ? -7.639 -0.352 -11.802 1.00 91.00 343 ARG A O 1
ATOM 2614 N N . SER A 1 344 ? -7.221 -2.488 -12.322 1.00 86.31 344 SER A N 1
ATOM 2615 C CA . SER A 1 344 ? -8.509 -2.765 -12.969 1.00 86.31 344 SER A CA 1
ATOM 2616 C C . SER A 1 344 ? -9.040 -4.116 -12.492 1.00 86.31 344 SER A C 1
ATOM 2618 O O . SER A 1 344 ? -8.282 -4.910 -11.948 1.00 86.31 344 SER A O 1
ATOM 2620 N N . GLY A 1 345 ? -10.346 -4.377 -12.611 1.00 76.31 345 GLY A N 1
ATOM 2621 C CA . GLY A 1 345 ? -11.061 -5.404 -11.827 1.00 76.31 345 GLY A CA 1
ATOM 2622 C C . GLY A 1 345 ? -10.354 -6.754 -11.580 1.00 76.31 345 GLY A C 1
ATOM 2623 O O . GLY A 1 345 ? -10.475 -7.290 -10.482 1.00 76.31 345 GLY A O 1
ATOM 2624 N N . GLN A 1 346 ? -9.603 -7.290 -12.551 1.00 68.44 346 GLN A N 1
ATOM 2625 C CA . GLN A 1 346 ? -8.887 -8.578 -12.453 1.00 68.44 346 GLN A CA 1
ATOM 2626 C C . GLN A 1 346 ? -7.345 -8.461 -12.407 1.00 68.44 346 GLN A C 1
ATOM 2628 O O . GLN A 1 346 ? -6.656 -9.477 -12.464 1.00 68.44 346 GLN A O 1
ATOM 2633 N N . GLY A 1 347 ? -6.771 -7.258 -12.321 1.00 87.62 347 GLY A N 1
ATOM 2634 C CA . GLY A 1 347 ? -5.319 -7.067 -12.313 1.00 87.62 347 GLY A CA 1
ATOM 2635 C C . GLY A 1 347 ? -4.889 -5.606 -12.434 1.00 87.62 347 GLY A C 1
ATOM 2636 O O . GLY A 1 347 ? -5.408 -4.728 -11.747 1.00 87.62 347 GLY A O 1
ATOM 2637 N N . PHE A 1 348 ? -3.917 -5.354 -13.307 1.00 95.06 348 PHE A N 1
ATOM 2638 C CA . PHE A 1 348 ? -3.385 -4.021 -13.578 1.00 95.06 348 PHE A CA 1
ATOM 2639 C C . PHE A 1 348 ? -3.475 -3.717 -15.066 1.00 95.06 348 PHE A C 1
ATOM 2641 O O . PHE A 1 348 ? -3.323 -4.608 -15.903 1.00 95.06 348 PHE A O 1
ATOM 2648 N N . GLU A 1 349 ? -3.684 -2.454 -15.397 1.00 97.12 349 GLU A N 1
ATOM 2649 C CA . GLU A 1 349 ? -3.706 -1.962 -16.768 1.00 97.12 349 GLU A CA 1
ATOM 2650 C C . GLU A 1 349 ? -2.740 -0.799 -16.944 1.00 97.12 349 GLU A C 1
ATOM 2652 O O . GLU A 1 349 ? -2.419 -0.096 -15.986 1.00 97.12 349 GLU A O 1
ATOM 2657 N N . ILE A 1 350 ? -2.282 -0.615 -18.178 1.00 98.12 350 ILE A N 1
ATOM 2658 C CA . ILE A 1 350 ? -1.474 0.521 -18.607 1.00 98.12 350 ILE A CA 1
ATOM 2659 C C . ILE A 1 350 ? -2.211 1.319 -19.681 1.00 98.12 350 ILE A C 1
ATOM 2661 O O . ILE A 1 350 ? -2.850 0.750 -20.568 1.00 98.12 350 ILE A O 1
ATOM 2665 N N . GLU A 1 351 ? -2.099 2.639 -19.611 1.00 98.00 351 GLU A N 1
ATOM 2666 C CA . GLU A 1 351 ? -2.667 3.586 -20.567 1.00 98.00 351 GLU A CA 1
ATOM 2667 C C . GLU A 1 351 ? -1.570 4.495 -21.141 1.00 98.00 351 GLU A C 1
ATOM 2669 O O . GLU A 1 351 ? -0.740 5.020 -20.397 1.00 98.00 351 GLU A O 1
ATOM 2674 N N . ASP A 1 352 ? -1.585 4.705 -22.463 1.00 98.00 352 ASP A N 1
ATOM 2675 C CA . ASP A 1 352 ? -0.722 5.674 -23.147 1.00 98.00 352 ASP A CA 1
ATOM 2676 C C . ASP A 1 352 ? -1.320 7.080 -23.116 1.00 98.00 352 ASP A C 1
ATOM 2678 O O . ASP A 1 352 ? -2.338 7.345 -23.760 1.00 98.00 352 ASP A O 1
ATOM 2682 N N . VAL A 1 353 ? -0.650 7.997 -22.421 1.00 97.56 353 VAL A N 1
ATOM 2683 C CA . VAL A 1 353 ? -1.021 9.420 -22.362 1.00 97.56 353 VAL A CA 1
ATOM 2684 C C . VAL A 1 353 ? 0.033 10.316 -23.020 1.00 97.56 353 VAL A C 1
ATOM 2686 O O . VAL A 1 353 ? -0.067 11.543 -22.987 1.00 97.56 353 VAL A O 1
ATOM 2689 N N . SER A 1 354 ? 1.048 9.713 -23.634 1.00 96.56 354 SER A N 1
ATOM 2690 C CA . SER A 1 354 ? 2.241 10.399 -24.110 1.00 96.56 354 SER A CA 1
ATOM 2691 C C . SER A 1 354 ? 2.037 11.145 -25.432 1.00 96.56 354 SER A C 1
ATOM 2693 O O . SER A 1 354 ? 1.057 10.978 -26.167 1.00 96.56 354 SER A O 1
ATOM 2695 N N . ARG A 1 355 ? 3.030 11.977 -25.766 1.00 95.25 355 ARG A N 1
ATOM 2696 C CA . ARG A 1 355 ? 3.198 12.567 -27.103 1.00 95.25 355 ARG A CA 1
ATOM 2697 C C . ARG A 1 355 ? 3.906 11.619 -28.076 1.00 95.25 355 ARG A C 1
ATOM 2699 O O . ARG A 1 355 ? 3.684 11.726 -29.278 1.00 95.25 355 ARG A O 1
ATOM 2706 N N . TYR A 1 356 ? 4.794 10.764 -27.573 1.00 94.56 356 TYR A N 1
ATOM 2707 C CA . TYR A 1 356 ? 5.728 9.978 -28.391 1.00 94.56 356 TYR A CA 1
ATOM 2708 C C . TYR A 1 356 ? 5.283 8.529 -28.625 1.00 94.56 356 TYR A C 1
ATOM 2710 O O . TYR A 1 356 ? 5.961 7.797 -29.351 1.00 94.56 356 TYR A O 1
ATOM 2718 N N . GLY A 1 357 ? 4.143 8.148 -28.047 1.00 95.31 357 GLY A N 1
ATOM 2719 C CA . GLY A 1 357 ? 3.582 6.807 -28.085 1.00 95.31 357 GLY A CA 1
ATOM 2720 C C . GLY A 1 357 ? 4.352 5.834 -27.196 1.00 95.31 357 GLY A C 1
ATOM 2721 O O . GLY A 1 357 ? 5.562 5.970 -27.020 1.00 95.31 357 GLY A O 1
ATOM 2722 N N . LEU A 1 358 ? 3.665 4.806 -26.710 1.00 96.56 358 LEU A N 1
ATOM 2723 C CA . LEU A 1 358 ? 4.291 3.626 -26.110 1.00 96.56 358 LEU A CA 1
ATOM 2724 C C . LEU A 1 358 ? 4.025 2.375 -26.948 1.00 96.56 358 LEU A C 1
ATOM 2726 O O . LEU A 1 358 ? 3.015 2.285 -27.642 1.00 96.56 358 LEU A O 1
ATOM 2730 N N . LEU A 1 359 ? 4.907 1.385 -26.868 1.00 97.62 359 LEU A N 1
ATOM 2731 C CA . LEU A 1 359 ? 4.704 0.079 -27.492 1.00 97.62 359 LEU A CA 1
ATOM 2732 C C . LEU A 1 359 ? 4.584 -0.991 -26.412 1.00 97.62 359 LEU A C 1
ATOM 2734 O O . LEU A 1 359 ? 5.435 -1.086 -25.531 1.00 97.62 359 LEU A O 1
ATOM 2738 N N . LEU A 1 360 ? 3.551 -1.820 -26.519 1.00 97.81 360 LEU A N 1
ATOM 2739 C CA . LEU A 1 360 ? 3.387 -3.045 -25.746 1.00 97.81 360 LEU A CA 1
ATOM 2740 C C . LEU A 1 360 ? 3.692 -4.217 -26.673 1.00 97.81 360 LEU A C 1
ATOM 2742 O O . LEU A 1 360 ? 3.027 -4.384 -27.694 1.00 97.81 360 LEU A O 1
ATOM 2746 N N . ASP A 1 361 ? 4.732 -4.986 -26.362 1.00 97.06 361 ASP A N 1
ATOM 2747 C CA . ASP A 1 361 ? 5.222 -6.090 -27.199 1.00 97.06 361 ASP A CA 1
ATOM 2748 C C . ASP A 1 361 ? 5.474 -5.663 -28.666 1.00 97.06 361 ASP A C 1
ATOM 2750 O O . ASP A 1 361 ? 5.255 -6.416 -29.612 1.00 97.06 361 ASP A O 1
ATOM 2754 N N . GLY A 1 362 ? 5.926 -4.418 -28.863 1.00 95.75 362 GLY A N 1
ATOM 2755 C CA . GLY A 1 362 ? 6.200 -3.834 -30.182 1.00 95.75 362 GLY A CA 1
ATOM 2756 C C . GLY A 1 362 ? 4.982 -3.246 -30.908 1.00 95.75 362 GLY A C 1
ATOM 2757 O O . GLY A 1 362 ? 5.143 -2.712 -32.004 1.00 95.75 362 GLY A O 1
ATOM 2758 N N . VAL A 1 363 ? 3.788 -3.292 -30.310 1.00 96.25 363 VAL A N 1
ATOM 2759 C CA . VAL A 1 363 ? 2.543 -2.768 -30.891 1.00 96.25 363 VAL A CA 1
ATOM 2760 C C . VAL A 1 363 ? 2.044 -1.572 -30.085 1.00 96.25 363 VAL A C 1
ATOM 2762 O O . VAL A 1 363 ? 1.975 -1.623 -28.860 1.00 96.25 363 VAL A O 1
ATOM 2765 N N . TRP A 1 364 ? 1.655 -0.490 -30.759 1.00 95.50 364 TRP A N 1
ATOM 2766 C CA . TRP A 1 364 ? 1.002 0.636 -30.091 1.00 95.50 364 TRP A CA 1
ATOM 2767 C C . TRP A 1 364 ? -0.456 0.270 -29.761 1.00 95.50 364 TRP A C 1
ATOM 2769 O O . TRP A 1 364 ? -1.231 0.034 -30.691 1.00 95.50 364 TRP A O 1
ATOM 2779 N N . PRO A 1 365 ? -0.872 0.222 -28.477 1.00 94.75 365 PRO A N 1
ATOM 2780 C CA . PRO A 1 365 ? -2.255 -0.111 -28.118 1.00 94.75 365 PRO A CA 1
ATOM 2781 C C . PRO A 1 365 ? -3.276 0.954 -28.549 1.00 94.75 365 PRO A C 1
ATOM 2783 O O . PRO A 1 365 ? -4.468 0.654 -28.641 1.00 94.75 365 PRO A O 1
ATOM 2786 N N . GLY A 1 366 ? -2.819 2.176 -28.834 1.00 94.88 366 GLY A N 1
ATOM 2787 C CA . GLY A 1 366 ? -3.648 3.352 -29.077 1.00 94.88 366 GLY A CA 1
ATOM 2788 C C . GLY A 1 366 ? -3.635 4.305 -27.881 1.00 94.88 366 GLY A C 1
ATOM 2789 O O . GLY A 1 366 ? -3.542 3.887 -26.726 1.00 94.88 366 GLY A O 1
ATOM 2790 N N . LYS A 1 367 ? -3.720 5.606 -28.168 1.00 95.88 367 LYS A N 1
ATOM 2791 C CA . LYS A 1 367 ? -3.721 6.653 -27.140 1.00 95.88 367 LYS A CA 1
ATOM 2792 C C . LYS A 1 367 ? -4.978 6.564 -26.272 1.00 95.88 367 LYS A C 1
ATOM 2794 O O . LYS A 1 367 ? -6.065 6.358 -26.806 1.00 95.88 367 LYS A O 1
ATOM 2799 N N . HIS A 1 368 ? -4.831 6.749 -24.962 1.00 96.75 368 HIS A N 1
ATOM 2800 C CA . HIS A 1 368 ? -5.916 6.689 -23.977 1.00 96.75 368 HIS A CA 1
ATOM 2801 C C . HIS A 1 368 ? -6.709 5.376 -23.974 1.00 96.75 368 HIS A C 1
ATOM 2803 O O . HIS A 1 368 ? -7.864 5.340 -23.555 1.00 96.75 368 HIS A O 1
ATOM 2809 N N . LYS A 1 369 ? -6.105 4.286 -24.463 1.00 96.75 369 LYS A N 1
ATOM 2810 C CA . LYS A 1 369 ? -6.719 2.962 -24.461 1.00 96.75 369 LYS A CA 1
ATOM 2811 C C . LYS A 1 369 ? -6.100 2.106 -23.354 1.00 96.75 369 LYS A C 1
ATOM 2813 O O . LYS A 1 369 ? -4.955 1.668 -23.508 1.00 96.75 369 LYS A O 1
ATOM 2818 N N . PRO A 1 370 ? -6.835 1.824 -22.266 1.00 96.06 370 PRO A N 1
ATOM 2819 C CA . PRO A 1 370 ? -6.341 0.945 -21.221 1.00 96.06 370 PRO A CA 1
ATOM 2820 C C . PRO A 1 370 ? -6.084 -0.460 -21.766 1.00 96.06 370 PRO A C 1
ATOM 2822 O O . PRO A 1 370 ? -6.904 -1.024 -22.495 1.00 96.06 370 PRO A O 1
ATOM 2825 N N . THR A 1 371 ? -4.927 -1.020 -21.427 1.00 96.88 371 THR A N 1
ATOM 2826 C CA . THR A 1 371 ? -4.520 -2.365 -21.838 1.00 96.88 371 THR A CA 1
ATOM 2827 C C . THR A 1 371 ? -4.060 -3.160 -20.626 1.00 96.88 371 THR A C 1
ATOM 2829 O O . THR A 1 371 ? -3.172 -2.728 -19.897 1.00 96.88 371 THR A O 1
ATOM 2832 N N . ALA A 1 372 ? -4.643 -4.341 -20.415 1.00 96.38 372 ALA A N 1
ATOM 2833 C CA . ALA A 1 372 ? -4.290 -5.205 -19.293 1.00 96.38 372 ALA A CA 1
ATOM 2834 C C . ALA A 1 372 ? -2.824 -5.666 -19.369 1.00 96.38 372 ALA A C 1
ATOM 2836 O O . ALA A 1 372 ? -2.383 -6.197 -20.396 1.00 96.38 372 ALA A O 1
ATOM 2837 N N . LEU A 1 373 ? -2.092 -5.499 -18.266 1.00 96.12 373 LEU A N 1
ATOM 2838 C CA . LEU A 1 373 ? -0.723 -5.974 -18.105 1.00 96.12 373 LEU A CA 1
ATOM 2839 C C . LEU A 1 373 ? -0.697 -7.500 -18.007 1.00 96.12 373 LEU A C 1
ATOM 2841 O O . LEU A 1 373 ? -1.568 -8.129 -17.406 1.00 96.12 373 LEU A O 1
ATOM 2845 N N . ARG A 1 374 ? 0.334 -8.104 -18.598 1.00 95.31 374 ARG A N 1
ATOM 2846 C CA . ARG A 1 374 ? 0.567 -9.554 -18.588 1.00 95.31 374 ARG A CA 1
ATOM 2847 C C . ARG A 1 374 ? 2.015 -9.832 -18.226 1.00 95.31 374 ARG A C 1
ATOM 2849 O O . ARG A 1 374 ? 2.889 -9.047 -18.581 1.00 95.31 374 ARG A O 1
ATOM 2856 N N . LEU A 1 375 ? 2.271 -10.952 -17.554 1.00 96.56 375 LEU A N 1
ATOM 2857 C CA . LEU A 1 375 ? 3.635 -11.380 -17.250 1.00 96.56 375 LEU A CA 1
ATOM 2858 C C . LEU A 1 375 ? 4.460 -11.489 -18.544 1.00 96.56 375 LEU A C 1
ATOM 2860 O O . LEU A 1 375 ? 4.001 -12.070 -19.525 1.00 96.56 375 LEU A O 1
ATOM 2864 N N . GLY A 1 376 ? 5.671 -10.936 -18.531 1.00 97.12 376 GLY A N 1
ATOM 2865 C CA . GLY A 1 376 ? 6.599 -10.924 -19.661 1.00 97.12 376 GLY A CA 1
ATOM 2866 C C . GLY A 1 376 ? 6.333 -9.835 -20.702 1.00 97.12 376 GLY A C 1
ATOM 2867 O O . GLY A 1 376 ? 7.144 -9.688 -21.613 1.00 97.12 376 GLY A O 1
ATOM 2868 N N . MET A 1 377 ? 5.247 -9.063 -20.568 1.00 97.81 377 MET A N 1
ATOM 2869 C CA . MET A 1 377 ? 4.942 -7.960 -21.480 1.00 97.81 377 MET A CA 1
ATOM 2870 C C . MET A 1 377 ? 6.075 -6.933 -21.474 1.00 97.81 377 MET A C 1
ATOM 2872 O O . MET A 1 377 ? 6.466 -6.429 -20.417 1.00 97.81 377 MET A O 1
ATOM 2876 N N . ARG A 1 378 ? 6.563 -6.599 -22.666 1.00 98.19 378 ARG A N 1
ATOM 2877 C CA . ARG A 1 378 ? 7.589 -5.584 -22.896 1.00 98.19 378 ARG A CA 1
ATOM 2878 C C . ARG A 1 378 ? 6.932 -4.232 -23.151 1.00 98.19 378 ARG A C 1
ATOM 2880 O O . ARG A 1 378 ? 6.124 -4.100 -24.063 1.00 98.19 378 ARG A O 1
ATOM 2887 N N . ILE A 1 379 ? 7.308 -3.228 -22.368 1.00 98.31 379 ILE A N 1
ATOM 2888 C CA . ILE A 1 379 ? 6.791 -1.860 -22.430 1.00 98.31 379 ILE A CA 1
ATOM 2889 C C . ILE A 1 379 ? 7.927 -0.954 -22.913 1.00 98.31 379 ILE A C 1
ATOM 2891 O O . ILE A 1 379 ? 8.867 -0.684 -22.168 1.00 98.31 379 ILE A O 1
ATOM 2895 N N . GLU A 1 380 ? 7.857 -0.484 -24.156 1.00 97.44 380 GLU A N 1
ATOM 2896 C CA . GLU A 1 380 ? 8.782 0.523 -24.689 1.00 97.44 380 GLU A CA 1
ATOM 2897 C C . GLU A 1 380 ? 8.134 1.903 -24.614 1.00 97.44 380 GLU A C 1
ATOM 2899 O O . GLU A 1 380 ? 7.097 2.142 -25.228 1.00 97.44 380 GLU A O 1
ATOM 2904 N N . LEU A 1 381 ? 8.755 2.835 -23.892 1.00 96.69 381 LEU A N 1
ATOM 2905 C CA . LEU A 1 381 ? 8.209 4.179 -23.653 1.00 96.69 381 LEU A CA 1
ATOM 2906 C C . LEU A 1 381 ? 8.535 5.144 -24.812 1.00 96.69 381 LEU A C 1
ATOM 2908 O O . LEU A 1 381 ? 8.796 6.325 -24.611 1.00 96.69 381 LEU A O 1
ATOM 2912 N N . SER A 1 382 ? 8.622 4.635 -26.037 1.00 94.38 382 SER A N 1
ATOM 2913 C CA . SER A 1 382 ? 8.660 5.453 -27.248 1.00 94.38 382 SER A CA 1
ATOM 2914 C C . SER A 1 382 ? 8.319 4.594 -28.456 1.00 94.38 382 SER A C 1
ATOM 2916 O O . SER A 1 382 ? 8.995 3.603 -28.727 1.00 94.38 382 SER A O 1
ATOM 2918 N N . ALA A 1 383 ? 7.319 5.005 -29.232 1.00 91.75 383 ALA A N 1
ATOM 2919 C CA . ALA A 1 383 ? 7.023 4.375 -30.517 1.00 91.75 383 ALA A CA 1
ATOM 2920 C C . ALA A 1 383 ? 7.993 4.820 -31.626 1.00 91.75 383 ALA A C 1
ATOM 2922 O O . ALA A 1 383 ? 8.196 4.111 -32.609 1.00 91.75 383 ALA A O 1
ATOM 2923 N N . SER A 1 384 ? 8.591 6.004 -31.470 1.00 86.69 384 SER A N 1
ATOM 2924 C CA . SER A 1 384 ? 9.403 6.649 -32.511 1.00 86.69 384 SER A CA 1
ATOM 2925 C C . SER A 1 384 ? 10.884 6.263 -32.497 1.00 86.69 384 SER A C 1
ATOM 2927 O O . SER A 1 384 ? 11.524 6.259 -33.546 1.00 86.69 384 SER A O 1
ATOM 2929 N N . ILE A 1 385 ? 11.446 5.959 -31.325 1.00 89.50 385 ILE A N 1
ATOM 2930 C CA . ILE A 1 385 ? 12.866 5.639 -31.155 1.00 89.50 385 ILE A CA 1
ATOM 2931 C C . ILE A 1 385 ? 12.959 4.437 -30.224 1.00 89.50 385 ILE A C 1
ATOM 2933 O O . ILE A 1 385 ? 12.579 4.504 -29.057 1.00 89.50 385 ILE A O 1
ATOM 2937 N N . LYS A 1 386 ? 13.481 3.330 -30.746 1.00 86.75 386 LYS A N 1
ATOM 2938 C CA . LYS A 1 386 ? 13.577 2.081 -29.993 1.00 86.75 386 LYS A CA 1
ATOM 2939 C C . LYS A 1 386 ? 14.601 2.188 -28.869 1.00 86.75 386 LYS A C 1
ATOM 2941 O O . LYS A 1 386 ? 15.639 2.826 -29.023 1.00 86.75 386 LYS A O 1
ATOM 2946 N N . GLY A 1 387 ? 14.329 1.495 -27.767 1.00 85.31 387 GLY A N 1
ATOM 2947 C CA . GLY A 1 387 ? 15.327 1.263 -26.721 1.00 85.31 387 GLY A CA 1
ATOM 2948 C C . GLY A 1 387 ? 15.615 2.441 -25.785 1.00 85.31 387 GLY A C 1
ATOM 2949 O O . GLY A 1 387 ? 16.583 2.361 -25.037 1.00 85.31 387 GLY A O 1
ATOM 2950 N N . ILE A 1 388 ? 14.811 3.516 -25.793 1.00 91.25 388 ILE A N 1
ATOM 2951 C CA . ILE A 1 388 ? 15.019 4.648 -24.867 1.00 91.25 388 ILE A CA 1
ATOM 2952 C C . ILE A 1 388 ? 14.833 4.188 -23.419 1.00 91.25 388 ILE A C 1
ATOM 2954 O O . ILE A 1 388 ? 15.763 4.258 -22.617 1.00 91.25 388 ILE A O 1
ATOM 2958 N N . VAL A 1 389 ? 13.628 3.722 -23.096 1.00 96.06 389 VAL A N 1
ATOM 2959 C CA . VAL A 1 389 ? 13.323 3.039 -21.840 1.00 96.06 389 VAL A CA 1
ATOM 2960 C C . VAL A 1 389 ? 12.480 1.832 -22.179 1.00 96.06 389 VAL A C 1
ATOM 2962 O O . VAL A 1 389 ? 11.437 1.963 -22.828 1.00 96.06 389 VAL A O 1
ATOM 2965 N N . VAL A 1 390 ? 12.951 0.667 -21.751 1.00 97.56 390 VAL A N 1
ATOM 2966 C CA . VAL A 1 390 ? 12.270 -0.601 -21.973 1.00 97.56 390 VAL A CA 1
ATOM 2967 C C . VAL A 1 390 ? 12.096 -1.303 -20.642 1.00 97.56 390 VAL A C 1
ATOM 2969 O O . VAL A 1 390 ? 13.068 -1.694 -19.994 1.00 97.56 390 VAL A O 1
ATOM 2972 N N . LEU A 1 391 ? 10.839 -1.478 -20.255 1.00 98.06 391 LEU A N 1
ATOM 2973 C CA . LEU A 1 391 ? 10.450 -2.205 -19.059 1.00 98.06 391 LEU A CA 1
ATOM 2974 C C . LEU A 1 391 ? 9.873 -3.570 -19.439 1.00 98.06 391 LEU A C 1
ATOM 2976 O O . LEU A 1 391 ? 9.323 -3.750 -20.524 1.00 98.06 391 LEU A O 1
ATOM 2980 N N . SER A 1 392 ? 9.971 -4.528 -18.531 1.00 97.88 392 SER A N 1
ATOM 2981 C CA . SER A 1 392 ? 9.290 -5.815 -18.607 1.00 97.88 392 SER A CA 1
ATOM 2982 C C . SER A 1 392 ? 8.439 -6.013 -17.363 1.00 97.88 392 SER A C 1
ATOM 2984 O O . SER A 1 392 ? 8.901 -5.770 -16.244 1.00 97.88 392 SER A O 1
ATOM 2986 N N . VAL A 1 393 ? 7.199 -6.463 -17.552 1.00 98.12 393 VAL A N 1
ATOM 2987 C CA . VAL A 1 393 ? 6.322 -6.878 -16.453 1.00 98.12 393 VAL A CA 1
ATOM 2988 C C . VAL A 1 393 ? 6.833 -8.207 -15.911 1.00 98.12 393 VAL A C 1
ATOM 2990 O O . VAL A 1 393 ? 6.608 -9.264 -16.497 1.00 98.12 393 VAL A O 1
ATOM 2993 N N . SER A 1 394 ? 7.529 -8.171 -14.782 1.00 97.56 394 SER A N 1
ATOM 2994 C CA . SER A 1 394 ? 8.218 -9.341 -14.236 1.00 97.56 394 SER A CA 1
ATOM 2995 C C . SER A 1 394 ? 7.425 -10.070 -13.157 1.00 97.56 394 SER A C 1
ATOM 2997 O O . SER A 1 394 ? 7.744 -11.213 -12.857 1.00 97.56 394 SER A O 1
ATOM 2999 N N . ALA A 1 395 ? 6.420 -9.444 -12.544 1.00 96.88 395 ALA A N 1
ATOM 3000 C CA . ALA A 1 395 ? 5.491 -10.120 -11.639 1.00 96.88 395 ALA A CA 1
ATOM 3001 C C . ALA A 1 395 ? 4.151 -9.388 -11.582 1.00 96.88 395 ALA A C 1
ATOM 3003 O O . ALA A 1 395 ? 4.126 -8.159 -11.600 1.00 96.88 395 ALA A O 1
ATOM 3004 N N . ILE A 1 396 ? 3.058 -10.143 -11.461 1.00 95.06 396 ILE A N 1
ATOM 3005 C CA . ILE A 1 396 ? 1.716 -9.612 -11.189 1.00 95.06 396 ILE A CA 1
ATOM 3006 C C . ILE A 1 396 ? 1.213 -10.294 -9.921 1.00 95.06 396 ILE A C 1
ATOM 3008 O O . ILE A 1 396 ? 0.869 -11.473 -9.944 1.00 95.06 396 ILE A O 1
ATOM 3012 N N . MET A 1 397 ? 1.219 -9.557 -8.816 1.00 93.31 397 MET A N 1
ATOM 3013 C CA . MET A 1 397 ? 0.813 -9.998 -7.483 1.00 93.31 397 MET A CA 1
ATOM 3014 C C . MET A 1 397 ? -0.640 -9.581 -7.199 1.00 93.31 397 MET A C 1
ATOM 3016 O O . MET A 1 397 ? -1.138 -8.643 -7.826 1.00 93.31 397 MET A O 1
ATOM 3020 N N . PRO A 1 398 ? -1.322 -10.196 -6.211 1.00 91.00 398 PRO A N 1
ATOM 3021 C CA . PRO A 1 398 ? -2.674 -9.788 -5.815 1.00 91.00 398 PRO A CA 1
ATOM 3022 C C . PRO A 1 398 ? -2.781 -8.316 -5.399 1.00 91.00 398 PRO A C 1
ATOM 3024 O O . PRO A 1 398 ? -3.858 -7.729 -5.475 1.00 91.00 398 PRO A O 1
ATOM 3027 N N . HIS A 1 399 ? -1.668 -7.739 -4.941 1.00 93.12 399 HIS A N 1
ATOM 3028 C CA . HIS A 1 399 ? -1.588 -6.395 -4.386 1.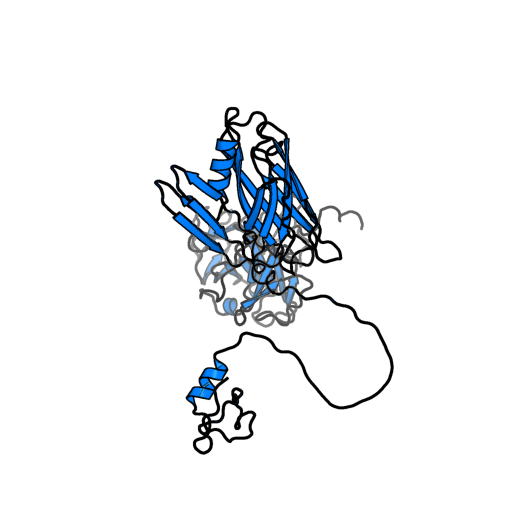00 93.12 399 HIS A CA 1
ATOM 3029 C C . HIS A 1 399 ? -0.613 -5.460 -5.106 1.00 93.12 399 HIS A C 1
ATOM 3031 O O . HIS A 1 399 ? -0.364 -4.360 -4.617 1.00 93.12 399 HIS A O 1
ATOM 3037 N N . GLY A 1 400 ? -0.050 -5.862 -6.247 1.00 95.19 400 GLY A N 1
ATOM 3038 C CA . GLY A 1 400 ? 0.918 -5.027 -6.955 1.00 95.19 400 GLY A CA 1
ATOM 3039 C C . GLY A 1 400 ? 1.497 -5.635 -8.227 1.00 95.19 400 GLY A C 1
ATOM 3040 O O . GLY A 1 400 ? 1.279 -6.802 -8.540 1.00 95.19 400 GLY A O 1
ATOM 3041 N N . VAL A 1 401 ? 2.292 -4.849 -8.943 1.00 96.69 401 VAL A N 1
ATOM 3042 C CA . VAL A 1 401 ? 3.049 -5.259 -10.131 1.00 96.69 401 VAL A CA 1
ATOM 3043 C C . VAL A 1 401 ? 4.520 -4.882 -9.963 1.00 96.69 401 VAL A C 1
ATOM 3045 O O . VAL A 1 401 ? 4.840 -3.827 -9.414 1.00 96.69 401 VAL A O 1
ATOM 3048 N N . ILE A 1 402 ? 5.419 -5.753 -10.429 1.00 97.88 402 ILE A N 1
ATOM 3049 C CA . ILE A 1 402 ? 6.862 -5.482 -10.469 1.00 97.88 402 ILE A CA 1
ATOM 3050 C C . ILE A 1 402 ? 7.284 -5.277 -11.921 1.00 97.88 402 ILE A C 1
ATOM 3052 O O . ILE A 1 402 ? 6.977 -6.107 -12.784 1.00 97.88 402 ILE A O 1
ATOM 3056 N N . LEU A 1 403 ? 8.010 -4.189 -12.172 1.00 98.12 403 LEU A N 1
ATOM 3057 C CA . LEU A 1 403 ? 8.583 -3.848 -13.471 1.00 98.12 403 LEU A CA 1
ATOM 3058 C C . LEU A 1 403 ? 10.111 -3.842 -13.383 1.00 98.12 403 LEU A C 1
ATOM 3060 O O . LEU A 1 403 ? 10.681 -3.191 -12.507 1.00 98.12 403 LEU A O 1
ATOM 3064 N N . HIS A 1 404 ? 10.776 -4.518 -14.316 1.00 97.12 404 HIS A N 1
ATOM 3065 C CA . HIS A 1 404 ? 12.235 -4.475 -14.460 1.00 97.12 404 HIS A CA 1
ATOM 3066 C C . HIS A 1 404 ? 12.635 -3.716 -15.710 1.00 97.12 404 HIS A C 1
ATOM 3068 O O . HIS A 1 404 ? 11.992 -3.856 -16.749 1.00 97.12 404 HIS A O 1
ATOM 3074 N N . ARG A 1 405 ? 13.738 -2.971 -15.637 1.00 96.00 405 ARG A N 1
ATOM 3075 C CA . ARG A 1 405 ? 14.401 -2.473 -16.841 1.00 96.00 405 ARG A CA 1
ATOM 3076 C C . ARG A 1 405 ? 15.040 -3.640 -17.592 1.00 96.00 405 ARG A C 1
ATOM 3078 O O . ARG A 1 405 ? 15.670 -4.501 -16.985 1.00 96.00 405 ARG A O 1
ATOM 3085 N N . ILE A 1 406 ? 14.886 -3.655 -18.912 1.00 95.31 406 ILE A N 1
ATOM 3086 C CA . ILE A 1 406 ? 15.563 -4.602 -19.818 1.00 95.31 406 ILE A CA 1
ATOM 3087 C C . ILE A 1 406 ? 16.382 -3.877 -20.899 1.00 95.31 406 ILE A C 1
ATOM 3089 O O . ILE A 1 406 ? 16.750 -4.460 -21.917 1.00 95.31 406 ILE A O 1
ATOM 3093 N N . ASP A 1 407 ? 16.630 -2.586 -20.682 1.00 94.31 407 ASP A N 1
ATOM 3094 C CA . ASP A 1 407 ? 17.541 -1.742 -21.453 1.00 94.31 407 ASP A CA 1
ATOM 3095 C C . ASP A 1 407 ? 18.931 -1.670 -20.783 1.00 94.31 407 ASP A C 1
ATOM 3097 O O . ASP A 1 407 ? 19.229 -2.438 -19.867 1.00 94.31 407 ASP A O 1
ATOM 3101 N N . GLN A 1 408 ? 19.796 -0.746 -21.217 1.00 93.06 408 GLN A N 1
ATOM 3102 C CA . GLN A 1 408 ? 21.146 -0.569 -20.653 1.00 93.06 408 GLN A CA 1
ATOM 3103 C C . GLN A 1 408 ? 21.148 -0.232 -19.147 1.00 93.06 408 GLN A C 1
ATOM 3105 O O . GLN A 1 408 ? 22.169 -0.371 -18.480 1.00 93.06 408 GLN A O 1
ATOM 3110 N N . GLY A 1 409 ? 20.007 0.182 -18.589 1.00 91.56 409 GLY A N 1
ATOM 3111 C CA . GLY A 1 409 ? 19.803 0.416 -17.164 1.00 91.56 409 GLY A CA 1
ATOM 3112 C C . GLY A 1 409 ? 19.300 -0.806 -16.386 1.00 91.56 409 GLY A C 1
ATOM 3113 O O . GLY A 1 409 ? 18.826 -0.629 -15.268 1.00 91.56 409 GLY A O 1
ATOM 3114 N N . ALA A 1 410 ? 19.366 -2.032 -16.925 1.00 92.25 410 ALA A N 1
ATOM 3115 C CA . ALA A 1 410 ? 18.800 -3.242 -16.301 1.00 92.25 410 ALA A CA 1
ATOM 3116 C C . ALA A 1 410 ? 19.221 -3.484 -14.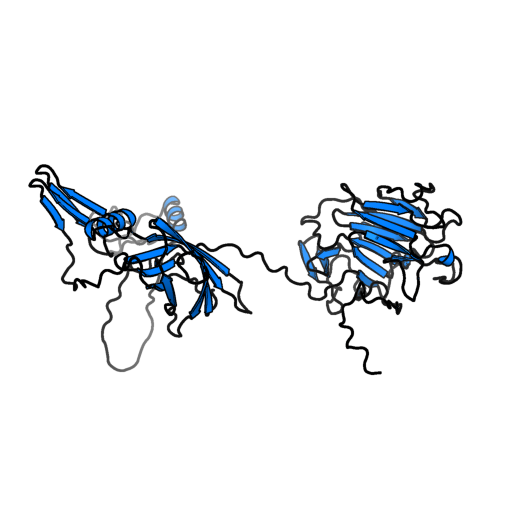835 1.00 92.25 410 ALA A C 1
ATOM 3118 O O . ALA A 1 410 ? 18.427 -3.970 -14.028 1.00 92.25 410 ALA A O 1
ATOM 3119 N N . ASN A 1 411 ? 20.453 -3.111 -14.475 1.00 91.94 411 ASN A N 1
ATOM 3120 C CA . ASN A 1 411 ? 20.981 -3.249 -13.111 1.00 91.94 411 ASN A CA 1
ATOM 3121 C C . ASN A 1 411 ? 20.813 -1.978 -12.264 1.00 91.94 411 ASN A C 1
ATOM 3123 O O . ASN A 1 411 ? 21.135 -1.978 -11.078 1.00 91.94 411 ASN A O 1
ATOM 3127 N N . ALA A 1 412 ? 20.343 -0.878 -12.853 1.00 92.56 412 ALA A N 1
ATOM 3128 C CA . ALA A 1 412 ? 20.153 0.363 -12.121 1.00 92.56 412 ALA A CA 1
ATOM 3129 C C . ALA A 1 412 ? 18.920 0.258 -11.218 1.00 92.56 412 ALA A C 1
ATOM 3131 O O . ALA A 1 412 ? 19.001 0.559 -10.029 1.00 92.56 412 ALA A O 1
ATOM 3132 N N . GLU A 1 413 ? 17.781 -0.179 -11.762 1.00 93.62 413 GLU A N 1
ATOM 3133 C CA . GLU A 1 413 ? 16.495 -0.011 -11.081 1.00 93.62 413 GLU A CA 1
ATOM 3134 C C . GLU A 1 413 ? 15.480 -1.109 -11.419 1.00 93.62 413 GLU A C 1
ATOM 3136 O O . GLU A 1 413 ? 15.388 -1.569 -12.561 1.00 93.62 413 GLU A O 1
ATOM 3141 N N . CYS A 1 414 ? 14.651 -1.460 -10.438 1.00 96.12 414 CYS A N 1
ATOM 3142 C CA . CYS A 1 414 ? 13.339 -2.068 -10.652 1.00 96.12 414 CYS A CA 1
ATOM 3143 C C . CYS A 1 414 ? 12.275 -1.344 -9.820 1.00 96.12 414 CYS A C 1
ATOM 3145 O O . CYS A 1 414 ? 12.585 -0.590 -8.893 1.00 96.12 414 CYS A O 1
ATOM 3147 N N . PHE A 1 415 ? 11.009 -1.549 -10.176 1.00 98.12 415 PHE A N 1
ATOM 3148 C CA . PHE A 1 415 ? 9.894 -0.764 -9.658 1.00 98.12 415 PHE A CA 1
ATOM 3149 C C . PHE A 1 415 ? 8.805 -1.672 -9.096 1.00 98.12 415 PHE A C 1
ATOM 3151 O O . PHE A 1 415 ? 8.320 -2.567 -9.787 1.00 98.12 415 PHE A O 1
ATOM 3158 N N . TYR A 1 416 ? 8.400 -1.407 -7.858 1.00 98.19 416 TYR A N 1
ATOM 3159 C CA . TYR A 1 416 ? 7.233 -1.989 -7.207 1.00 98.19 416 TYR A CA 1
ATOM 3160 C C . TYR A 1 416 ? 6.098 -0.977 -7.256 1.00 98.19 416 TYR A C 1
ATOM 3162 O O . TYR A 1 416 ? 6.183 0.082 -6.634 1.00 98.19 416 TYR A O 1
ATOM 3170 N N . LEU A 1 417 ? 5.026 -1.321 -7.963 1.00 97.56 417 LEU A N 1
ATOM 3171 C CA . LEU A 1 417 ? 3.785 -0.555 -7.957 1.00 97.56 417 LEU A CA 1
ATOM 3172 C C . LEU A 1 417 ? 2.771 -1.342 -7.132 1.00 97.56 417 LEU A C 1
ATOM 3174 O O . LEU A 1 417 ? 2.258 -2.368 -7.575 1.00 97.56 417 LEU A O 1
ATOM 3178 N N . LEU A 1 418 ? 2.551 -0.900 -5.903 1.00 96.88 418 LEU A N 1
ATOM 3179 C CA . LEU A 1 418 ? 1.707 -1.549 -4.911 1.00 96.88 418 LEU A CA 1
ATOM 3180 C C . LEU A 1 418 ? 0.389 -0.791 -4.769 1.00 96.88 418 LEU A C 1
ATOM 3182 O O . LEU A 1 418 ? 0.336 0.434 -4.883 1.00 96.88 418 LEU A O 1
ATOM 3186 N N . MET A 1 419 ? -0.675 -1.524 -4.474 1.00 94.69 419 MET A N 1
ATOM 3187 C CA . MET A 1 419 ? -1.940 -0.920 -4.075 1.00 94.69 419 MET A CA 1
ATOM 3188 C C . MET A 1 419 ? -1.780 -0.361 -2.657 1.00 94.69 419 MET A C 1
ATOM 3190 O O . MET A 1 419 ? -1.227 -1.055 -1.794 1.00 94.69 419 MET A O 1
ATOM 3194 N N . PRO A 1 420 ? -2.222 0.880 -2.398 1.00 94.06 420 PRO A N 1
ATOM 3195 C CA . PRO A 1 420 ? -2.160 1.444 -1.061 1.00 94.06 420 PRO A CA 1
ATOM 3196 C C . PRO A 1 420 ? -3.077 0.656 -0.120 1.00 94.06 420 PRO A C 1
ATOM 3198 O O . PRO A 1 420 ? -4.079 0.076 -0.539 1.00 94.06 420 PRO A O 1
ATOM 3201 N N . GLU A 1 421 ? -2.708 0.625 1.157 1.00 92.31 421 GLU A N 1
ATOM 3202 C CA . GLU A 1 421 ? -3.508 0.027 2.238 1.00 92.31 421 GLU A CA 1
ATOM 3203 C C . GLU A 1 421 ? -4.013 -1.401 1.959 1.00 92.31 421 GLU A C 1
ATOM 3205 O O . GLU A 1 421 ? -5.105 -1.783 2.378 1.00 92.31 421 GLU A O 1
ATOM 3210 N N . THR A 1 422 ? -3.234 -2.210 1.233 1.00 90.88 422 THR A N 1
ATOM 3211 C CA . THR A 1 422 ? -3.655 -3.548 0.812 1.00 90.88 422 THR A CA 1
ATOM 3212 C C . THR A 1 422 ? -2.673 -4.633 1.242 1.00 90.88 422 THR A C 1
ATOM 3214 O O . THR A 1 422 ? -1.536 -4.709 0.774 1.00 90.88 422 THR A O 1
ATOM 3217 N N . HIS A 1 423 ? -3.169 -5.551 2.076 1.00 91.69 423 HIS A N 1
ATOM 3218 C CA . HIS A 1 423 ? -2.462 -6.766 2.464 1.00 91.69 423 HIS A CA 1
ATOM 3219 C C . HIS A 1 423 ? -2.739 -7.921 1.468 1.00 91.69 423 HIS A C 1
ATOM 3221 O O . HIS A 1 423 ? -3.902 -8.181 1.153 1.00 91.69 423 HIS A O 1
ATOM 3227 N N . PRO A 1 424 ? -1.719 -8.667 0.988 1.00 89.88 424 PRO A N 1
ATOM 3228 C CA . PRO A 1 424 ? -1.894 -9.764 0.018 1.00 89.88 424 PRO A CA 1
ATOM 3229 C C . PRO A 1 424 ? -2.559 -11.041 0.566 1.00 89.88 424 PRO A C 1
ATOM 3231 O O . PRO A 1 424 ? -2.834 -11.975 -0.192 1.00 89.88 424 PRO A O 1
ATOM 3234 N N . GLY A 1 425 ? -2.802 -11.094 1.875 1.00 88.38 425 GLY A N 1
ATOM 3235 C CA . GLY A 1 425 ? -3.210 -12.292 2.613 1.00 88.38 425 GLY A CA 1
ATOM 3236 C C . GLY A 1 425 ? -2.012 -13.150 3.033 1.00 88.38 425 GLY A C 1
ATOM 3237 O O . GLY A 1 425 ? -0.930 -13.044 2.460 1.00 88.38 425 GLY A O 1
ATOM 3238 N N . TYR A 1 426 ? -2.203 -13.991 4.052 1.00 86.44 426 TYR A N 1
ATOM 3239 C CA . TYR A 1 426 ? -1.222 -14.993 4.471 1.00 86.44 426 TYR A CA 1
ATOM 3240 C C . TYR A 1 426 ? -1.926 -16.342 4.719 1.00 86.44 426 TYR A C 1
ATOM 3242 O O . TYR A 1 426 ? -2.913 -16.366 5.457 1.00 86.44 426 TYR A O 1
ATOM 3250 N N . PRO A 1 427 ? -1.463 -17.456 4.120 1.00 85.50 427 PRO A N 1
ATOM 3251 C CA . PRO A 1 427 ? -0.392 -17.531 3.126 1.00 85.50 427 PRO A CA 1
ATOM 3252 C C . PRO A 1 427 ? -0.756 -16.778 1.840 1.00 85.50 427 PRO A C 1
ATOM 3254 O O . PRO A 1 427 ? -1.922 -16.676 1.454 1.00 85.50 427 PRO A O 1
ATOM 3257 N N . VAL A 1 428 ? 0.259 -16.223 1.181 1.00 87.81 428 VAL A N 1
ATOM 3258 C CA . VAL A 1 428 ? 0.073 -15.431 -0.040 1.00 87.81 428 VAL A CA 1
ATOM 3259 C C . VAL A 1 428 ? -0.372 -16.363 -1.160 1.00 87.81 428 VAL A C 1
ATOM 3261 O O . VAL A 1 428 ? 0.258 -17.394 -1.406 1.00 87.81 428 VAL A O 1
ATOM 3264 N N . LYS A 1 429 ? -1.458 -16.005 -1.853 1.00 87.38 429 LYS A N 1
ATOM 3265 C CA . LYS A 1 429 ? -1.929 -16.771 -3.015 1.00 87.38 429 LYS A CA 1
ATOM 3266 C C . LYS A 1 429 ? -0.829 -16.833 -4.073 1.00 87.38 429 LYS A C 1
ATOM 3268 O O . LYS A 1 429 ? -0.180 -15.824 -4.340 1.00 87.38 429 LYS A O 1
ATOM 3273 N N . ALA A 1 430 ? -0.652 -18.001 -4.690 1.00 87.00 430 ALA A N 1
ATOM 3274 C CA . ALA A 1 430 ? 0.308 -18.166 -5.773 1.00 87.00 430 ALA A CA 1
ATOM 3275 C C . ALA A 1 430 ? 0.045 -17.139 -6.883 1.00 87.00 430 ALA A C 1
ATOM 3277 O O . ALA A 1 430 ? -1.101 -16.912 -7.278 1.00 87.00 430 ALA A O 1
ATOM 3278 N N . PHE A 1 431 ? 1.115 -16.522 -7.370 1.00 90.31 431 PHE A N 1
ATOM 3279 C CA . PHE A 1 431 ? 1.060 -15.497 -8.399 1.00 90.31 431 PHE A CA 1
ATOM 3280 C C . PHE A 1 431 ? 2.163 -15.714 -9.431 1.00 90.31 431 PHE A C 1
ATOM 3282 O O . PHE A 1 431 ? 3.166 -16.380 -9.170 1.00 90.31 431 PHE A O 1
ATOM 3289 N N . ALA A 1 432 ? 1.961 -15.165 -10.624 1.00 86.62 432 ALA A N 1
ATOM 3290 C CA . ALA A 1 432 ? 2.884 -15.340 -11.731 1.00 86.62 432 ALA A CA 1
ATOM 3291 C C . ALA A 1 432 ? 4.054 -14.348 -11.601 1.00 86.62 432 ALA A C 1
ATOM 3293 O O . ALA A 1 432 ? 3.845 -13.133 -11.531 1.00 86.62 432 ALA A O 1
ATOM 3294 N N . ALA A 1 433 ? 5.284 -14.866 -11.583 1.00 94.75 433 ALA A N 1
ATOM 3295 C CA . ALA A 1 433 ? 6.507 -14.075 -11.504 1.00 94.75 433 ALA A CA 1
ATOM 3296 C C . A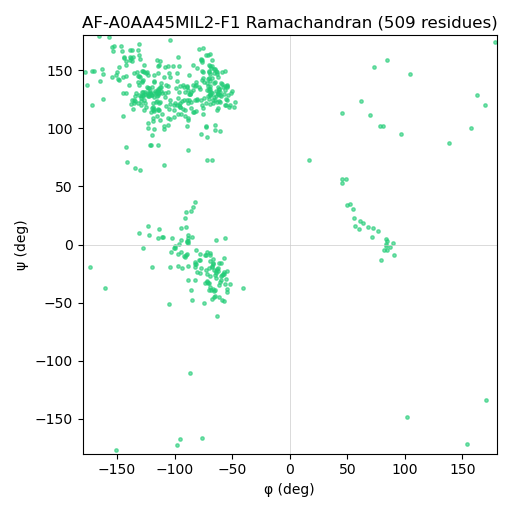LA A 1 433 ? 7.640 -14.710 -12.319 1.00 94.75 433 ALA A C 1
ATOM 3298 O O . ALA A 1 433 ? 7.785 -15.930 -12.371 1.00 94.75 433 ALA A O 1
ATOM 3299 N N . ALA A 1 434 ? 8.461 -13.868 -12.938 1.00 94.31 434 ALA A N 1
ATOM 3300 C CA . ALA A 1 434 ? 9.718 -14.257 -13.552 1.00 94.31 434 ALA A CA 1
ATOM 3301 C C . ALA A 1 434 ? 10.747 -14.631 -12.465 1.00 94.31 434 ALA A C 1
ATOM 3303 O O . ALA A 1 434 ? 10.672 -14.096 -11.354 1.00 94.31 434 ALA A O 1
ATOM 3304 N N . PRO A 1 435 ? 11.745 -15.486 -12.764 1.00 91.44 435 PRO A N 1
ATOM 3305 C CA . PRO A 1 435 ? 12.679 -15.998 -11.754 1.00 91.44 435 PRO A CA 1
ATOM 3306 C C . PRO A 1 435 ? 13.397 -14.913 -10.941 1.00 91.44 435 PRO A C 1
ATOM 3308 O O . PRO A 1 435 ? 13.509 -15.024 -9.725 1.00 91.44 435 PRO A O 1
ATOM 3311 N N . HIS A 1 436 ? 13.827 -13.833 -11.598 1.00 89.56 436 HIS A N 1
ATOM 3312 C CA . HIS A 1 436 ? 14.495 -12.712 -10.934 1.00 89.56 436 HIS A CA 1
ATOM 3313 C C . HIS A 1 436 ? 13.542 -11.934 -10.011 1.00 89.56 436 HIS A C 1
ATOM 3315 O O . HIS A 1 436 ? 13.926 -11.587 -8.903 1.00 89.56 436 HIS A O 1
ATOM 3321 N N . ALA A 1 437 ? 12.279 -11.735 -10.405 1.00 93.38 437 ALA A N 1
ATOM 3322 C CA . ALA A 1 437 ? 11.285 -11.079 -9.555 1.00 93.38 437 ALA A CA 1
ATOM 3323 C C . ALA A 1 437 ? 10.840 -11.961 -8.379 1.00 93.38 437 ALA A C 1
ATOM 3325 O O . ALA A 1 437 ? 10.567 -11.448 -7.299 1.00 93.38 437 ALA A O 1
ATOM 3326 N N . ALA A 1 438 ? 10.810 -13.286 -8.551 1.00 91.62 438 ALA A N 1
ATOM 3327 C CA . ALA A 1 438 ? 10.518 -14.221 -7.464 1.00 91.62 438 ALA A CA 1
ATOM 3328 C C . ALA A 1 438 ? 11.599 -14.210 -6.364 1.00 91.62 438 ALA A C 1
ATOM 3330 O O . ALA A 1 438 ? 11.302 -14.512 -5.206 1.00 91.62 438 ALA A O 1
ATOM 3331 N N . ALA A 1 439 ? 12.837 -13.843 -6.711 1.00 90.88 439 ALA A N 1
ATOM 3332 C CA . ALA A 1 439 ? 13.946 -13.709 -5.769 1.00 90.88 439 ALA A CA 1
ATOM 3333 C C . ALA A 1 439 ? 13.917 -12.399 -4.959 1.00 90.88 439 ALA A C 1
ATOM 3335 O O . ALA A 1 439 ? 14.632 -12.299 -3.964 1.00 90.88 439 ALA A O 1
ATOM 3336 N N . LEU A 1 440 ? 13.096 -11.418 -5.346 1.00 93.50 440 LEU A N 1
ATOM 3337 C CA . LEU A 1 440 ? 12.966 -10.145 -4.638 1.00 93.50 440 LEU A CA 1
ATOM 3338 C C . LEU A 1 440 ? 12.121 -10.281 -3.352 1.00 93.50 440 LEU A C 1
ATOM 3340 O O . LEU A 1 440 ? 11.352 -11.242 -3.207 1.00 93.50 440 LEU A O 1
ATOM 3344 N N . PRO A 1 441 ? 12.248 -9.341 -2.393 1.00 94.62 441 PRO A N 1
ATOM 3345 C CA . PRO A 1 441 ? 11.456 -9.373 -1.168 1.00 94.62 441 PRO A CA 1
ATOM 3346 C C . PRO A 1 441 ? 9.966 -9.151 -1.444 1.00 94.62 441 PRO A C 1
ATOM 3348 O O . PRO A 1 441 ? 9.578 -8.394 -2.339 1.00 94.62 441 PRO A O 1
ATOM 3351 N N . LEU A 1 442 ? 9.116 -9.786 -0.635 1.00 95.50 442 LEU A N 1
ATOM 3352 C CA . LEU A 1 442 ? 7.681 -9.537 -0.674 1.00 95.50 442 LEU A CA 1
ATOM 3353 C C . LEU A 1 442 ? 7.358 -8.304 0.172 1.00 95.50 442 LEU A C 1
ATOM 3355 O O . LEU A 1 442 ? 7.519 -8.314 1.392 1.00 95.50 442 LEU A O 1
ATOM 3359 N N . LEU A 1 443 ? 6.905 -7.252 -0.500 1.00 96.94 443 LEU A N 1
ATOM 3360 C CA . LEU A 1 443 ? 6.613 -5.953 0.096 1.00 96.94 443 LEU A CA 1
ATOM 3361 C C . LEU A 1 443 ? 5.133 -5.626 -0.066 1.00 96.94 443 LEU A C 1
ATOM 3363 O O . LEU A 1 443 ? 4.542 -5.976 -1.087 1.00 96.94 443 LEU A O 1
ATOM 3367 N N . LEU A 1 444 ? 4.544 -4.941 0.908 1.00 96.62 444 LEU A N 1
ATOM 3368 C CA . LEU A 1 444 ? 3.168 -4.440 0.859 1.00 96.62 444 LEU A CA 1
ATOM 3369 C C . LEU A 1 444 ? 3.080 -3.024 1.445 1.00 96.62 444 LEU A C 1
ATOM 3371 O O . LEU A 1 444 ? 4.020 -2.566 2.094 1.00 96.62 444 LEU A O 1
ATOM 3375 N N . HIS A 1 445 ? 1.950 -2.350 1.234 1.00 95.50 445 HIS A N 1
ATOM 3376 C CA . HIS A 1 445 ? 1.656 -1.064 1.863 1.00 95.50 445 HIS A CA 1
ATOM 3377 C C . HIS A 1 445 ? 0.415 -1.174 2.743 1.00 95.50 445 HIS A C 1
ATOM 3379 O O . HIS A 1 445 ? -0.613 -1.685 2.300 1.00 95.50 445 HIS A O 1
ATOM 3385 N N . ARG A 1 446 ? 0.521 -0.704 3.983 1.00 92.44 446 ARG A N 1
ATOM 3386 C CA . ARG A 1 446 ? -0.510 -0.798 5.019 1.00 92.44 446 ARG A CA 1
ATOM 3387 C C . ARG A 1 446 ? -0.212 0.190 6.144 1.00 92.44 446 ARG A C 1
ATOM 3389 O O . ARG A 1 446 ? 0.953 0.450 6.445 1.00 92.44 446 ARG A O 1
ATOM 3396 N N . ASP A 1 447 ? -1.262 0.656 6.805 1.00 89.69 447 ASP A N 1
ATOM 3397 C CA . ASP A 1 447 ? -1.215 1.570 7.942 1.00 89.69 447 ASP A CA 1
ATOM 3398 C C . ASP A 1 447 ? -0.427 2.850 7.612 1.00 89.69 447 ASP A C 1
ATOM 3400 O O . ASP A 1 447 ? 0.232 3.445 8.468 1.00 89.69 447 ASP A O 1
ATOM 3404 N N . GLY A 1 448 ? -0.464 3.260 6.340 1.00 89.56 448 GLY A N 1
ATOM 3405 C CA . GLY A 1 448 ? 0.232 4.428 5.819 1.00 89.56 448 GLY A CA 1
ATOM 3406 C C . GLY A 1 448 ? 1.694 4.221 5.417 1.00 89.56 448 GLY A C 1
ATOM 3407 O O . GLY A 1 448 ? 2.321 5.209 5.044 1.00 89.56 448 GLY A O 1
ATOM 3408 N N . GLY A 1 449 ? 2.268 3.011 5.479 1.00 94.12 449 GLY A N 1
ATOM 3409 C CA . GLY A 1 449 ? 3.667 2.785 5.082 1.00 94.12 449 GLY A CA 1
ATOM 3410 C C . GLY A 1 449 ? 3.988 1.390 4.543 1.00 94.12 449 GLY A C 1
ATOM 3411 O O . GLY A 1 449 ? 3.109 0.550 4.352 1.00 94.12 449 GLY A O 1
ATOM 3412 N N . PHE A 1 450 ? 5.270 1.153 4.251 1.00 96.88 450 PHE A N 1
ATOM 3413 C CA . PHE A 1 450 ? 5.743 -0.079 3.614 1.00 96.88 450 PHE A CA 1
ATOM 3414 C C . PHE A 1 450 ? 6.151 -1.143 4.632 1.00 96.88 450 PHE A C 1
ATOM 3416 O O . PHE A 1 450 ? 6.907 -0.875 5.559 1.00 96.88 450 PHE A O 1
ATOM 3423 N N . TRP A 1 451 ? 5.737 -2.384 4.392 1.00 96.19 451 TRP A N 1
ATOM 3424 C CA . TRP A 1 451 ? 6.098 -3.535 5.215 1.00 96.19 451 TRP A CA 1
ATOM 3425 C C . TRP A 1 451 ? 6.762 -4.618 4.371 1.00 96.19 451 TRP A C 1
ATOM 3427 O O . TRP A 1 451 ? 6.390 -4.849 3.219 1.00 96.19 451 TRP A O 1
ATOM 3437 N N . HIS A 1 452 ? 7.712 -5.322 4.976 1.00 96.75 452 HIS A N 1
ATOM 3438 C CA . HIS A 1 452 ? 8.200 -6.614 4.504 1.00 96.75 452 HIS A CA 1
ATOM 3439 C C . HIS A 1 452 ? 7.354 -7.730 5.118 1.00 96.75 452 HIS A C 1
ATOM 3441 O O . HIS A 1 452 ? 7.068 -7.686 6.313 1.00 96.75 452 HIS A O 1
ATOM 3447 N N . LEU A 1 453 ? 6.965 -8.718 4.308 1.00 95.25 453 LEU A N 1
ATOM 3448 C CA . LEU A 1 453 ? 6.262 -9.922 4.752 1.00 95.25 453 LEU A CA 1
ATOM 3449 C C . LEU A 1 453 ? 7.149 -11.148 4.527 1.00 95.25 453 LEU A C 1
ATOM 3451 O O . LEU A 1 453 ? 7.441 -11.522 3.388 1.00 95.25 453 LEU A O 1
ATOM 3455 N N . ASP A 1 454 ? 7.541 -11.808 5.614 1.00 92.81 454 ASP A N 1
ATOM 3456 C CA . ASP A 1 454 ? 8.283 -13.059 5.539 1.00 92.81 454 ASP A CA 1
ATOM 3457 C C . ASP A 1 454 ? 7.358 -14.218 5.143 1.00 92.81 454 ASP A C 1
ATOM 3459 O O . ASP A 1 454 ? 6.486 -14.638 5.903 1.00 92.81 454 ASP A O 1
ATOM 3463 N N . GLN A 1 455 ? 7.567 -14.765 3.945 1.00 88.00 455 GLN A N 1
ATOM 3464 C CA . GLN A 1 455 ? 6.705 -15.799 3.364 1.00 88.00 455 GLN A CA 1
ATOM 3465 C C . GLN A 1 455 ? 6.693 -17.118 4.151 1.00 88.00 455 GLN A C 1
ATOM 3467 O O . GLN A 1 455 ? 5.748 -17.886 4.000 1.00 88.00 455 GLN A O 1
ATOM 3472 N N . LEU A 1 456 ? 7.728 -17.399 4.953 1.00 88.44 456 LEU A N 1
ATOM 3473 C CA . LEU A 1 456 ? 7.822 -18.641 5.728 1.00 88.44 456 LEU A CA 1
ATOM 3474 C C . LEU A 1 456 ? 7.107 -18.551 7.077 1.00 88.44 456 LEU A C 1
ATOM 3476 O O . LEU A 1 456 ? 6.503 -19.524 7.521 1.00 88.44 456 LEU A O 1
ATOM 3480 N N . THR A 1 457 ? 7.215 -17.403 7.746 1.00 88.81 457 THR A N 1
ATOM 3481 C CA . THR A 1 457 ? 6.716 -17.220 9.116 1.00 88.81 457 THR A CA 1
ATOM 3482 C C . THR A 1 457 ? 5.420 -16.418 9.178 1.00 88.81 457 THR A C 1
ATOM 3484 O O . THR A 1 457 ? 4.728 -16.463 10.191 1.00 88.81 457 THR A O 1
ATOM 3487 N N . GLY A 1 458 ? 5.097 -15.666 8.123 1.00 88.94 458 GLY A N 1
ATOM 3488 C CA . GLY A 1 458 ? 4.018 -14.680 8.117 1.00 88.94 458 GLY A CA 1
ATOM 3489 C C . GLY A 1 458 ? 4.338 -13.436 8.937 1.00 88.94 458 GLY A C 1
ATOM 3490 O O . GLY A 1 458 ? 3.471 -12.587 9.117 1.00 88.94 458 GLY A O 1
ATOM 3491 N N . LYS A 1 459 ? 5.569 -13.316 9.453 1.00 91.12 459 LYS A N 1
ATOM 3492 C CA . LYS A 1 459 ? 5.984 -12.157 10.231 1.00 91.12 459 LYS A CA 1
ATOM 3493 C C . LYS A 1 459 ? 6.108 -10.946 9.320 1.00 91.12 459 LYS A C 1
ATOM 3495 O O . LYS A 1 459 ? 6.787 -10.985 8.295 1.00 91.12 459 LYS A O 1
ATOM 3500 N N . GLU A 1 460 ? 5.520 -9.849 9.762 1.00 93.31 460 GLU A N 1
ATOM 3501 C CA . GLU A 1 460 ? 5.586 -8.574 9.069 1.00 93.31 460 GLU A CA 1
ATOM 3502 C C . GLU A 1 460 ? 6.526 -7.630 9.808 1.00 93.31 460 GLU A C 1
ATOM 3504 O O . GLU A 1 460 ? 6.511 -7.540 11.037 1.00 93.31 460 GLU A O 1
ATOM 3509 N N . THR A 1 461 ? 7.366 -6.930 9.055 1.00 94.38 461 THR A N 1
ATOM 3510 C CA . THR A 1 461 ? 8.312 -5.957 9.599 1.00 94.38 461 THR A CA 1
ATOM 3511 C C . THR A 1 461 ? 8.108 -4.620 8.904 1.00 94.38 461 THR A C 1
ATOM 3513 O O . THR A 1 461 ? 8.213 -4.533 7.681 1.00 94.38 461 THR A O 1
ATOM 3516 N N . ALA A 1 462 ? 7.802 -3.589 9.690 1.00 94.56 462 ALA A N 1
ATOM 3517 C CA . ALA A 1 462 ? 7.702 -2.212 9.221 1.00 94.56 462 ALA A CA 1
ATOM 3518 C C . ALA A 1 462 ? 9.047 -1.762 8.639 1.00 94.56 462 ALA A C 1
ATOM 3520 O O . ALA A 1 462 ? 10.091 -1.955 9.268 1.00 94.56 462 ALA A O 1
ATOM 3521 N N . LEU A 1 463 ? 9.036 -1.174 7.445 1.00 95.31 463 LEU A N 1
ATOM 3522 C CA . LEU A 1 463 ? 10.242 -0.674 6.797 1.00 95.31 463 LEU A CA 1
ATOM 3523 C C . LEU A 1 463 ? 10.406 0.813 7.087 1.00 95.31 463 LEU A C 1
ATOM 3525 O O . LEU A 1 463 ? 9.583 1.635 6.695 1.00 95.31 463 LEU A O 1
ATOM 3529 N N . ALA A 1 464 ? 11.497 1.165 7.756 1.00 93.56 464 ALA A N 1
ATOM 3530 C CA . ALA A 1 464 ? 11.855 2.546 8.043 1.00 93.56 464 ALA A CA 1
ATOM 3531 C C . ALA A 1 464 ? 13.381 2.720 7.975 1.00 93.56 464 ALA A C 1
ATOM 3533 O O . ALA A 1 464 ? 14.105 1.729 8.112 1.00 93.56 464 ALA A O 1
ATOM 3534 N N . PRO A 1 465 ? 13.898 3.953 7.811 1.00 91.69 465 PRO A N 1
ATOM 3535 C CA . PRO A 1 465 ? 15.340 4.191 7.689 1.00 91.69 465 PRO A CA 1
ATOM 3536 C C . PRO A 1 465 ? 16.175 3.685 8.876 1.00 91.69 465 PRO A C 1
ATOM 3538 O O . PRO A 1 465 ? 17.354 3.383 8.721 1.00 91.69 465 PRO A O 1
ATOM 3541 N N . THR A 1 466 ? 15.569 3.578 10.062 1.00 88.56 466 THR A N 1
ATOM 3542 C CA . THR A 1 466 ? 16.214 3.111 11.299 1.00 88.56 466 THR A CA 1
ATOM 3543 C C . THR A 1 466 ? 16.138 1.595 11.506 1.00 88.56 466 THR A C 1
ATOM 3545 O O . THR A 1 466 ? 16.760 1.081 12.436 1.00 88.56 466 THR A O 1
ATOM 3548 N N . VAL A 1 467 ? 15.387 0.865 10.675 1.00 88.25 467 VAL A N 1
ATOM 3549 C CA . VAL A 1 467 ? 15.159 -0.576 10.846 1.00 88.25 467 VAL A CA 1
ATOM 3550 C C . VAL A 1 467 ? 16.277 -1.370 10.158 1.00 88.25 467 VAL A C 1
ATOM 3552 O O . VAL A 1 467 ? 16.488 -1.203 8.955 1.00 88.25 467 VAL A O 1
ATOM 3555 N N . PRO A 1 468 ? 16.989 -2.260 10.875 1.00 88.88 468 PRO A N 1
ATOM 3556 C CA . PRO A 1 468 ? 18.004 -3.116 10.270 1.00 88.88 468 PRO A CA 1
ATOM 3557 C C . PRO A 1 468 ? 17.353 -4.167 9.360 1.00 88.88 468 PRO A C 1
ATOM 3559 O O . PRO A 1 468 ? 16.430 -4.874 9.766 1.00 88.88 468 PRO A O 1
ATOM 3562 N N . LEU A 1 469 ? 17.839 -4.268 8.119 1.00 91.25 469 LEU A N 1
ATOM 3563 C CA . LEU A 1 469 ? 17.248 -5.125 7.084 1.00 91.25 469 LEU A CA 1
ATOM 3564 C C . LEU A 1 469 ? 18.024 -6.429 6.835 1.00 91.25 469 LEU A C 1
ATOM 3566 O O . LEU A 1 469 ? 17.561 -7.291 6.094 1.00 91.25 469 LEU A O 1
ATOM 3570 N N . ASP A 1 470 ? 19.187 -6.597 7.463 1.00 87.00 470 ASP A N 1
ATOM 3571 C CA . ASP A 1 470 ? 20.143 -7.694 7.248 1.00 87.00 470 ASP A CA 1
ATOM 3572 C C . ASP A 1 470 ? 19.596 -9.088 7.594 1.00 87.00 470 ASP A C 1
ATOM 3574 O O . ASP A 1 470 ? 20.117 -10.098 7.117 1.00 87.00 470 ASP A O 1
ATOM 3578 N N . LYS A 1 471 ? 18.547 -9.139 8.421 1.00 87.19 471 LYS A N 1
ATOM 3579 C CA . LYS A 1 471 ? 17.877 -10.374 8.856 1.00 87.19 471 LYS A CA 1
ATOM 3580 C C . LYS A 1 471 ? 16.584 -10.668 8.098 1.00 87.19 471 LYS A C 1
ATOM 3582 O O . LYS A 1 471 ? 15.950 -11.686 8.370 1.00 87.19 471 LYS A O 1
ATOM 3587 N N . LEU A 1 472 ? 16.163 -9.782 7.197 1.00 91.69 472 LEU A N 1
ATOM 3588 C CA . LEU A 1 472 ? 14.914 -9.941 6.463 1.00 91.69 472 LEU A CA 1
ATOM 3589 C C . LEU A 1 472 ? 15.109 -10.869 5.265 1.00 91.69 472 LEU A C 1
ATOM 3591 O O . LEU A 1 472 ? 16.091 -10.784 4.527 1.00 91.69 472 LEU A O 1
ATOM 3595 N N . SER A 1 473 ? 14.156 -11.779 5.067 1.00 90.06 473 SER A N 1
ATOM 3596 C CA . SER A 1 473 ? 14.228 -12.752 3.982 1.00 90.06 473 SER A CA 1
ATOM 3597 C C . SER A 1 473 ? 14.236 -12.049 2.621 1.00 90.06 473 SER A C 1
ATOM 3599 O O . SER A 1 473 ? 13.441 -11.142 2.364 1.00 90.06 473 SER A O 1
ATOM 3601 N N . ARG A 1 474 ? 15.152 -12.481 1.742 1.00 89.44 474 ARG A N 1
ATOM 3602 C CA . ARG A 1 474 ? 15.349 -11.934 0.385 1.00 89.44 474 ARG A CA 1
ATOM 3603 C C . ARG A 1 474 ? 15.729 -10.448 0.339 1.00 89.44 474 ARG A C 1
ATOM 3605 O O . ARG A 1 474 ? 15.599 -9.817 -0.705 1.00 89.44 474 ARG A O 1
ATOM 3612 N N . ILE A 1 475 ? 16.236 -9.889 1.438 1.00 89.19 475 ILE A N 1
ATOM 3613 C CA . ILE A 1 475 ? 16.865 -8.567 1.449 1.00 89.19 475 ILE A CA 1
ATOM 3614 C C . ILE A 1 475 ? 18.373 -8.748 1.630 1.00 89.19 475 ILE A C 1
ATOM 3616 O O . ILE A 1 475 ? 18.824 -9.438 2.542 1.00 89.19 475 ILE A O 1
ATOM 3620 N N . ALA A 1 476 ? 19.163 -8.159 0.730 1.00 86.19 476 ALA A N 1
ATOM 3621 C CA . ALA A 1 476 ? 20.618 -8.223 0.816 1.00 86.19 476 ALA A CA 1
ATOM 3622 C C . ALA A 1 476 ? 21.129 -7.393 2.006 1.00 86.19 476 ALA A C 1
ATOM 3624 O O . ALA A 1 476 ? 20.554 -6.360 2.348 1.00 86.19 476 ALA A O 1
ATOM 3625 N N . ARG A 1 477 ? 22.238 -7.818 2.624 1.00 86.12 477 ARG A N 1
ATOM 3626 C CA . ARG A 1 477 ? 22.764 -7.216 3.869 1.00 86.12 477 ARG A CA 1
ATOM 3627 C C . ARG A 1 477 ? 23.109 -5.733 3.751 1.00 86.12 477 ARG A C 1
ATOM 3629 O O . ARG A 1 477 ? 23.038 -5.001 4.727 1.00 86.12 477 ARG A O 1
ATOM 3636 N N . HIS A 1 478 ? 23.505 -5.300 2.564 1.00 89.06 478 HIS A N 1
ATOM 3637 C CA . HIS A 1 478 ? 23.893 -3.926 2.247 1.00 89.06 478 HIS A CA 1
ATOM 3638 C C . HIS A 1 478 ? 22.734 -3.098 1.671 1.00 89.06 478 HIS A C 1
ATOM 3640 O O . HIS A 1 478 ? 22.967 -2.028 1.101 1.00 89.06 478 HIS A O 1
ATOM 3646 N N . ASN A 1 479 ? 21.494 -3.582 1.799 1.00 91.44 479 ASN A N 1
ATOM 3647 C CA . ASN A 1 479 ? 20.310 -2.793 1.495 1.00 91.44 479 ASN A CA 1
ATOM 3648 C C . ASN A 1 479 ? 19.962 -1.875 2.667 1.00 91.44 479 ASN A C 1
ATOM 3650 O O . ASN A 1 479 ? 19.985 -2.279 3.828 1.00 91.44 479 ASN A O 1
ATOM 3654 N N . ARG A 1 480 ? 19.561 -0.648 2.345 1.00 94.06 480 ARG A N 1
ATOM 3655 C CA . ARG A 1 480 ? 18.987 0.312 3.293 1.00 94.06 480 ARG A CA 1
ATOM 3656 C C . ARG A 1 480 ? 17.650 0.823 2.779 1.00 94.06 480 ARG A C 1
ATOM 3658 O O . ARG A 1 480 ? 17.470 0.959 1.570 1.00 94.06 480 ARG A O 1
ATOM 3665 N N . PHE A 1 481 ? 16.738 1.138 3.690 1.00 96.00 481 PHE A N 1
ATOM 3666 C CA . PHE A 1 481 ? 15.483 1.797 3.348 1.00 96.00 481 PHE A CA 1
ATOM 3667 C C . PHE A 1 481 ? 15.682 3.315 3.316 1.00 96.00 481 PHE A C 1
ATOM 3669 O O . PHE A 1 481 ? 16.211 3.895 4.263 1.00 96.00 481 PHE A O 1
ATOM 3676 N N . ALA A 1 482 ? 15.257 3.950 2.230 1.00 95.00 482 ALA A N 1
ATOM 3677 C CA . ALA A 1 482 ? 15.188 5.393 2.081 1.00 95.00 482 ALA A CA 1
ATOM 3678 C C . ALA A 1 482 ? 13.720 5.823 1.989 1.00 95.00 482 ALA A C 1
ATOM 3680 O O . ALA A 1 482 ? 12.932 5.205 1.272 1.00 95.00 482 ALA A O 1
ATOM 3681 N N . SER A 1 483 ? 13.375 6.887 2.713 1.00 90.62 483 SER A N 1
ATOM 3682 C CA . SER A 1 483 ? 12.031 7.474 2.754 1.00 90.62 483 SER A CA 1
ATOM 3683 C C . SER A 1 483 ? 11.591 8.074 1.425 1.00 90.62 483 SER A C 1
ATOM 3685 O O . SER A 1 483 ? 10.394 8.195 1.201 1.00 90.62 483 SER A O 1
ATOM 3687 N N . ASP A 1 484 ? 12.549 8.416 0.565 1.00 91.94 484 ASP A N 1
ATOM 3688 C CA . ASP A 1 484 ? 12.316 8.990 -0.750 1.00 91.94 484 ASP A CA 1
ATOM 3689 C C . ASP A 1 484 ? 12.521 7.951 -1.854 1.00 91.94 484 ASP A C 1
ATOM 3691 O O . ASP A 1 484 ? 13.437 7.124 -1.770 1.00 91.94 484 ASP A O 1
ATOM 3695 N N . PRO A 1 485 ? 11.719 7.996 -2.932 1.00 94.19 485 PRO A N 1
ATOM 3696 C CA . PRO A 1 485 ? 11.876 7.083 -4.055 1.00 94.19 485 PRO A CA 1
ATOM 3697 C C . PRO A 1 485 ? 13.132 7.345 -4.889 1.00 94.19 485 PRO A C 1
ATOM 3699 O O . PRO A 1 485 ? 13.554 6.422 -5.576 1.00 94.19 485 PRO A O 1
ATOM 3702 N N . TYR A 1 486 ? 13.729 8.546 -4.830 1.00 94.56 486 TYR A N 1
ATOM 3703 C CA . TYR A 1 486 ? 14.950 8.949 -5.558 1.00 94.56 486 TYR A CA 1
ATOM 3704 C C . TYR A 1 486 ? 15.986 9.587 -4.615 1.00 94.56 486 TYR A C 1
ATOM 3706 O O . TYR A 1 486 ? 16.294 10.765 -4.765 1.00 94.56 486 TYR A O 1
ATOM 3714 N N . PRO A 1 487 ? 16.532 8.852 -3.629 1.00 92.62 487 PRO A N 1
ATOM 3715 C CA . PRO A 1 487 ? 17.398 9.426 -2.591 1.00 92.62 487 PRO A CA 1
ATOM 3716 C C . PRO A 1 487 ? 18.742 9.959 -3.118 1.00 92.62 487 PRO A C 1
ATOM 3718 O O . PRO A 1 487 ? 19.431 10.708 -2.433 1.00 92.62 487 PRO A O 1
ATOM 3721 N N . GLU A 1 488 ? 19.143 9.560 -4.324 1.00 91.06 488 GLU A N 1
ATOM 3722 C CA . GLU A 1 488 ? 20.304 10.092 -5.041 1.00 91.06 488 GLU A CA 1
ATOM 3723 C C . GLU A 1 488 ? 20.056 11.454 -5.716 1.00 91.06 488 GLU A C 1
ATOM 3725 O O . GLU A 1 488 ? 21.001 12.070 -6.213 1.00 91.06 488 GLU A O 1
ATOM 3730 N N . HIS A 1 489 ? 18.810 11.933 -5.745 1.00 89.12 489 HIS A N 1
ATOM 3731 C CA . HIS A 1 489 ? 18.417 13.174 -6.404 1.00 89.12 489 HIS A CA 1
ATOM 3732 C C . HIS A 1 489 ? 17.628 14.084 -5.461 1.00 89.12 489 HIS A C 1
ATOM 3734 O O . HIS A 1 489 ? 16.737 13.650 -4.740 1.00 89.12 489 HIS A O 1
ATOM 3740 N N . TRP A 1 490 ? 17.901 15.385 -5.527 1.00 86.25 490 TRP A N 1
ATOM 3741 C CA . TRP A 1 490 ? 17.111 16.391 -4.822 1.00 86.25 490 TRP A CA 1
ATOM 3742 C C . TRP A 1 490 ? 15.941 16.847 -5.700 1.00 86.25 490 TRP A C 1
ATOM 3744 O O . TRP A 1 490 ? 16.039 17.851 -6.405 1.00 86.25 490 TRP A O 1
ATOM 3754 N N . ILE A 1 491 ? 14.861 16.062 -5.727 1.00 88.50 491 ILE A N 1
ATOM 3755 C CA . ILE A 1 491 ? 13.661 16.397 -6.506 1.00 88.50 491 ILE A CA 1
ATOM 3756 C C . ILE A 1 491 ? 12.913 17.545 -5.820 1.00 88.50 491 ILE A C 1
ATOM 3758 O O . ILE A 1 491 ? 12.492 17.425 -4.673 1.00 88.50 491 ILE A O 1
ATOM 3762 N N . ILE A 1 492 ? 12.718 18.648 -6.536 1.00 86.50 492 ILE A N 1
ATOM 3763 C CA . ILE A 1 492 ? 12.053 19.853 -6.038 1.00 86.50 492 ILE A CA 1
ATOM 3764 C C . ILE A 1 492 ? 10.585 19.805 -6.463 1.00 86.50 492 ILE A C 1
ATOM 3766 O O . ILE A 1 492 ? 10.295 19.774 -7.656 1.00 86.50 492 ILE A O 1
ATOM 3770 N N . ARG A 1 493 ? 9.655 19.817 -5.503 1.00 82.69 493 ARG A N 1
ATOM 3771 C CA . ARG A 1 493 ? 8.206 19.933 -5.740 1.00 82.69 493 ARG A CA 1
ATOM 3772 C C . ARG A 1 493 ? 7.706 21.211 -5.058 1.00 82.69 493 ARG A C 1
ATOM 3774 O O . ARG A 1 493 ? 7.707 21.291 -3.837 1.00 82.69 493 ARG A O 1
ATOM 3781 N N . THR A 1 494 ? 7.343 22.229 -5.836 1.00 75.38 494 THR A N 1
ATOM 3782 C CA . THR A 1 494 ? 6.965 23.577 -5.374 1.00 75.38 494 THR A CA 1
ATOM 3783 C C . THR A 1 494 ? 5.461 23.735 -5.100 1.00 75.38 494 THR A C 1
ATOM 3785 O O . THR A 1 494 ? 5.037 24.737 -4.525 1.00 75.38 494 THR A O 1
ATOM 3788 N N . GLY A 1 495 ? 4.637 22.744 -5.466 1.00 57.31 495 GLY A N 1
ATOM 3789 C CA . GLY A 1 495 ? 3.199 22.718 -5.176 1.00 57.31 495 GLY A CA 1
ATOM 3790 C C . GLY A 1 495 ? 2.865 22.376 -3.714 1.00 57.31 495 GLY A C 1
ATOM 3791 O O . GLY A 1 495 ? 3.493 21.511 -3.114 1.00 57.31 495 GLY A O 1
ATOM 3792 N N . ALA A 1 496 ? 1.815 23.003 -3.162 1.00 40.75 496 ALA A N 1
ATOM 3793 C CA . ALA A 1 496 ? 1.360 22.915 -1.758 1.00 40.75 496 ALA A CA 1
ATOM 3794 C C . ALA A 1 496 ? 0.872 21.529 -1.270 1.00 40.75 496 ALA A C 1
ATOM 3796 O O . ALA A 1 496 ? 0.429 21.382 -0.133 1.00 40.75 496 ALA A O 1
ATOM 3797 N N . THR A 1 497 ? 0.959 20.505 -2.109 1.00 46.72 497 THR A N 1
ATOM 3798 C CA . THR A 1 497 ? 0.812 19.103 -1.719 1.00 46.72 497 THR A CA 1
ATOM 3799 C C . THR A 1 497 ? 2.099 18.413 -2.103 1.00 46.72 497 THR A C 1
ATOM 3801 O O . THR A 1 497 ? 2.229 17.874 -3.203 1.00 46.72 497 THR A O 1
ATOM 3804 N N . ASP A 1 498 ? 3.067 18.480 -1.204 1.00 46.28 498 ASP A N 1
ATOM 3805 C CA . ASP A 1 498 ? 4.243 17.641 -1.273 1.00 46.28 498 ASP A CA 1
ATOM 3806 C C . ASP A 1 498 ? 3.748 16.181 -1.193 1.00 46.28 498 ASP A C 1
ATOM 3808 O O . ASP A 1 498 ? 3.357 15.678 -0.141 1.00 46.28 498 ASP A O 1
ATOM 3812 N N . LEU A 1 499 ? 3.616 15.550 -2.371 1.00 52.28 499 LEU A N 1
ATOM 3813 C CA . LEU A 1 499 ? 2.974 14.242 -2.609 1.00 52.28 499 LEU A CA 1
ATOM 3814 C C . LEU A 1 499 ? 3.601 13.103 -1.785 1.00 52.28 499 LEU A C 1
ATOM 3816 O O . LEU A 1 499 ? 3.033 12.011 -1.715 1.00 52.28 499 LEU A O 1
ATOM 3820 N N . TYR A 1 500 ? 4.752 13.370 -1.166 1.00 55.56 500 TYR A N 1
ATOM 3821 C CA . TYR A 1 500 ? 5.545 12.441 -0.370 1.00 55.56 500 TYR A CA 1
ATOM 3822 C C . TYR A 1 500 ? 5.956 13.012 0.995 1.00 55.56 500 TYR A C 1
ATOM 3824 O O . TYR A 1 500 ? 6.779 12.401 1.671 1.00 55.56 500 TYR A O 1
ATOM 3832 N N . SER A 1 501 ? 5.406 14.161 1.410 1.00 40.59 501 SER A N 1
ATOM 3833 C CA . SER A 1 501 ? 5.910 14.890 2.575 1.00 40.59 501 SER A CA 1
ATOM 3834 C C . SER A 1 501 ? 5.805 14.090 3.864 1.00 40.59 501 SER A C 1
ATOM 3836 O O . SER A 1 501 ? 4.714 13.791 4.352 1.00 40.59 501 SER A O 1
ATOM 3838 N N . THR A 1 502 ? 6.963 13.812 4.449 1.00 45.59 502 THR A N 1
ATOM 3839 C CA . THR A 1 502 ? 7.128 13.318 5.818 1.00 45.59 502 THR A CA 1
ATOM 3840 C C . THR A 1 502 ? 7.579 14.421 6.780 1.00 45.59 502 THR A C 1
ATOM 3842 O O . THR A 1 502 ? 7.822 14.141 7.952 1.00 45.59 502 THR A O 1
ATOM 3845 N N . VAL A 1 503 ? 7.662 15.688 6.341 1.00 35.31 503 VAL A N 1
ATOM 3846 C CA . VAL A 1 503 ? 8.148 16.797 7.177 1.00 35.31 503 VAL A CA 1
ATOM 3847 C C . VAL A 1 503 ? 7.285 18.043 6.986 1.00 35.31 503 VAL A C 1
ATOM 3849 O O . VAL A 1 503 ? 7.177 18.586 5.893 1.00 35.31 503 VAL A O 1
ATOM 3852 N N . ALA A 1 504 ? 6.682 18.527 8.076 1.00 30.75 504 ALA A N 1
ATOM 3853 C CA . ALA A 1 504 ? 5.951 19.790 8.086 1.00 30.75 504 ALA A CA 1
ATOM 3854 C C . ALA A 1 504 ? 6.838 20.938 7.569 1.00 30.75 504 ALA A C 1
ATOM 3856 O O . ALA A 1 504 ? 7.989 21.073 7.983 1.00 30.75 504 ALA A O 1
ATOM 3857 N N . ALA A 1 505 ? 6.267 21.803 6.728 1.00 32.53 505 ALA A N 1
ATOM 3858 C CA . ALA A 1 505 ? 6.909 22.926 6.032 1.00 32.53 505 ALA A CA 1
ATOM 3859 C C . ALA A 1 505 ? 7.638 23.975 6.917 1.00 32.53 505 ALA A C 1
ATOM 3861 O O . ALA A 1 505 ? 8.147 24.967 6.405 1.00 32.53 505 ALA A O 1
ATOM 3862 N N . ASN A 1 506 ? 7.744 23.767 8.232 1.00 30.69 506 ASN A N 1
ATOM 3863 C CA . ASN A 1 506 ? 8.394 24.682 9.174 1.00 30.69 506 ASN A CA 1
ATOM 3864 C C . ASN A 1 506 ? 9.900 24.432 9.376 1.00 30.69 506 ASN A C 1
ATOM 3866 O O . ASN A 1 506 ? 10.522 25.139 10.162 1.00 30.69 506 ASN A O 1
ATOM 3870 N N . ALA A 1 507 ? 10.512 23.472 8.676 1.00 35.62 507 ALA A N 1
ATOM 3871 C CA . ALA A 1 507 ? 11.952 23.204 8.791 1.00 35.62 507 ALA A CA 1
ATOM 3872 C C . ALA A 1 507 ? 12.841 24.031 7.831 1.00 35.62 507 ALA A C 1
ATOM 3874 O O . ALA A 1 507 ? 14.055 23.860 7.837 1.00 35.62 507 ALA A O 1
ATOM 3875 N N . MET A 1 508 ? 12.281 24.944 7.023 1.00 35.47 508 MET A N 1
ATOM 3876 C CA . MET A 1 508 ? 13.053 25.781 6.079 1.00 35.47 508 MET A CA 1
ATOM 3877 C C . MET A 1 508 ? 13.536 27.127 6.648 1.00 35.47 508 MET A C 1
ATOM 3879 O O . MET A 1 508 ? 13.853 28.048 5.900 1.00 35.47 508 MET A O 1
ATOM 3883 N N . SER A 1 509 ? 13.653 27.257 7.970 1.00 32.34 509 SER A N 1
ATOM 3884 C CA . SER A 1 509 ? 14.373 28.376 8.586 1.00 32.34 509 SER A CA 1
ATOM 3885 C C . SER A 1 509 ? 15.522 27.838 9.424 1.00 32.34 509 SER A C 1
ATOM 3887 O O . SER A 1 509 ? 15.337 27.569 10.601 1.00 32.34 509 SER A O 1
ATOM 3889 N N . THR A 1 510 ? 16.659 27.607 8.760 1.00 29.97 510 THR A N 1
ATOM 3890 C CA . THR A 1 510 ? 18.045 27.894 9.189 1.00 29.97 510 THR A CA 1
ATOM 3891 C C . THR A 1 510 ? 19.015 26.998 8.414 1.00 29.97 510 THR A C 1
ATOM 3893 O O . THR A 1 510 ? 19.204 25.838 8.778 1.00 29.97 510 THR A O 1
ATOM 3896 N N . ALA A 1 511 ? 19.637 27.559 7.377 1.00 29.53 511 ALA A N 1
ATOM 3897 C CA . ALA A 1 511 ? 21.034 27.340 6.988 1.00 29.53 511 ALA A CA 1
ATOM 3898 C C . ALA A 1 511 ? 21.433 28.419 5.977 1.00 29.53 511 ALA A C 1
ATOM 3900 O O . ALA A 1 511 ? 20.759 28.499 4.925 1.00 29.53 511 ALA A O 1
#

Sequence (511 aa):
MKKCSNAQHPHCTYWVMPGAQACEGGHAQAEPSSFDLLSAVRSPRSGAPGTMLDAAPASTAAHAPATYARPLQRAQSERPQLHISGFDPRAAGGRQTLKMELRGMPEACAPQLTLQVQSDLIPNGAARQQFVRATSGEWRPVFVEFSSRGKEHGQYQISIELLSQHAEMASRKWVCTFVILVPRLDATLTEIHRIFLSTHKNVRVMADDASIARVSAQGGDSLDIDVTARNAGIAHLDLNAPAGKVDLGFTTIAWDEDLIEIDMPLAAAMHPHPSRAACLVNAAPEAGAQRQIRLFAMEECVLGRFELVDPESHLLLTHYGADGQDTNGLTRRLSGRHAVIRRSGQGFEIEDVSRYGLLLDGVWPGKHKPTALRLGMRIELSASIKGIVVLSVSAIMPHGVILHRIDQGANAECFYLLMPETHPGYPVKAFAAAPHAAALPLLLHRDGGFWHLDQLTGKETALAPTVPLDKLSRIARHNRFASDPYPEHWIIRTGATDLYSTVAANAMSTA

Solvent-accessible surface area (backbone atoms only — not comparable to full-atom values): 29944 Å² total; per-residue (Å²): 118,47,69,46,75,29,84,92,45,81,82,51,80,40,51,20,57,88,92,52,62,36,22,80,81,68,50,58,44,78,82,81,51,78,67,59,60,57,59,64,72,75,65,90,82,82,82,86,89,85,90,87,88,88,83,90,90,84,85,82,85,89,81,86,82,89,78,89,81,85,87,68,84,72,76,77,46,83,50,32,28,41,36,39,27,54,45,50,70,85,54,60,57,35,78,47,47,38,39,38,35,70,40,40,66,65,87,90,53,48,64,45,30,43,36,39,40,36,23,87,42,25,75,92,38,46,50,78,52,67,41,42,50,44,97,89,70,50,54,50,68,41,76,48,67,34,39,45,52,94,54,76,61,45,80,43,61,38,42,37,40,39,38,27,65,45,100,92,50,82,64,44,35,30,37,40,73,52,73,48,70,42,61,51,96,82,58,47,72,67,54,54,50,50,54,50,51,71,76,73,46,88,46,79,46,68,12,51,80,60,31,75,32,77,50,79,52,83,73,84,71,95,77,54,73,49,81,44,59,40,69,80,20,44,60,49,79,46,74,76,62,86,92,66,89,82,78,85,65,80,86,43,51,67,52,75,44,67,43,45,78,46,89,61,82,73,74,71,71,66,37,97,46,57,40,46,34,19,20,41,40,31,79,71,56,53,95,90,40,44,29,29,41,30,36,36,38,39,69,66,43,30,32,14,20,59,48,57,65,58,48,76,29,76,45,65,42,61,18,36,48,96,92,38,81,32,78,76,58,67,19,69,58,34,31,46,50,24,34,41,37,31,73,44,102,91,52,43,28,39,27,32,66,36,88,47,41,41,17,52,74,83,39,66,80,47,78,75,36,76,40,77,66,49,77,69,41,35,41,30,56,24,63,81,50,84,71,44,43,29,35,28,30,31,26,50,48,97,39,32,38,32,38,34,36,75,37,78,41,37,47,50,35,32,38,39,45,25,35,50,71,30,80,64,60,82,82,61,71,91,62,59,55,39,76,73,54,65,56,46,55,51,70,41,22,42,51,55,9,43,28,40,47,36,89,89,78,67,52,70,42,77,54,36,70,87,52,86,40,59,84,44,73,61,42,57,67,57,37,44,48,39,74,42,54,53,80,95,53,86,69,43,66,88,56,100,67,56,89,67,67,80,65,74,88,78,74,82,80,84,134

Secondary structure (DSSP, 8-state):
-EE---TT-TT---EE-TT-SB-TT-PBPPPPPHHHHHHHHT-----------------------------STTSSTTS-EEEEEEE-TTSTTSEEEEEEEEES--TTS-SEEEEEEE-TTSGGGEEEEEEEB-TTSPBPPEEEEEE-TTPPSEEEEEEEEEEEEETTEEEEEEEEEEEEEE--TT--HHHHHHHHHHHH-SEEEEE-TT-EEEEE--SSS---EEEEE-TT-EEEEE---SS---------EEEEEE-EEEPPPPPP---SS--SEEEEEESSPPTT--SEEEEEE-SEEEEEE--SBS-S-SEEE-EEETTEEETTTGGGGS-SS-EEEEEETTEEEEEE--SS--EETTB---BT--EE--TT-EEES-SSSTTSSEEEEEEEETTEEEEEE-STTTTTEEEEEE-TTB--TTTTPP-EE-HHHHTS--EEEETTEEEEE-TTT--EEE--TTS--TTSTT--TTEEEESSS-TTS--B--SSS-TT--S-GGG-S--

Foldseek 3Di:
DAAADAPVCPPGGFDDDQPDQAGPVRHGHDDDDPVSVVVVVPDDDDDDDDDDDDDDDDDDDDDDDDDDDDPDVPPVLCFKKKKWWFADLVQFQAKTKIKIFITSDDPQFAQKKKKKKAKPQAVVRIDIDMWGQDPVRGIDIDMGMGGNNPPDFAKIKMKMKIWGDDPPGDIWIWIWMDIDGRHDPPQDPVRSVVVVCVVDAPEEFEWDDQAETEDEDADDDDHDYHHYYDHNYHYDYDHDDPDDDPPPDDDIDMDMITTHIDDDDPPFPAFPFFWQKWWWAQPDDDPQAARIEIEGADQKFFDWDADQEAQPGPHHDFFADPVGTDNDPCSVLIHSGAKMWHDDDPFIWIAGQTPFAKDWQLHGPDHRDIDDDDAQIWIGSGNPDPQRWIWGFFWTFPFWTKIATPGPNRRHYIYTYGHAQDDCDPLHPDTDGHPSRVLAFDWHHHSRAIWTAQNPPRDIDRADQPDQCVPGRSRHNSIGMGLHSCPVGNRHNPDPCPVTDPDDPPPPPDD

Mean predicted aligned error: 20.16 Å

pLDDT: mean 76.87, std 20.93, range [23.73, 98.31]

Nearest PDB structures (foldseek):
  3f05-assembly1_A  TM=5.339E-01  e=3.027E-02  Homo sapiens
  8oxv-assembly1_A  TM=6.547E-01  e=2.611E-01  Homo sapiens
  8uh2-assembly1_A  TM=1.894E-01  e=7.458E-03  Homo sapiens
  3nms-assembly1_A  TM=2.009E-01  e=4.181E-02  Homo sapiens
  2a73-assembly1_A  TM=1.433E-01  e=1.697E-01  Homo sapiens